Protein AF-A0A2S2QQ73-F1 (afdb_monomer_lite)

Sequence (413 aa):
MKIRASEVVQHEFTHQWFGDLVTCAWWDYLWLNEGFARYFQYFATGMVKMSWPVEEQFVIEAHQGALVYDQTPRHPITSSVKTPEEIENIFDTITYSKAASVLRMLYHVVTEKVFQPSLQDYLEKYSESVAEPTNLFSLFDSKMEDLSLSLNNYTLTVNDFMSNWTLQSGYPVLEITKNSTSNMFSVIQKRFLISGNDTEKTLWIVGLTFTTENHKNFSNTKPSVWTNKNSDLTMVQGPSDPGWYIFNIQSTGFYRVNYDNENWMALIKQLNNTPTEIHVLNRAQLISDSFNLARAGQLNYTVPLELTKYLKNENSTTPWYSAMQGFSYLLQRMPRSEKGYKKLKTYVSNLAGIIYKKLETRVASGNDELFVKSAWDTFSLWACNLENKYCTEKALEYFNKWKTGIRIPADIK

Organism: NCBI:txid143950

Radius of gyration: 22.42 Å; chains: 1; bounding box: 57×58×65 Å

InterPro domains:
  IPR001930 Peptidase M1, alanine aminopeptidase/leukotriene A4 hydrolase [PR00756] (8-23)
  IPR001930 Peptidase M1, alanine aminopeptidase/leukotriene A4 hydrolase [PR00756] (27-39)
  IPR014782 Peptidase M1, membrane alanine aminopeptidase [PF01433] (4-165)
  IPR024571 ERAP1-like C-terminal domain [PF11838] (244-412)
  IPR027268 Peptidase M4/M1, CTD superfamily [G3DSA:1.10.390.10] (1-170)
  IPR050344 Peptidase M1 family aminopeptidases [PTHR11533] (3-410)

Structure (mmCIF, N/CA/C/O backbone):
data_AF-A0A2S2QQ73-F1
#
_entry.id   AF-A0A2S2QQ73-F1
#
loop_
_atom_site.group_PDB
_atom_site.id
_atom_site.type_symbol
_atom_site.label_atom_id
_atom_site.label_alt_id
_atom_site.label_comp_id
_atom_site.label_asym_id
_atom_site.label_entity_id
_atom_site.label_seq_id
_atom_site.pdbx_PDB_ins_code
_atom_site.Cartn_x
_atom_site.Cartn_y
_atom_site.Cartn_z
_atom_site.occupancy
_atom_site.B_iso_or_equiv
_atom_site.auth_seq_id
_atom_site.auth_comp_id
_atom_site.auth_asym_id
_atom_site.auth_atom_id
_atom_site.pdbx_PDB_model_num
ATOM 1 N N . MET A 1 1 ? -16.621 -14.053 4.190 1.00 59.75 1 MET A N 1
ATOM 2 C CA . MET A 1 1 ? -16.641 -15.235 3.286 1.00 59.75 1 MET A CA 1
ATOM 3 C C . MET A 1 1 ? -17.038 -14.889 1.846 1.00 59.75 1 MET A C 1
ATOM 5 O O . MET A 1 1 ? -16.295 -15.249 0.949 1.00 59.75 1 MET A O 1
ATOM 9 N N . LYS A 1 2 ? -18.145 -14.168 1.594 1.00 81.81 2 LYS A N 1
ATOM 10 C CA . LYS A 1 2 ? -18.608 -13.856 0.220 1.00 81.81 2 LYS A CA 1
ATOM 11 C C . LYS A 1 2 ? -17.653 -12.982 -0.613 1.00 81.81 2 LYS A C 1
ATOM 13 O O . LYS A 1 2 ? -17.476 -13.265 -1.792 1.00 81.81 2 LYS A O 1
ATOM 18 N N . ILE A 1 3 ? -17.046 -11.959 -0.002 1.00 85.06 3 ILE A N 1
ATOM 19 C CA . ILE A 1 3 ? -16.059 -11.084 -0.666 1.00 85.06 3 ILE A CA 1
ATOM 20 C C . ILE A 1 3 ? -14.860 -11.925 -1.133 1.00 85.06 3 ILE A C 1
ATOM 22 O O . ILE A 1 3 ? -14.648 -12.066 -2.331 1.00 85.06 3 ILE A O 1
ATOM 26 N N . ARG A 1 4 ? -14.210 -12.636 -0.199 1.00 85.94 4 ARG A N 1
ATOM 27 C CA . ARG A 1 4 ? -13.098 -13.559 -0.494 1.00 85.94 4 ARG A CA 1
ATOM 28 C C . ARG A 1 4 ? -13.423 -14.612 -1.556 1.00 85.94 4 ARG A C 1
ATOM 30 O O . ARG A 1 4 ? -12.591 -14.884 -2.403 1.00 85.94 4 ARG A O 1
ATOM 37 N N . ALA A 1 5 ? -14.615 -15.210 -1.528 1.00 88.94 5 ALA A N 1
ATOM 38 C CA . ALA A 1 5 ? -14.998 -16.186 -2.549 1.00 88.94 5 ALA A CA 1
ATOM 39 C C . ALA A 1 5 ? -15.087 -15.552 -3.948 1.00 88.94 5 ALA A C 1
ATOM 41 O O . ALA A 1 5 ? -14.655 -16.160 -4.918 1.00 88.94 5 ALA A O 1
ATOM 42 N N . SER A 1 6 ? -15.620 -14.329 -4.044 1.00 89.81 6 SER A N 1
ATOM 43 C CA . SER A 1 6 ? -15.706 -13.602 -5.320 1.00 89.81 6 SER A CA 1
ATOM 44 C C . SER A 1 6 ? -14.312 -13.286 -5.859 1.00 89.81 6 SER A C 1
ATOM 46 O O . SER A 1 6 ? -14.041 -13.509 -7.032 1.00 89.81 6 SER A O 1
ATOM 48 N N . GLU A 1 7 ? -13.425 -12.835 -4.978 1.00 90.69 7 GLU A N 1
ATOM 49 C CA . GLU A 1 7 ? -12.027 -12.553 -5.289 1.00 90.69 7 GLU A CA 1
ATOM 50 C C . GLU A 1 7 ? -11.253 -13.787 -5.756 1.00 90.69 7 GLU A C 1
ATOM 52 O O . GLU A 1 7 ? -10.592 -13.722 -6.784 1.00 90.69 7 GLU A O 1
ATOM 57 N N . VAL A 1 8 ? -11.357 -14.915 -5.044 1.00 93.94 8 VAL A N 1
ATOM 58 C CA . VAL A 1 8 ? -10.689 -16.165 -5.445 1.00 93.94 8 VAL A CA 1
ATOM 59 C C . VAL A 1 8 ? -11.167 -16.602 -6.826 1.00 93.94 8 VAL A C 1
ATOM 61 O O . VAL A 1 8 ? -10.352 -16.934 -7.670 1.00 93.94 8 VAL A O 1
ATOM 64 N N . VAL A 1 9 ? -12.469 -16.514 -7.115 1.00 95.25 9 VAL A N 1
ATOM 65 C CA . VAL A 1 9 ? -12.970 -16.822 -8.464 1.00 95.25 9 VAL A CA 1
ATOM 66 C C . VAL A 1 9 ? -12.342 -15.909 -9.523 1.00 95.25 9 VAL A C 1
ATOM 68 O O . VAL A 1 9 ? -11.968 -16.401 -10.581 1.00 95.25 9 VAL A O 1
ATOM 71 N N . GLN A 1 10 ? -12.192 -14.605 -9.259 1.00 96.12 10 GLN A N 1
ATOM 72 C CA . GLN A 1 10 ? -11.519 -13.700 -10.204 1.00 96.12 10 GLN A CA 1
ATOM 73 C C . GLN A 1 10 ? -10.021 -14.002 -10.349 1.00 96.12 10 GLN A C 1
ATOM 75 O O . GLN A 1 10 ? -9.486 -13.881 -11.449 1.00 96.12 10 GLN A O 1
ATOM 80 N N . HIS A 1 11 ? -9.356 -14.414 -9.268 1.00 97.62 11 HIS A N 1
ATOM 81 C CA . HIS A 1 11 ? -7.960 -14.848 -9.285 1.00 97.62 11 HIS A CA 1
ATOM 82 C C . HIS A 1 11 ? -7.774 -16.047 -10.227 1.00 97.62 11 HIS A C 1
ATOM 84 O O . HIS A 1 11 ? -7.048 -15.944 -11.213 1.00 97.62 11 HIS A O 1
ATOM 90 N N . GLU A 1 12 ? -8.538 -17.122 -10.015 1.00 97.81 12 GLU A N 1
ATOM 91 C CA . GLU A 1 12 ? -8.466 -18.330 -10.849 1.00 97.81 12 GLU A CA 1
ATOM 92 C C . GLU A 1 12 ? -8.924 -18.082 -12.295 1.00 97.81 12 GLU A C 1
ATOM 94 O O . GLU A 1 12 ? -8.381 -18.650 -13.240 1.00 97.81 12 GLU A O 1
ATOM 99 N N . PHE A 1 13 ? -9.902 -17.196 -12.509 1.00 96.88 13 PHE A N 1
ATOM 100 C CA . PHE A 1 13 ? -10.309 -16.811 -13.864 1.00 96.88 13 PHE A CA 1
ATOM 101 C C . PHE A 1 13 ? -9.202 -16.055 -14.590 1.00 96.88 13 PHE A C 1
ATOM 103 O O . PHE A 1 13 ? -9.040 -16.223 -15.794 1.00 96.88 13 PHE A O 1
ATOM 110 N N . THR A 1 14 ? -8.416 -15.252 -13.874 1.00 97.75 14 THR A N 1
ATOM 111 C CA . THR A 1 14 ? -7.271 -14.561 -14.469 1.00 97.75 14 THR A CA 1
ATOM 112 C C . THR A 1 14 ? -6.217 -15.556 -14.948 1.00 97.75 14 THR A C 1
ATOM 114 O O . THR A 1 14 ? -5.644 -15.347 -16.019 1.00 97.75 14 THR A O 1
ATOM 117 N N . HIS A 1 15 ? -6.009 -16.660 -14.222 1.00 98.38 15 HIS A N 1
ATOM 118 C CA . HIS A 1 15 ? -5.054 -17.699 -14.617 1.00 98.38 15 HIS A CA 1
ATOM 119 C C . HIS A 1 15 ? -5.361 -18.349 -15.965 1.00 98.38 15 HIS A C 1
ATOM 121 O O . HIS A 1 15 ? -4.426 -18.759 -16.647 1.00 98.38 15 HIS A O 1
ATOM 127 N N . GLN A 1 16 ? -6.619 -18.323 -16.421 1.00 98.38 16 GLN A N 1
ATOM 128 C CA . GLN A 1 16 ? -6.971 -18.798 -17.765 1.00 98.38 16 GLN A CA 1
ATOM 129 C C . GLN A 1 16 ? -6.185 -18.064 -18.868 1.00 98.38 16 GLN A C 1
ATOM 131 O O . GLN A 1 16 ? -5.901 -18.645 -19.912 1.00 98.38 16 GLN A O 1
ATOM 136 N N . TRP A 1 17 ? -5.791 -16.806 -18.631 1.00 98.56 17 TRP A N 1
ATOM 137 C CA . TRP A 1 17 ? -4.922 -16.032 -19.523 1.00 98.56 17 TRP A CA 1
ATOM 138 C C . TRP A 1 17 ? -3.480 -15.948 -19.005 1.00 98.56 17 TRP A C 1
ATOM 140 O O . TRP A 1 17 ? -2.542 -16.230 -19.747 1.00 98.56 17 TRP A O 1
ATOM 150 N N . PHE A 1 18 ? -3.305 -15.576 -17.734 1.00 98.12 18 PHE A N 1
ATOM 151 C CA . PHE A 1 18 ? -2.003 -15.380 -17.088 1.00 98.12 18 PHE A CA 1
ATOM 152 C C . PHE A 1 18 ? -1.622 -16.614 -16.265 1.00 98.12 18 PHE A C 1
ATOM 154 O O . PHE A 1 18 ? -1.722 -16.637 -15.034 1.00 98.12 18 PHE A O 1
ATOM 161 N N . GLY A 1 19 ? -1.210 -17.656 -16.973 1.00 96.75 19 GLY A N 1
ATOM 162 C CA . GLY A 1 19 ? -0.717 -18.901 -16.404 1.00 96.75 19 GLY A CA 1
ATOM 163 C C . GLY A 1 19 ? -0.994 -20.103 -17.291 1.00 96.75 19 GLY A C 1
ATOM 164 O O . GLY A 1 19 ? -0.058 -20.840 -17.595 1.00 96.75 19 GLY A O 1
ATOM 165 N N . ASP A 1 20 ? -2.234 -20.242 -17.759 1.00 97.81 20 ASP A N 1
ATOM 166 C CA . ASP A 1 20 ? -2.660 -21.347 -18.621 1.00 97.81 20 ASP A CA 1
ATOM 167 C C . ASP A 1 20 ? -2.374 -21.038 -20.100 1.00 97.81 20 ASP A C 1
ATOM 169 O O . ASP A 1 20 ? -1.647 -21.782 -20.754 1.00 97.81 20 ASP A O 1
ATOM 173 N N . LEU A 1 21 ? -2.916 -19.930 -20.634 1.00 98.38 21 LEU A N 1
ATOM 174 C CA . LEU A 1 21 ? -2.706 -19.533 -22.035 1.00 98.38 21 LEU A CA 1
ATOM 175 C C . LEU A 1 21 ? -1.278 -19.049 -22.296 1.00 98.38 21 LEU A C 1
ATOM 177 O O . LEU A 1 21 ? -0.691 -19.402 -23.316 1.00 98.38 21 LEU A O 1
ATOM 181 N N . VAL A 1 22 ? -0.752 -18.209 -21.403 1.00 98.62 22 VAL A N 1
ATOM 182 C CA . VAL A 1 22 ? 0.641 -17.757 -21.418 1.00 98.62 22 VAL A CA 1
ATOM 183 C C . VAL A 1 22 ? 1.265 -18.109 -20.079 1.00 98.62 22 VAL A C 1
ATOM 185 O O . VAL A 1 22 ? 0.875 -17.563 -19.046 1.00 98.62 22 VAL A O 1
ATOM 188 N N . THR A 1 23 ? 2.234 -19.017 -20.092 1.00 98.25 23 THR A N 1
ATOM 189 C CA . THR A 1 23 ? 2.893 -19.502 -18.874 1.00 98.25 23 THR A CA 1
ATOM 190 C C . THR A 1 23 ? 4.250 -18.819 -18.692 1.00 98.25 23 THR A C 1
ATOM 192 O O . THR A 1 23 ? 4.979 -18.587 -19.656 1.00 98.25 23 THR A O 1
ATOM 195 N N . CYS A 1 24 ? 4.656 -18.504 -17.463 1.00 98.06 24 CYS A N 1
ATOM 196 C CA . CYS A 1 24 ? 6.040 -18.106 -17.202 1.00 98.06 24 CYS A CA 1
ATOM 197 C C . CYS A 1 24 ? 7.038 -19.167 -17.722 1.00 98.06 24 CYS A C 1
ATOM 199 O O . CYS A 1 24 ? 6.854 -20.363 -17.497 1.00 98.06 24 CYS A O 1
ATOM 201 N N . ALA A 1 25 ? 8.121 -18.745 -18.383 1.00 98.12 25 ALA A N 1
ATOM 202 C CA . ALA A 1 25 ? 9.107 -19.668 -18.969 1.00 98.12 25 ALA A CA 1
ATOM 203 C C . ALA A 1 25 ? 9.836 -20.545 -17.946 1.00 98.12 25 ALA A C 1
ATOM 205 O O . ALA A 1 25 ? 10.271 -21.652 -18.262 1.00 98.12 25 ALA A O 1
ATOM 206 N N . TRP A 1 26 ? 9.944 -20.058 -16.714 1.00 98.19 26 TRP A N 1
ATOM 207 C CA . TRP A 1 26 ? 10.456 -20.799 -15.576 1.00 98.19 26 TRP A CA 1
ATOM 208 C C . TRP A 1 26 ? 9.905 -20.197 -14.281 1.00 98.19 26 TRP A C 1
ATOM 210 O O . TRP A 1 26 ? 9.418 -19.062 -14.273 1.00 98.19 26 TRP A O 1
ATOM 220 N N . TRP A 1 27 ? 10.021 -20.938 -13.179 1.00 97.75 27 TRP A N 1
ATOM 221 C CA . TRP A 1 27 ? 9.578 -20.510 -11.849 1.00 97.75 27 TRP A CA 1
ATOM 222 C C . TRP A 1 27 ? 10.258 -19.223 -11.365 1.00 97.75 27 TRP A C 1
ATOM 224 O O . TRP A 1 27 ? 9.676 -18.503 -10.559 1.00 97.75 27 TRP A O 1
ATOM 234 N N . ASP A 1 28 ? 11.415 -18.859 -11.930 1.00 97.75 28 ASP A N 1
ATOM 235 C CA . ASP A 1 28 ? 12.059 -17.559 -11.692 1.00 97.75 28 ASP A CA 1
ATOM 236 C C . ASP A 1 28 ? 11.127 -16.367 -11.971 1.00 97.75 28 ASP A C 1
ATOM 238 O O . ASP A 1 28 ? 11.262 -15.298 -11.367 1.00 97.75 28 ASP A O 1
ATOM 242 N N . TYR A 1 29 ? 10.170 -16.559 -12.884 1.00 98.06 29 TYR A N 1
ATOM 243 C CA . TYR A 1 29 ? 9.216 -15.556 -13.346 1.00 98.06 29 TYR A CA 1
ATOM 244 C C . TYR A 1 29 ? 7.778 -15.865 -12.913 1.00 98.06 29 TYR A C 1
ATOM 246 O O . TYR A 1 29 ? 6.846 -15.346 -13.523 1.00 98.06 29 TYR A O 1
ATOM 254 N N . LEU A 1 30 ? 7.585 -16.671 -11.861 1.00 97.94 30 LEU A N 1
ATOM 255 C CA . LEU A 1 30 ? 6.269 -17.082 -11.342 1.00 97.94 30 LEU A CA 1
ATOM 256 C C . LEU A 1 30 ? 5.293 -15.907 -11.142 1.00 97.94 30 LEU A C 1
ATOM 258 O O . LEU A 1 30 ? 4.085 -16.038 -11.331 1.00 97.94 30 LEU A O 1
ATOM 262 N N . TRP A 1 31 ? 5.814 -14.726 -10.815 1.00 98.50 31 TRP A N 1
ATOM 263 C CA . TRP A 1 31 ? 5.027 -13.506 -10.655 1.00 98.50 31 TRP A CA 1
ATOM 264 C C . TRP A 1 31 ? 4.274 -13.062 -11.929 1.00 98.50 31 TRP A C 1
ATOM 266 O O . TRP A 1 31 ? 3.287 -12.335 -11.807 1.00 98.50 31 TRP A O 1
ATOM 276 N N . LEU A 1 32 ? 4.693 -13.487 -13.131 1.00 98.44 32 LEU A N 1
ATOM 277 C CA . LEU A 1 32 ? 3.945 -13.260 -14.379 1.00 98.44 32 LEU A CA 1
ATOM 278 C C . LEU A 1 32 ? 2.582 -13.966 -14.370 1.00 98.44 32 LEU A C 1
ATOM 280 O O . LEU A 1 32 ? 1.660 -13.517 -15.045 1.00 98.44 32 LEU A O 1
ATOM 284 N N . ASN A 1 33 ? 2.435 -15.019 -13.570 1.00 98.38 33 ASN A N 1
ATOM 285 C CA . ASN A 1 33 ? 1.164 -15.696 -13.358 1.00 98.38 33 ASN A CA 1
ATOM 286 C C . ASN A 1 33 ? 0.492 -15.116 -12.101 1.00 98.38 33 ASN A C 1
ATOM 288 O O . ASN A 1 33 ? -0.546 -14.456 -12.166 1.00 98.38 33 ASN A O 1
ATOM 292 N N . GLU A 1 34 ? 1.137 -15.297 -10.945 1.00 98.44 34 GLU A N 1
ATOM 293 C CA . GLU A 1 34 ? 0.553 -15.035 -9.621 1.00 98.44 34 GLU A CA 1
ATOM 294 C C . GLU A 1 34 ? 0.368 -13.545 -9.321 1.00 98.44 34 GLU A C 1
ATOM 296 O O . GLU A 1 34 ? -0.614 -13.131 -8.700 1.00 98.44 34 GLU A O 1
ATOM 301 N N . GLY A 1 35 ? 1.288 -12.701 -9.790 1.00 98.38 35 GLY A N 1
ATOM 302 C CA . GLY A 1 35 ? 1.210 -11.253 -9.618 1.00 98.38 35 GLY A CA 1
ATOM 303 C C . GLY A 1 35 ? 0.060 -10.646 -10.421 1.00 98.38 35 GLY A C 1
ATOM 304 O O . GLY A 1 35 ? -0.670 -9.796 -9.904 1.00 98.38 35 GLY A O 1
ATOM 305 N N . PHE A 1 36 ? -0.145 -11.111 -11.658 1.00 98.50 36 PHE A N 1
ATOM 306 C CA . PHE A 1 36 ? -1.280 -10.701 -12.487 1.00 98.50 36 PHE A CA 1
ATOM 307 C C . PHE A 1 36 ? -2.602 -11.219 -11.931 1.00 98.50 36 PHE A C 1
ATOM 309 O O . PHE A 1 36 ? -3.530 -10.424 -11.768 1.00 98.50 36 PHE A O 1
ATOM 316 N N . ALA A 1 37 ? -2.678 -12.497 -11.555 1.00 98.44 3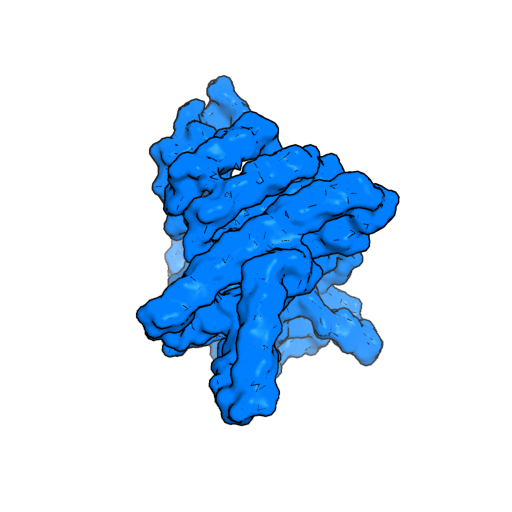7 ALA A N 1
ATOM 317 C CA . ALA A 1 37 ? -3.858 -13.059 -10.905 1.00 98.44 37 ALA A CA 1
ATOM 318 C C . ALA A 1 37 ? -4.202 -12.315 -9.611 1.00 98.44 37 ALA A C 1
ATOM 320 O O . ALA A 1 37 ? -5.364 -11.993 -9.353 1.00 98.44 37 ALA A O 1
ATOM 321 N N . ARG A 1 38 ? -3.199 -11.938 -8.810 1.00 98.31 38 ARG A N 1
ATOM 322 C CA . ARG A 1 38 ? -3.402 -11.137 -7.597 1.00 98.31 38 ARG A CA 1
ATOM 323 C C . ARG A 1 38 ? -3.816 -9.691 -7.888 1.00 98.31 38 ARG A C 1
ATOM 325 O O . ARG A 1 38 ? -4.579 -9.133 -7.104 1.00 98.31 38 ARG A O 1
ATOM 332 N N . TYR A 1 39 ? -3.361 -9.073 -8.978 1.00 98.19 39 TYR A N 1
ATOM 333 C CA . TYR A 1 39 ? -3.811 -7.733 -9.380 1.00 98.19 39 TYR A CA 1
ATOM 334 C C . TYR A 1 39 ? -5.260 -7.754 -9.893 1.00 98.19 39 TYR A C 1
ATOM 336 O O . TYR A 1 39 ? -6.120 -7.028 -9.380 1.00 98.19 39 TYR A O 1
ATOM 344 N N . PHE A 1 40 ? -5.559 -8.640 -10.845 1.00 97.56 40 PHE A N 1
ATOM 345 C CA . PHE A 1 40 ? -6.889 -8.763 -11.437 1.00 97.56 40 PHE A CA 1
ATOM 346 C C . PHE A 1 40 ? -7.933 -9.335 -10.478 1.00 97.56 40 PHE A C 1
ATOM 348 O O . PHE A 1 40 ? -9.101 -8.975 -10.603 1.00 97.56 40 PHE A O 1
ATOM 355 N N . GLN A 1 41 ? -7.531 -10.089 -9.448 1.00 96.75 41 GLN A N 1
ATOM 356 C CA . GLN A 1 41 ? -8.399 -10.445 -8.321 1.00 96.75 41 GLN A CA 1
ATOM 357 C C . GLN A 1 41 ? -9.182 -9.229 -7.800 1.00 96.75 41 GLN A C 1
ATOM 359 O O . GLN A 1 41 ? -10.389 -9.325 -7.580 1.00 96.75 41 GLN A O 1
ATOM 364 N N . TYR A 1 42 ? -8.519 -8.085 -7.610 1.00 96.31 42 TYR A N 1
ATOM 365 C CA . TYR A 1 42 ? -9.172 -6.868 -7.122 1.00 96.31 42 TYR A CA 1
ATOM 366 C C . TYR A 1 42 ? -9.762 -6.050 -8.271 1.00 96.31 42 TYR A C 1
ATOM 368 O O . TYR A 1 42 ? -10.937 -5.680 -8.208 1.00 96.31 42 TYR A O 1
ATOM 376 N N . PHE A 1 43 ? -8.991 -5.823 -9.340 1.00 94.31 43 PHE A N 1
ATOM 377 C CA . PHE A 1 43 ? -9.421 -5.001 -10.475 1.00 94.31 43 PHE A CA 1
ATOM 378 C C . PHE A 1 43 ? -10.690 -5.556 -11.146 1.00 94.31 43 PHE A C 1
ATOM 380 O O . PHE A 1 43 ? -11.697 -4.853 -11.248 1.00 94.31 43 PHE A O 1
ATOM 387 N N . ALA A 1 44 ? -10.700 -6.840 -11.523 1.00 94.19 44 ALA A N 1
ATOM 388 C CA . ALA A 1 44 ? -11.847 -7.473 -12.177 1.00 94.19 44 ALA A CA 1
ATOM 389 C C . ALA A 1 44 ? -13.055 -7.596 -11.231 1.00 94.19 44 ALA A C 1
ATOM 391 O O . ALA A 1 44 ? -14.198 -7.399 -11.653 1.00 94.19 44 ALA A O 1
ATOM 392 N N . THR A 1 45 ? -12.826 -7.820 -9.928 1.00 94.06 45 THR A N 1
ATOM 393 C CA . THR A 1 45 ? -13.913 -7.773 -8.933 1.00 94.06 45 THR A CA 1
ATOM 394 C C . THR A 1 45 ? -14.579 -6.397 -8.916 1.00 94.06 45 THR A C 1
ATOM 396 O O . THR A 1 45 ? -15.807 -6.325 -8.884 1.00 94.06 45 THR A O 1
ATOM 399 N N . GLY A 1 46 ? -13.806 -5.309 -9.001 1.00 92.00 46 GLY A N 1
ATOM 400 C CA . GLY A 1 46 ? -14.330 -3.940 -9.078 1.00 92.00 46 GLY A CA 1
ATOM 401 C C . GLY A 1 46 ? -15.173 -3.671 -10.320 1.00 92.00 46 GLY A C 1
ATOM 402 O O . GLY A 1 46 ? -16.190 -2.984 -10.231 1.00 92.00 46 GLY A O 1
ATOM 403 N N . MET A 1 47 ? -14.812 -4.272 -11.457 1.00 89.81 47 MET A N 1
ATOM 404 C CA . MET A 1 47 ? -15.585 -4.153 -12.699 1.00 89.81 47 MET A CA 1
ATOM 405 C C . MET A 1 47 ? -16.969 -4.807 -12.587 1.00 89.81 47 MET A C 1
ATOM 407 O O . MET A 1 47 ? -17.952 -4.275 -13.097 1.00 89.81 47 MET A O 1
ATOM 411 N N . VAL A 1 48 ? -17.071 -5.947 -11.896 1.00 89.31 48 VAL A N 1
ATOM 412 C CA . VAL A 1 48 ? -18.342 -6.678 -11.727 1.00 89.31 48 VAL A CA 1
ATOM 413 C C . VAL A 1 48 ? -19.151 -6.154 -10.535 1.00 89.31 48 VAL A C 1
ATOM 415 O O . VAL A 1 48 ? -20.385 -6.168 -10.543 1.00 89.31 48 VAL A O 1
ATOM 418 N N . LYS A 1 49 ? -18.473 -5.696 -9.481 1.00 87.62 49 LYS A N 1
ATOM 419 C CA . LYS A 1 49 ? -19.063 -5.189 -8.237 1.00 87.62 49 LYS A CA 1
ATOM 420 C C . LYS A 1 49 ? -18.708 -3.720 -8.034 1.00 87.62 49 LYS A C 1
ATOM 422 O O . LYS A 1 49 ? -18.052 -3.364 -7.066 1.00 87.62 49 LYS A O 1
ATOM 427 N N . MET A 1 50 ? -19.229 -2.859 -8.906 1.00 83.44 50 MET A N 1
ATOM 428 C CA . MET A 1 50 ? -18.912 -1.420 -8.934 1.00 83.44 50 MET A CA 1
ATOM 429 C C . MET A 1 50 ? -19.161 -0.660 -7.617 1.00 83.44 50 MET A C 1
ATOM 431 O O . MET A 1 50 ? -18.577 0.395 -7.405 1.00 83.44 50 MET A O 1
ATOM 435 N N . SER A 1 51 ? -20.029 -1.158 -6.728 1.00 86.44 51 SER A N 1
ATOM 436 C CA . SER A 1 51 ? -20.266 -0.541 -5.414 1.00 86.44 51 SER A CA 1
ATOM 437 C C . SER A 1 51 ? -19.243 -0.936 -4.344 1.00 86.44 51 SER A C 1
ATOM 439 O O . SER A 1 51 ? -19.288 -0.413 -3.233 1.00 86.44 51 SER A O 1
ATOM 441 N N . TRP A 1 52 ? -18.353 -1.888 -4.629 1.00 88.94 52 TRP A N 1
ATOM 442 C CA . TRP A 1 52 ? -17.375 -2.393 -3.671 1.00 88.94 52 TRP A CA 1
ATOM 443 C C . TRP A 1 52 ? -16.094 -1.548 -3.723 1.00 88.94 52 TRP A C 1
ATOM 445 O O . TRP A 1 52 ? -15.556 -1.337 -4.810 1.00 88.94 52 TRP A O 1
ATOM 455 N N . PRO A 1 53 ? -15.548 -1.102 -2.575 1.00 92.06 53 PRO A N 1
ATOM 456 C CA . PRO A 1 53 ? -14.325 -0.304 -2.520 1.00 92.06 53 PRO A CA 1
ATOM 457 C C . PRO A 1 53 ? -13.071 -1.187 -2.687 1.00 92.06 53 PRO A C 1
ATOM 459 O O . PRO A 1 53 ? -12.197 -1.225 -1.821 1.00 92.06 53 PRO A O 1
ATOM 462 N N . VAL A 1 54 ? -12.984 -1.932 -3.793 1.00 92.81 54 VAL A N 1
ATOM 463 C CA . VAL A 1 54 ? -11.928 -2.937 -4.025 1.00 92.81 54 VAL A CA 1
ATOM 464 C C . VAL A 1 54 ? -10.530 -2.330 -4.108 1.00 92.81 54 VAL A C 1
ATOM 466 O O . VAL A 1 54 ? -9.579 -2.954 -3.655 1.00 92.81 54 VAL A O 1
ATOM 469 N N . GLU A 1 55 ? -10.398 -1.097 -4.604 1.00 93.38 55 GLU A N 1
ATOM 470 C CA . GLU A 1 55 ? -9.118 -0.377 -4.613 1.00 93.38 55 GLU A CA 1
ATOM 471 C C . GLU A 1 55 ? -8.652 -0.054 -3.189 1.00 93.38 55 GLU A C 1
ATOM 473 O O . GLU A 1 55 ? -7.472 -0.179 -2.862 1.00 93.38 55 GLU A O 1
ATOM 478 N N . GLU A 1 56 ? -9.581 0.308 -2.300 1.00 96.38 56 GLU A N 1
ATOM 479 C CA . GLU A 1 56 ? -9.266 0.507 -0.885 1.00 96.38 56 GLU A CA 1
ATOM 480 C C . GLU A 1 56 ? -8.845 -0.799 -0.220 1.00 96.38 56 GLU A C 1
ATOM 482 O O . GLU A 1 56 ? -7.871 -0.824 0.536 1.00 96.38 56 GLU A O 1
ATOM 487 N N . GLN A 1 57 ? -9.517 -1.898 -0.554 1.00 95.31 57 GLN A N 1
ATOM 488 C CA . GLN A 1 57 ? -9.155 -3.221 -0.068 1.00 95.31 57 GLN A CA 1
ATOM 489 C C . GLN A 1 57 ? -7.781 -3.671 -0.585 1.00 95.31 57 GLN A C 1
ATOM 491 O O . GLN A 1 57 ? -6.965 -4.134 0.212 1.00 95.31 57 GLN A O 1
ATOM 496 N N . PHE A 1 58 ? -7.481 -3.465 -1.873 1.00 97.88 58 PHE A N 1
ATOM 497 C CA . PHE A 1 58 ? -6.173 -3.752 -2.465 1.00 97.88 58 PHE A CA 1
ATOM 498 C C . PHE A 1 58 ? -5.058 -3.034 -1.701 1.00 97.88 58 PHE A C 1
ATOM 500 O O . PHE A 1 58 ? -4.049 -3.647 -1.338 1.00 97.88 58 PHE A O 1
ATOM 507 N N . VAL A 1 59 ? -5.244 -1.740 -1.412 1.00 98.38 59 VAL A N 1
ATOM 508 C CA . VAL A 1 59 ? -4.230 -0.949 -0.705 1.00 98.38 59 VAL A CA 1
ATOM 509 C C . VAL A 1 59 ? -3.976 -1.494 0.704 1.00 98.38 59 VAL A C 1
ATOM 511 O O . VAL A 1 59 ? -2.826 -1.568 1.134 1.00 98.38 59 VAL A O 1
ATOM 514 N N . ILE A 1 60 ? -5.016 -1.907 1.427 1.00 97.81 60 ILE A N 1
ATOM 515 C CA . ILE A 1 60 ? -4.873 -2.426 2.795 1.00 97.81 60 ILE A CA 1
ATOM 516 C C . ILE A 1 60 ? -4.314 -3.853 2.827 1.00 97.81 60 ILE A C 1
ATOM 518 O O . ILE A 1 60 ? -3.434 -4.148 3.639 1.00 97.81 60 ILE A O 1
ATOM 522 N N . GLU A 1 61 ? -4.833 -4.746 1.986 1.00 95.69 61 GLU A N 1
ATOM 523 C CA . GLU A 1 61 ? -4.562 -6.184 2.072 1.00 95.69 61 GLU A CA 1
ATOM 524 C C . GLU A 1 61 ? -3.337 -6.611 1.265 1.00 95.69 61 GLU A C 1
ATOM 526 O O . GLU A 1 61 ? -2.530 -7.397 1.758 1.00 95.69 61 GLU A O 1
ATOM 531 N N . ALA A 1 62 ? -3.179 -6.101 0.041 1.00 98.06 62 ALA A N 1
ATOM 532 C CA . ALA A 1 62 ? -2.061 -6.456 -0.828 1.00 98.06 62 ALA A CA 1
ATOM 533 C C . ALA A 1 62 ? -0.904 -5.463 -0.663 1.00 98.06 62 ALA A C 1
ATOM 535 O O . ALA A 1 62 ? 0.193 -5.851 -0.268 1.00 98.06 62 ALA A O 1
ATOM 536 N N . HIS A 1 63 ? -1.148 -4.172 -0.893 1.00 98.75 63 HIS A N 1
ATOM 537 C CA . HIS A 1 63 ? -0.078 -3.175 -0.965 1.00 98.75 63 HIS A CA 1
ATOM 538 C C . HIS A 1 63 ? 0.618 -2.932 0.379 1.00 98.75 63 HIS A C 1
ATOM 540 O O . HIS A 1 63 ? 1.827 -3.133 0.506 1.00 98.75 63 HIS A O 1
ATOM 546 N N . GLN A 1 64 ? -0.128 -2.538 1.416 1.00 98.69 64 GLN A N 1
ATOM 547 C CA . GLN A 1 64 ? 0.444 -2.315 2.747 1.00 98.69 64 GLN A CA 1
ATOM 548 C C . GLN A 1 64 ? 0.968 -3.619 3.363 1.00 98.69 64 GLN A C 1
ATOM 550 O O . GLN A 1 64 ? 2.019 -3.601 4.006 1.00 98.69 64 GLN A O 1
ATOM 555 N N . GLY A 1 65 ? 0.285 -4.744 3.120 1.00 98.12 65 GLY A N 1
ATOM 556 C CA . GLY A 1 65 ? 0.746 -6.075 3.520 1.00 98.12 65 GLY A CA 1
ATOM 557 C C . GLY A 1 65 ? 2.120 -6.415 2.934 1.00 98.12 65 GLY A C 1
ATOM 558 O O . GLY A 1 65 ? 3.028 -6.793 3.675 1.00 98.12 65 GLY A O 1
ATOM 559 N N . ALA A 1 66 ? 2.312 -6.188 1.633 1.00 98.69 66 ALA A N 1
ATOM 560 C CA . ALA A 1 66 ? 3.588 -6.400 0.957 1.00 98.69 66 ALA A CA 1
ATOM 561 C C . ALA A 1 66 ? 4.688 -5.454 1.456 1.00 98.69 66 ALA A C 1
ATOM 563 O O . ALA A 1 66 ? 5.797 -5.914 1.721 1.00 98.69 66 ALA A O 1
ATOM 564 N N . LEU A 1 67 ? 4.391 -4.168 1.690 1.00 98.69 67 LEU A N 1
ATOM 565 C CA . LEU A 1 67 ? 5.355 -3.246 2.309 1.00 98.69 67 LEU A CA 1
ATOM 566 C C . LEU A 1 67 ? 5.783 -3.731 3.708 1.00 98.69 67 LEU A C 1
ATOM 568 O O . LEU A 1 67 ? 6.949 -3.625 4.085 1.00 98.69 67 LEU A O 1
ATOM 572 N N . VAL A 1 68 ? 4.861 -4.267 4.513 1.00 97.75 68 VAL A N 1
ATOM 573 C CA . VAL A 1 68 ? 5.182 -4.826 5.840 1.00 97.75 68 VAL A CA 1
ATOM 574 C C . VAL A 1 68 ? 5.975 -6.133 5.735 1.00 97.75 68 VAL A C 1
ATOM 576 O O . VAL A 1 68 ? 6.798 -6.407 6.608 1.00 97.75 68 VAL A O 1
ATOM 579 N N . TYR A 1 69 ? 5.758 -6.941 4.701 1.00 97.62 69 TYR A N 1
ATOM 580 C CA . TYR A 1 69 ? 6.484 -8.195 4.499 1.00 97.62 69 TYR A CA 1
ATOM 581 C C . TYR A 1 69 ? 7.922 -7.980 3.988 1.00 97.62 69 TYR A C 1
ATOM 583 O O . TYR A 1 69 ? 8.846 -8.663 4.439 1.00 97.62 69 TYR A O 1
ATOM 591 N N . ASP A 1 70 ? 8.111 -6.992 3.110 1.00 97.38 70 ASP A N 1
ATOM 592 C CA . ASP A 1 70 ? 9.365 -6.691 2.397 1.00 97.38 70 ASP A CA 1
ATOM 593 C C . ASP A 1 70 ? 10.252 -5.640 3.107 1.00 97.38 70 ASP A C 1
ATOM 595 O O . ASP A 1 70 ? 11.235 -5.149 2.564 1.00 97.38 70 ASP A O 1
ATOM 599 N N . GLN A 1 71 ? 9.917 -5.269 4.350 1.00 95.75 71 GLN A N 1
ATOM 600 C CA . GLN A 1 71 ? 10.728 -4.353 5.179 1.00 95.75 71 GLN A CA 1
ATOM 601 C C . GLN A 1 71 ? 11.941 -5.023 5.855 1.00 95.75 71 GLN A C 1
ATOM 603 O O . GLN A 1 71 ? 12.673 -4.386 6.614 1.00 95.75 71 GLN A O 1
ATOM 608 N N . THR A 1 72 ? 12.118 -6.325 5.650 1.00 93.56 72 THR A N 1
ATOM 609 C CA . THR A 1 72 ? 13.322 -7.096 5.992 1.00 93.56 72 THR A CA 1
ATOM 610 C C . THR A 1 72 ? 13.893 -7.665 4.697 1.00 93.56 72 THR A C 1
ATOM 612 O O . THR A 1 72 ? 13.108 -7.865 3.777 1.00 93.56 72 THR A O 1
ATOM 615 N N . PRO A 1 73 ? 15.196 -7.974 4.594 1.00 90.88 73 PRO A N 1
ATOM 616 C CA . PRO A 1 73 ? 15.747 -8.561 3.371 1.00 90.88 73 PRO A CA 1
ATOM 617 C C . PRO A 1 73 ? 14.971 -9.815 2.921 1.00 90.88 73 PRO A C 1
ATOM 619 O O . PRO A 1 73 ? 14.805 -10.753 3.701 1.00 90.88 73 PRO A O 1
ATOM 622 N N . ARG A 1 74 ? 14.472 -9.798 1.679 1.00 93.50 74 ARG A N 1
ATOM 623 C CA . ARG A 1 74 ? 13.756 -10.890 0.986 1.00 93.50 74 ARG A CA 1
ATOM 624 C C . ARG A 1 74 ? 14.383 -11.146 -0.388 1.00 93.50 74 ARG A C 1
ATOM 626 O O . ARG A 1 74 ? 15.385 -10.517 -0.726 1.00 93.50 74 ARG A O 1
ATOM 633 N N . HIS A 1 75 ? 13.801 -12.026 -1.195 1.00 95.25 75 HIS A N 1
ATOM 634 C CA . HIS A 1 75 ? 14.175 -12.157 -2.602 1.00 95.25 75 HIS A CA 1
ATOM 635 C C . HIS A 1 75 ? 13.568 -11.027 -3.473 1.00 95.25 75 HIS A C 1
ATOM 637 O O . HIS A 1 75 ? 12.574 -10.407 -3.080 1.00 95.25 75 HIS A O 1
ATOM 643 N N . PRO A 1 76 ? 14.170 -10.706 -4.636 1.00 97.25 76 PRO A N 1
ATOM 644 C CA . PRO A 1 76 ? 13.529 -9.903 -5.688 1.00 97.25 76 PRO A CA 1
ATOM 645 C C . PRO A 1 76 ? 12.260 -10.575 -6.247 1.00 97.25 76 PRO A C 1
ATOM 647 O O . PRO A 1 76 ? 12.048 -11.767 -6.048 1.00 97.25 76 PRO A O 1
ATOM 650 N N . ILE A 1 77 ? 11.415 -9.824 -6.967 1.00 98.25 77 ILE A N 1
ATOM 651 C CA . ILE A 1 77 ? 10.187 -10.369 -7.591 1.00 98.25 77 ILE A CA 1
ATOM 652 C C . ILE A 1 77 ? 10.532 -11.447 -8.628 1.00 98.25 77 ILE A C 1
ATOM 654 O O . ILE A 1 77 ? 9.878 -12.480 -8.689 1.00 98.25 77 ILE A O 1
ATOM 658 N N . THR A 1 78 ? 11.567 -11.206 -9.433 1.00 98.00 78 THR A N 1
ATOM 659 C CA . THR A 1 78 ? 12.183 -12.227 -10.284 1.00 98.00 78 THR A CA 1
ATOM 660 C C . THR A 1 78 ? 13.340 -12.848 -9.517 1.00 98.00 78 THR A C 1
ATOM 662 O O . THR A 1 78 ? 14.348 -12.178 -9.297 1.00 98.00 78 THR A O 1
ATOM 665 N N . SER A 1 79 ? 13.183 -14.096 -9.080 1.00 93.31 79 SER A N 1
ATOM 666 C CA . SER A 1 79 ? 14.105 -14.757 -8.151 1.00 93.31 79 SER A CA 1
ATOM 667 C C . SER A 1 79 ? 14.609 -16.065 -8.729 1.00 93.31 79 SER A C 1
ATOM 669 O O . SER A 1 79 ? 13.803 -16.911 -9.076 1.00 93.31 79 SER A O 1
ATOM 671 N N . SER A 1 80 ? 15.927 -16.265 -8.778 1.00 95.44 80 SER A N 1
ATOM 672 C CA . SER A 1 80 ? 16.480 -17.501 -9.336 1.00 95.44 80 SER A CA 1
ATOM 673 C C . SER A 1 80 ? 16.254 -18.699 -8.412 1.00 95.44 80 SER A C 1
ATOM 675 O O . SER A 1 80 ? 16.742 -18.699 -7.280 1.00 95.44 80 SER A O 1
ATOM 677 N N . VAL A 1 81 ? 15.535 -19.712 -8.900 1.00 96.00 81 VAL A N 1
ATOM 678 C CA . VAL A 1 81 ? 15.171 -20.936 -8.171 1.00 96.00 81 VAL A CA 1
ATOM 679 C C . VAL A 1 81 ? 15.466 -22.191 -8.998 1.00 96.00 81 VAL A C 1
ATOM 681 O O . VAL A 1 81 ? 15.343 -22.213 -10.226 1.00 96.00 81 VAL A O 1
ATOM 684 N N . LYS A 1 82 ? 15.890 -23.264 -8.324 1.00 95.81 82 LYS A N 1
ATOM 685 C CA . LYS A 1 82 ? 16.332 -24.518 -8.958 1.00 95.81 82 LYS A CA 1
ATOM 686 C C . LYS A 1 82 ? 15.728 -25.759 -8.318 1.00 95.81 82 LYS A C 1
ATOM 688 O O . LYS A 1 82 ? 15.407 -26.708 -9.030 1.00 95.81 82 LYS A O 1
ATOM 693 N N . THR A 1 83 ? 15.624 -25.794 -6.991 1.00 97.25 83 THR A N 1
ATOM 694 C CA . THR A 1 83 ? 15.101 -26.966 -6.270 1.00 97.25 83 THR A CA 1
ATOM 695 C C . THR A 1 83 ? 13.592 -26.853 -6.030 1.00 97.25 83 THR A C 1
ATOM 697 O O . THR A 1 83 ? 13.073 -25.740 -5.977 1.00 97.25 83 THR A O 1
ATOM 700 N N . PRO A 1 84 ? 12.866 -27.971 -5.838 1.00 96.75 84 PRO A N 1
ATOM 701 C CA . PRO A 1 84 ? 11.448 -27.920 -5.475 1.00 96.75 84 PRO A CA 1
ATOM 702 C C . PRO A 1 84 ? 11.169 -27.090 -4.216 1.0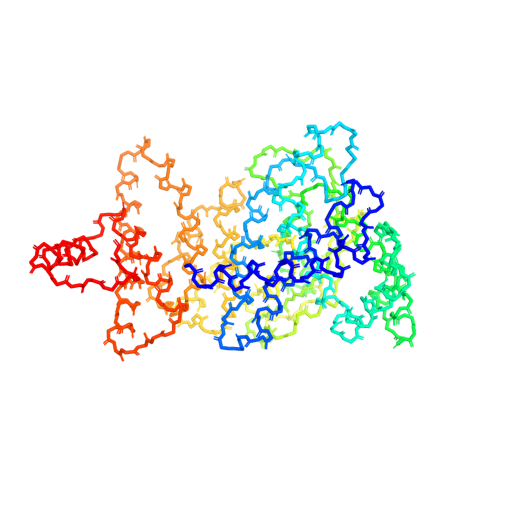0 96.75 84 PRO A C 1
ATOM 704 O O . PRO A 1 84 ? 10.185 -26.365 -4.179 1.00 96.75 84 PRO A O 1
ATOM 707 N N . GLU A 1 85 ? 12.059 -27.145 -3.221 1.00 96.50 85 GLU A N 1
ATOM 708 C CA . GLU A 1 85 ? 11.948 -26.344 -1.996 1.00 96.50 85 GLU A CA 1
ATOM 709 C C . GLU A 1 85 ? 12.133 -24.845 -2.281 1.00 96.50 85 GLU A C 1
ATOM 711 O O . GLU A 1 85 ? 11.373 -24.020 -1.784 1.00 96.50 85 GLU A O 1
ATOM 716 N N . GLU A 1 86 ? 13.110 -24.469 -3.111 1.00 96.56 86 GLU A N 1
ATOM 717 C CA . GLU A 1 86 ? 13.282 -23.075 -3.545 1.00 96.56 86 GLU A CA 1
ATOM 718 C C . GLU A 1 86 ? 12.065 -22.569 -4.327 1.00 96.56 86 GLU A C 1
ATOM 720 O O . GLU A 1 86 ? 11.637 -21.438 -4.111 1.00 96.56 86 GLU A O 1
ATOM 725 N N . ILE A 1 87 ? 11.492 -23.412 -5.193 1.00 95.94 87 ILE A N 1
ATOM 726 C CA . ILE A 1 87 ? 10.276 -23.101 -5.952 1.00 95.94 87 ILE A CA 1
ATOM 727 C C . ILE A 1 87 ? 9.091 -22.905 -5.000 1.00 95.94 87 ILE A C 1
ATOM 729 O O . ILE A 1 87 ? 8.399 -21.901 -5.104 1.00 95.94 87 ILE A O 1
ATOM 733 N N . GLU A 1 88 ? 8.871 -23.808 -4.044 1.00 96.12 88 GLU A N 1
ATOM 734 C CA . GLU A 1 88 ? 7.784 -23.685 -3.065 1.00 96.12 88 GLU A CA 1
ATOM 735 C C . GLU A 1 88 ? 7.931 -22.413 -2.212 1.00 96.12 88 GLU A C 1
ATOM 737 O O . GLU A 1 88 ? 6.958 -21.697 -1.975 1.00 96.12 88 GLU A O 1
ATOM 742 N N . ASN A 1 89 ? 9.160 -22.072 -1.819 1.00 95.44 89 ASN A N 1
ATOM 743 C CA . ASN A 1 89 ? 9.444 -20.913 -0.974 1.00 95.44 89 ASN A CA 1
ATOM 744 C C . ASN A 1 89 ? 9.149 -19.559 -1.637 1.00 95.44 89 ASN A C 1
ATOM 746 O O . ASN A 1 89 ? 8.935 -18.584 -0.915 1.00 95.44 89 ASN A O 1
ATOM 750 N N . ILE A 1 90 ? 9.135 -19.476 -2.973 1.00 95.75 90 ILE A N 1
ATOM 751 C CA . ILE A 1 90 ? 8.792 -18.233 -3.681 1.00 95.75 90 ILE A CA 1
ATOM 752 C C . ILE A 1 90 ? 7.284 -18.061 -3.904 1.00 95.75 90 ILE A C 1
ATOM 754 O O . ILE A 1 90 ? 6.878 -17.003 -4.379 1.00 95.75 90 ILE A O 1
ATOM 758 N N . PHE A 1 91 ? 6.424 -19.015 -3.520 1.00 96.31 91 PHE A N 1
ATOM 759 C CA . PHE A 1 91 ? 4.967 -18.805 -3.451 1.00 96.31 91 PHE A CA 1
ATOM 760 C C . PHE A 1 91 ? 4.592 -17.971 -2.214 1.00 96.31 91 PHE A C 1
ATOM 762 O O . PHE A 1 91 ? 3.871 -18.408 -1.315 1.00 96.31 91 PHE A O 1
ATOM 769 N N . ASP A 1 92 ? 5.115 -16.749 -2.143 1.00 97.69 92 ASP A N 1
ATOM 770 C CA . ASP A 1 92 ? 5.045 -15.901 -0.960 1.00 97.69 92 ASP A CA 1
ATOM 771 C C . ASP A 1 92 ? 4.489 -14.491 -1.252 1.00 97.69 92 ASP A C 1
ATOM 773 O O . ASP A 1 92 ? 4.047 -14.147 -2.348 1.00 97.69 92 ASP A O 1
ATOM 777 N N . THR A 1 93 ? 4.490 -13.614 -0.246 1.00 98.31 93 THR A N 1
ATOM 778 C CA . THR A 1 93 ? 3.919 -12.264 -0.394 1.00 98.31 93 THR A CA 1
ATOM 779 C C . THR A 1 93 ? 4.645 -11.397 -1.440 1.00 98.31 93 THR A C 1
ATOM 781 O O . THR A 1 93 ? 4.030 -10.459 -1.962 1.00 98.31 93 THR A O 1
ATOM 784 N N . ILE A 1 94 ? 5.908 -11.683 -1.778 1.00 98.56 94 ILE A N 1
ATOM 785 C CA . ILE A 1 94 ? 6.649 -10.977 -2.832 1.00 98.56 94 ILE A CA 1
ATOM 786 C C . ILE A 1 94 ? 6.057 -11.312 -4.203 1.00 98.56 94 ILE A C 1
ATOM 788 O O . ILE A 1 94 ? 5.673 -10.406 -4.948 1.00 98.56 94 ILE A O 1
ATOM 792 N N . THR A 1 95 ? 5.917 -12.600 -4.502 1.00 98.38 95 THR A N 1
ATOM 793 C CA . THR A 1 95 ? 5.410 -13.089 -5.792 1.00 98.38 95 THR A CA 1
ATOM 794 C C . THR A 1 95 ? 3.959 -12.694 -6.042 1.00 98.38 95 THR A C 1
ATOM 796 O O . THR A 1 95 ? 3.605 -12.342 -7.162 1.00 98.38 95 THR A O 1
ATOM 799 N N . TYR A 1 96 ? 3.132 -12.668 -4.994 1.00 98.69 96 TYR A N 1
ATOM 800 C CA . TYR A 1 96 ? 1.726 -12.276 -5.100 1.00 98.69 96 TYR A CA 1
ATOM 801 C C . TYR A 1 96 ? 1.534 -10.761 -4.935 1.00 98.69 96 TYR A C 1
ATOM 803 O O . TYR A 1 96 ? 1.243 -10.027 -5.879 1.00 98.69 96 TYR A O 1
ATOM 811 N N . SER A 1 97 ? 1.657 -10.262 -3.704 1.00 98.69 97 SER A N 1
ATOM 812 C CA . SER A 1 97 ? 1.170 -8.927 -3.334 1.00 98.69 97 SER A CA 1
ATOM 813 C C . SER A 1 97 ? 2.130 -7.797 -3.718 1.00 98.69 97 SER A C 1
ATOM 815 O O . SER A 1 97 ? 1.663 -6.720 -4.105 1.00 98.69 97 SER A O 1
ATOM 817 N N . LYS A 1 98 ? 3.455 -8.009 -3.646 1.00 98.75 98 LYS A N 1
ATOM 818 C CA . LYS A 1 98 ? 4.425 -7.013 -4.139 1.00 98.75 98 LYS A CA 1
ATOM 819 C C . LYS A 1 98 ? 4.359 -6.918 -5.660 1.00 98.75 98 LYS A C 1
ATOM 821 O O . LYS A 1 98 ? 4.230 -5.807 -6.169 1.00 98.75 98 LYS A O 1
ATOM 826 N N . ALA A 1 99 ? 4.366 -8.046 -6.371 1.00 98.75 99 ALA A N 1
ATOM 827 C CA . ALA A 1 99 ? 4.221 -8.060 -7.826 1.00 98.75 99 ALA A CA 1
ATOM 828 C C . ALA A 1 99 ? 2.928 -7.370 -8.286 1.00 98.75 99 ALA A C 1
ATOM 830 O O . ALA A 1 99 ? 2.991 -6.449 -9.098 1.00 98.75 99 ALA A O 1
ATOM 831 N N . ALA A 1 100 ? 1.779 -7.703 -7.686 1.00 98.81 100 ALA A N 1
ATOM 832 C CA . ALA A 1 100 ? 0.512 -7.031 -7.979 1.00 98.81 100 ALA A CA 1
ATOM 833 C C . ALA A 1 100 ? 0.563 -5.518 -7.707 1.00 98.81 100 ALA A C 1
ATOM 835 O O . ALA A 1 100 ? -0.010 -4.722 -8.449 1.00 98.81 100 ALA A O 1
ATOM 836 N N . SER A 1 101 ? 1.270 -5.092 -6.656 1.00 98.88 101 SER A N 1
ATOM 837 C CA . SER A 1 101 ? 1.441 -3.669 -6.339 1.00 98.88 101 SER A CA 1
ATOM 838 C C . SER A 1 101 ? 2.323 -2.940 -7.347 1.00 98.88 101 SER A C 1
ATOM 840 O O . SER A 1 101 ? 2.033 -1.792 -7.683 1.00 98.88 101 SER A O 1
ATOM 842 N N . VAL A 1 102 ? 3.370 -3.594 -7.852 1.00 98.81 102 VAL A N 1
ATOM 843 C CA . VAL A 1 102 ? 4.227 -3.055 -8.917 1.00 98.81 102 VAL A CA 1
ATOM 844 C C . VAL A 1 102 ? 3.479 -3.024 -10.255 1.00 98.81 102 VAL A C 1
ATOM 846 O O . VAL A 1 102 ? 3.601 -2.045 -10.985 1.00 98.81 102 VAL A O 1
ATOM 849 N N . LEU A 1 103 ? 2.625 -4.009 -10.547 1.00 98.81 103 LEU A N 1
ATOM 850 C CA . LEU A 1 103 ? 1.727 -3.991 -11.710 1.00 98.81 103 LEU A CA 1
ATOM 851 C C . LEU A 1 103 ? 0.694 -2.860 -11.627 1.00 98.81 103 LEU A C 1
ATOM 853 O O . LEU A 1 103 ? 0.507 -2.129 -12.598 1.00 98.81 103 LEU A O 1
ATOM 857 N N . ARG A 1 104 ? 0.083 -2.638 -10.454 1.00 98.50 104 ARG A N 1
ATOM 858 C CA . ARG A 1 104 ? -0.790 -1.475 -10.223 1.00 98.50 104 ARG A CA 1
ATOM 859 C C . ARG A 1 104 ? -0.031 -0.161 -10.416 1.00 98.50 104 ARG A C 1
ATOM 861 O O . ARG A 1 104 ? -0.547 0.763 -11.036 1.00 98.50 104 ARG A O 1
ATOM 868 N N . MET A 1 105 ? 1.201 -0.071 -9.920 1.00 98.56 105 MET A N 1
ATOM 869 C CA . MET A 1 105 ? 2.057 1.096 -10.141 1.00 98.56 105 MET A CA 1
ATOM 870 C C . MET A 1 105 ? 2.331 1.314 -11.638 1.00 98.56 105 MET A C 1
ATOM 872 O O . MET A 1 105 ? 2.191 2.439 -12.116 1.00 98.56 105 MET A O 1
ATOM 876 N N . LEU A 1 106 ? 2.640 0.251 -12.393 1.00 98.62 106 LEU A N 1
ATOM 877 C CA . LEU A 1 106 ? 2.802 0.308 -13.849 1.00 98.62 106 LEU A CA 1
ATOM 878 C C . LEU A 1 106 ? 1.530 0.819 -14.537 1.00 98.62 106 LEU A C 1
ATOM 880 O O . LEU A 1 106 ? 1.625 1.717 -15.370 1.00 98.62 106 LEU A O 1
ATOM 884 N N . TYR A 1 107 ? 0.350 0.318 -14.155 1.00 98.31 107 TYR A N 1
ATOM 885 C CA . TYR A 1 107 ? -0.935 0.790 -14.679 1.00 98.31 107 TYR A CA 1
ATOM 886 C C . TYR A 1 107 ? -1.090 2.312 -14.542 1.00 98.31 107 TYR A C 1
ATOM 888 O O . TYR A 1 107 ? -1.457 2.979 -15.507 1.00 98.31 107 TYR A O 1
ATOM 896 N N . HIS A 1 108 ? -0.741 2.897 -13.392 1.00 97.75 108 HIS A N 1
ATOM 897 C CA . HIS A 1 108 ? -0.804 4.354 -13.207 1.00 97.75 108 HIS A CA 1
ATOM 898 C C . HIS A 1 108 ? 0.283 5.123 -13.977 1.00 97.75 108 HIS A C 1
ATOM 900 O O . HIS A 1 108 ? 0.053 6.262 -14.388 1.00 97.75 108 HIS A O 1
ATOM 906 N N . VAL A 1 109 ? 1.449 4.513 -14.208 1.00 97.44 109 VAL A N 1
ATOM 907 C CA . VAL A 1 109 ? 2.534 5.093 -15.017 1.00 97.44 109 VAL A CA 1
ATOM 908 C C . VAL A 1 109 ? 2.127 5.212 -16.486 1.00 97.44 109 VAL A C 1
ATOM 910 O O . VAL A 1 109 ? 2.229 6.295 -17.071 1.00 97.44 109 VAL A O 1
ATOM 913 N N . VAL A 1 110 ? 1.661 4.112 -17.081 1.00 97.12 110 VAL A N 1
ATOM 914 C CA . VAL A 1 110 ? 1.387 4.047 -18.527 1.00 97.12 110 VAL A CA 1
ATOM 915 C C . VAL A 1 110 ? -0.057 4.389 -18.879 1.00 97.12 110 VAL A C 1
ATOM 917 O O . VAL A 1 110 ? -0.333 4.753 -20.020 1.00 97.12 110 VAL A O 1
ATOM 920 N N . THR A 1 111 ? -0.960 4.372 -17.894 1.00 96.62 111 THR A N 1
ATOM 921 C CA . THR A 1 111 ? -2.418 4.542 -18.013 1.00 96.62 111 THR A CA 1
ATOM 922 C C . THR A 1 111 ? -3.116 3.406 -18.763 1.00 96.62 111 THR A C 1
ATOM 924 O O . THR A 1 111 ? -2.498 2.668 -19.528 1.00 96.62 111 THR A O 1
ATOM 927 N N . GLU A 1 112 ? -4.432 3.287 -18.581 1.00 96.06 112 GLU A N 1
ATOM 928 C CA . GLU A 1 112 ? -5.273 2.266 -19.226 1.00 96.06 112 GLU A CA 1
ATOM 929 C C . GLU A 1 112 ? -5.076 2.192 -20.748 1.00 96.06 112 GLU A C 1
ATOM 931 O O . GLU A 1 112 ? -4.964 1.099 -21.301 1.00 96.06 112 GLU A O 1
ATOM 936 N N . LYS A 1 113 ? -4.931 3.358 -21.401 1.00 96.94 113 LYS A N 1
ATOM 937 C CA . LYS A 1 113 ? -4.741 3.496 -22.855 1.00 96.94 113 LYS A CA 1
ATOM 938 C C . LYS A 1 113 ? -3.567 2.668 -23.392 1.00 96.94 113 LYS A C 1
ATOM 940 O O . LYS A 1 113 ? -3.593 2.267 -24.549 1.00 96.94 113 LYS A O 1
ATOM 945 N N . VAL A 1 114 ? -2.541 2.450 -22.574 1.00 98.19 114 VAL A N 1
ATOM 946 C CA . VAL A 1 114 ? -1.363 1.647 -22.927 1.00 98.19 114 VAL A CA 1
ATOM 947 C C . VAL A 1 114 ? -1.445 0.282 -22.261 1.00 98.19 114 VAL A C 1
ATOM 949 O O . VAL A 1 114 ? -1.162 -0.724 -22.904 1.00 98.19 114 VAL A O 1
ATOM 952 N N . PHE A 1 115 ? -1.852 0.235 -20.990 1.00 98.38 115 PHE A N 1
ATOM 953 C CA . PHE A 1 115 ? -1.839 -0.986 -20.194 1.00 98.38 115 PHE A CA 1
ATOM 954 C C . PHE A 1 115 ? -2.695 -2.091 -20.808 1.00 98.38 115 PHE A C 1
ATOM 956 O O . PHE A 1 115 ? -2.193 -3.185 -21.043 1.00 98.38 115 PHE A O 1
ATOM 963 N N . GLN A 1 116 ? -3.961 -1.807 -21.122 1.00 97.88 116 GLN A N 1
ATOM 964 C CA . GLN A 1 116 ? -4.863 -2.832 -21.640 1.00 97.88 116 GLN A CA 1
ATOM 965 C C . GLN A 1 116 ? -4.434 -3.344 -23.029 1.00 97.88 116 GLN A C 1
ATOM 967 O O . GLN A 1 116 ? -4.293 -4.561 -23.161 1.00 97.88 116 GLN A O 1
ATOM 972 N N . PRO A 1 117 ? -4.154 -2.490 -24.039 1.00 98.44 117 PRO A N 1
ATOM 973 C CA . PRO A 1 117 ? -3.696 -2.979 -25.340 1.00 98.44 117 PRO A CA 1
ATOM 974 C C . PRO A 1 117 ? -2.359 -3.724 -25.280 1.00 98.44 117 PRO A C 1
ATOM 976 O O . PRO A 1 117 ? -2.185 -4.701 -25.993 1.00 98.44 117 PRO A O 1
ATOM 979 N N . SER A 1 118 ? -1.427 -3.325 -24.406 1.00 98.69 118 SER A N 1
ATOM 980 C CA . SER A 1 118 ? -0.144 -4.038 -24.265 1.00 98.69 118 SER A CA 1
ATOM 981 C C . SER A 1 118 ? -0.331 -5.455 -23.719 1.00 98.69 118 SER A C 1
ATOM 983 O O . SER A 1 118 ? 0.374 -6.374 -24.129 1.00 98.69 118 SER A O 1
ATOM 985 N N . LEU A 1 119 ? -1.291 -5.651 -22.806 1.00 98.50 119 LEU A N 1
ATOM 986 C CA . LEU A 1 119 ? -1.640 -6.985 -22.314 1.00 98.50 119 LEU A CA 1
ATOM 987 C C . LEU A 1 119 ? -2.383 -7.817 -23.363 1.00 98.50 119 LEU A C 1
ATOM 989 O O . LEU A 1 119 ? -2.172 -9.023 -23.418 1.00 98.50 119 LEU A O 1
ATOM 993 N N . GLN A 1 120 ? -3.215 -7.197 -24.203 1.00 98.50 120 GLN A N 1
ATOM 994 C CA . GLN A 1 120 ? -3.839 -7.884 -25.340 1.00 98.50 120 GLN A CA 1
ATOM 995 C C . GLN A 1 120 ? -2.775 -8.371 -26.326 1.00 98.50 120 GLN A C 1
ATOM 997 O O . GLN A 1 120 ? -2.717 -9.565 -26.602 1.00 98.50 120 GLN A O 1
ATOM 1002 N N . ASP A 1 121 ? -1.860 -7.487 -26.735 1.00 98.62 121 ASP A N 1
ATOM 1003 C CA . ASP A 1 121 ? -0.736 -7.840 -27.607 1.00 98.62 121 ASP A CA 1
ATOM 1004 C C . ASP A 1 121 ? 0.131 -8.955 -26.985 1.00 98.62 121 ASP A C 1
ATOM 1006 O O . ASP A 1 121 ? 0.619 -9.836 -27.692 1.00 98.62 121 ASP A O 1
ATOM 1010 N N . TYR A 1 122 ? 0.315 -8.950 -25.658 1.00 98.69 122 TYR A N 1
ATOM 1011 C CA . TYR A 1 122 ? 1.054 -9.990 -24.932 1.00 98.69 122 TYR A CA 1
ATOM 1012 C C . TYR A 1 122 ? 0.360 -11.349 -24.990 1.00 98.69 122 TYR A C 1
ATOM 1014 O O . TYR A 1 122 ? 0.993 -12.343 -25.347 1.00 98.69 122 TYR A O 1
ATOM 1022 N N . LEU A 1 123 ? -0.936 -11.388 -24.680 1.00 98.62 123 LEU A N 1
ATOM 1023 C CA . LEU A 1 123 ? -1.716 -12.622 -24.695 1.00 98.62 123 LEU A CA 1
ATOM 1024 C C . LEU A 1 123 ? -1.874 -13.186 -26.111 1.00 98.62 123 LEU A C 1
ATOM 1026 O O . LEU A 1 123 ? -1.833 -14.399 -26.280 1.00 98.62 123 LEU A O 1
ATOM 1030 N N . GLU A 1 124 ? -2.009 -12.330 -27.127 1.00 98.44 124 GLU A N 1
ATOM 1031 C CA . GLU A 1 124 ? -2.076 -12.751 -28.530 1.00 98.44 124 GLU A CA 1
ATOM 1032 C C . GLU A 1 124 ? -0.731 -13.288 -29.027 1.00 98.44 124 GLU A C 1
ATOM 1034 O O . GLU A 1 124 ? -0.672 -14.350 -29.647 1.00 98.44 124 GLU A O 1
ATOM 1039 N N . LYS A 1 125 ? 0.367 -12.581 -28.739 1.00 98.50 125 LYS A N 1
ATOM 1040 C CA . LYS A 1 125 ? 1.698 -12.937 -29.246 1.00 98.50 125 LYS A CA 1
ATOM 1041 C C . LYS A 1 125 ? 2.273 -14.200 -28.609 1.00 98.50 125 LYS A C 1
ATOM 1043 O O . LYS A 1 125 ? 2.977 -14.938 -29.296 1.00 98.50 125 LYS A O 1
ATOM 1048 N N . TYR A 1 126 ? 2.024 -14.423 -27.319 1.00 98.38 126 TYR A N 1
ATOM 1049 C CA . TYR A 1 126 ? 2.572 -15.560 -26.565 1.00 98.38 126 TYR A CA 1
ATOM 1050 C C . TYR A 1 126 ? 1.525 -16.631 -26.242 1.00 98.38 126 TYR A C 1
ATOM 1052 O O . TYR A 1 126 ? 1.764 -17.478 -25.385 1.00 98.38 126 TYR A O 1
ATOM 1060 N N . SER A 1 127 ? 0.384 -16.604 -26.933 1.00 98.25 127 SER A N 1
ATOM 1061 C CA . SER A 1 127 ? -0.672 -17.608 -26.812 1.00 98.25 127 SER A CA 1
ATOM 1062 C C . SER A 1 127 ? -0.128 -19.030 -26.994 1.00 98.25 127 SER A C 1
ATOM 1064 O O . SER A 1 127 ? 0.625 -19.288 -27.934 1.00 98.25 127 SER A O 1
ATOM 1066 N N . GLU A 1 128 ? -0.503 -19.936 -26.087 1.00 98.00 128 GLU A N 1
ATOM 1067 C CA . GLU A 1 128 ? -0.069 -21.344 -26.053 1.00 98.00 128 GLU A CA 1
ATOM 1068 C C . GLU A 1 128 ? 1.460 -21.512 -25.952 1.00 98.00 128 GLU A C 1
ATOM 1070 O O . GLU A 1 128 ? 2.032 -22.515 -26.384 1.00 98.00 128 GLU A O 1
ATOM 1075 N N . SER A 1 129 ? 2.139 -20.516 -25.382 1.00 98.06 129 SER A N 1
ATOM 1076 C CA . SER A 1 129 ? 3.592 -20.463 -25.270 1.00 98.06 129 SER A CA 1
ATOM 1077 C C . SER A 1 129 ? 4.023 -19.971 -23.889 1.00 98.06 129 SER A C 1
ATOM 1079 O O . SER A 1 129 ? 3.224 -19.624 -23.017 1.00 98.06 129 SER A O 1
ATOM 1081 N N . VAL A 1 130 ? 5.337 -19.955 -23.692 1.00 98.12 130 VAL A N 1
ATOM 1082 C CA . VAL A 1 130 ? 5.973 -19.376 -22.518 1.00 98.12 130 VAL A CA 1
ATOM 1083 C C . VAL A 1 130 ? 6.432 -17.934 -22.740 1.00 98.12 130 VAL A C 1
ATOM 1085 O O . VAL A 1 130 ? 6.690 -17.530 -23.877 1.00 98.12 130 VAL A O 1
ATOM 1088 N N . ALA A 1 131 ? 6.593 -17.182 -21.648 1.00 98.06 131 ALA A N 1
ATOM 1089 C CA . ALA A 1 131 ? 7.120 -15.819 -21.661 1.00 98.06 131 ALA A CA 1
ATOM 1090 C C . ALA A 1 131 ? 8.063 -15.505 -20.484 1.00 98.06 131 ALA A C 1
ATOM 1092 O O . ALA A 1 131 ? 7.910 -16.010 -19.369 1.00 98.06 131 ALA A O 1
ATOM 1093 N N . GLU A 1 132 ? 9.007 -14.602 -20.738 1.00 98.19 132 GLU A N 1
ATOM 1094 C CA . GLU A 1 132 ? 9.889 -13.966 -19.756 1.00 98.19 132 GLU A CA 1
ATOM 1095 C C . GLU A 1 132 ? 9.480 -12.495 -19.516 1.00 98.19 132 GLU A C 1
ATOM 1097 O O . GLU A 1 132 ? 8.774 -11.897 -20.332 1.00 98.19 132 GLU A O 1
ATOM 1102 N N . PRO A 1 133 ? 9.938 -11.839 -18.433 1.00 98.19 133 PRO A N 1
ATOM 1103 C CA . PRO A 1 133 ? 9.596 -10.442 -18.152 1.00 98.19 133 PRO A CA 1
ATOM 1104 C C . PRO A 1 133 ? 9.895 -9.461 -19.298 1.00 98.19 133 PRO A C 1
ATOM 1106 O O . PRO A 1 133 ? 9.095 -8.574 -19.586 1.00 98.19 133 PRO A O 1
ATOM 1109 N N . THR A 1 134 ? 11.011 -9.638 -20.007 1.00 97.25 134 THR A N 1
ATOM 1110 C CA . THR A 1 134 ? 11.406 -8.777 -21.138 1.00 97.25 134 THR A CA 1
ATOM 1111 C C . THR A 1 134 ? 10.450 -8.900 -22.330 1.00 97.25 134 THR A C 1
ATOM 1113 O O . THR A 1 134 ? 10.217 -7.920 -23.046 1.00 97.25 134 THR A O 1
ATOM 1116 N N . ASN A 1 135 ? 9.828 -10.071 -22.519 1.00 98.12 135 ASN A N 1
ATOM 1117 C CA . ASN A 1 135 ? 8.789 -10.286 -23.524 1.00 98.12 135 ASN A CA 1
ATOM 1118 C C . ASN A 1 135 ? 7.555 -9.419 -23.260 1.00 98.12 135 ASN A C 1
ATOM 1120 O O . ASN A 1 135 ? 6.968 -8.901 -24.207 1.00 98.12 135 ASN A O 1
ATOM 1124 N N . LEU A 1 136 ? 7.187 -9.252 -21.987 1.00 98.31 136 LEU A N 1
ATOM 1125 C CA . LEU A 1 136 ? 6.098 -8.378 -21.561 1.00 98.31 136 LEU A CA 1
ATOM 1126 C C . LEU A 1 136 ? 6.496 -6.904 -21.699 1.00 98.31 136 LEU A C 1
ATOM 1128 O O . LEU A 1 136 ? 5.778 -6.128 -22.322 1.00 98.31 136 LEU A O 1
ATOM 1132 N N . PHE A 1 137 ? 7.644 -6.507 -21.143 1.00 98.31 137 PHE A N 1
ATOM 1133 C CA . PHE A 1 137 ? 8.033 -5.093 -21.088 1.00 98.31 137 PHE A CA 1
ATOM 1134 C C . PHE A 1 137 ? 8.236 -4.479 -22.474 1.00 98.31 137 PHE A C 1
ATOM 1136 O O . PHE A 1 137 ? 7.801 -3.355 -22.711 1.00 98.31 137 PHE A O 1
ATOM 1143 N N . SER A 1 138 ? 8.816 -5.239 -23.406 1.00 97.81 138 SER A N 1
ATOM 1144 C CA . SER A 1 138 ? 9.002 -4.783 -24.788 1.00 97.81 138 SER A CA 1
ATOM 1145 C C . SER A 1 138 ? 7.686 -4.463 -25.501 1.00 97.81 138 SER A C 1
ATOM 1147 O O . SER A 1 138 ? 7.649 -3.527 -26.290 1.00 97.81 138 SER A O 1
ATOM 1149 N N . LEU A 1 139 ? 6.592 -5.170 -25.198 1.00 98.44 139 LEU A N 1
ATOM 1150 C CA . LEU A 1 139 ? 5.279 -4.869 -25.780 1.00 98.44 139 LEU A CA 1
ATOM 1151 C C . LEU A 1 139 ? 4.678 -3.575 -25.232 1.00 98.44 139 LEU A C 1
ATOM 1153 O O . LEU A 1 139 ? 4.062 -2.824 -25.985 1.00 98.44 139 LEU A O 1
ATOM 1157 N N . PHE A 1 140 ? 4.910 -3.270 -23.954 1.00 98.50 140 PHE A N 1
ATOM 1158 C CA . PHE A 1 140 ? 4.562 -1.961 -23.402 1.00 98.50 140 PHE A CA 1
ATOM 1159 C C . PHE A 1 140 ? 5.368 -0.837 -24.060 1.00 98.50 140 PHE A C 1
ATOM 1161 O O . PHE A 1 140 ? 4.799 0.204 -24.387 1.00 98.50 140 PHE A O 1
ATOM 1168 N N . ASP A 1 141 ? 6.669 -1.043 -24.275 1.00 98.06 141 ASP A N 1
ATOM 1169 C CA . ASP A 1 141 ? 7.523 -0.071 -24.965 1.00 98.06 141 ASP A CA 1
ATOM 1170 C C . ASP A 1 141 ? 7.064 0.159 -26.411 1.00 98.06 141 ASP A C 1
ATOM 1172 O O . ASP A 1 141 ? 6.856 1.308 -26.805 1.00 98.06 141 ASP A O 1
ATOM 1176 N N . SER A 1 142 ? 6.791 -0.911 -27.166 1.00 97.56 142 SER A N 1
ATOM 1177 C CA . SER A 1 142 ? 6.228 -0.809 -28.518 1.00 97.56 142 SER A CA 1
ATOM 1178 C C . SER A 1 142 ? 4.883 -0.081 -28.526 1.00 97.56 142 SER A C 1
ATOM 1180 O O . SER A 1 142 ? 4.671 0.801 -29.353 1.00 97.56 142 SER A O 1
ATOM 1182 N N . LYS A 1 143 ? 3.985 -0.366 -27.571 1.00 98.00 143 LYS A N 1
ATOM 1183 C CA . LYS A 1 143 ? 2.683 0.314 -27.511 1.00 98.00 143 LYS A CA 1
ATOM 1184 C C . LYS A 1 143 ? 2.810 1.803 -27.194 1.00 98.00 143 LYS A C 1
ATOM 1186 O O . LYS A 1 143 ? 2.038 2.615 -27.705 1.00 98.00 143 LYS A O 1
ATOM 1191 N N . MET A 1 144 ? 3.753 2.168 -26.330 1.00 96.69 144 MET A N 1
ATOM 1192 C CA . MET A 1 144 ? 4.061 3.567 -26.038 1.00 96.69 144 MET A CA 1
ATOM 1193 C C . MET A 1 144 ? 4.566 4.285 -27.294 1.00 96.69 144 MET A C 1
ATOM 1195 O O . MET A 1 144 ? 4.083 5.380 -27.590 1.00 96.69 144 MET A O 1
ATOM 1199 N N . GLU A 1 145 ? 5.467 3.654 -28.050 1.00 95.81 145 GLU A N 1
ATOM 1200 C CA . GLU A 1 145 ? 5.994 4.176 -29.316 1.00 95.81 145 GLU A CA 1
ATOM 1201 C C . GLU A 1 145 ? 4.889 4.355 -30.371 1.00 95.81 145 GLU A C 1
ATOM 1203 O O . GLU A 1 145 ? 4.731 5.462 -30.894 1.00 95.81 145 GLU A O 1
ATOM 1208 N N . ASP A 1 146 ? 4.051 3.333 -30.594 1.00 96.75 146 ASP A N 1
ATOM 1209 C CA . ASP A 1 146 ? 2.899 3.374 -31.515 1.00 96.75 146 ASP A CA 1
ATOM 1210 C C . ASP A 1 146 ? 1.971 4.565 -31.229 1.00 96.75 146 ASP A C 1
ATOM 1212 O O . ASP A 1 146 ? 1.413 5.192 -32.133 1.00 96.75 146 ASP A O 1
ATOM 1216 N N . LEU A 1 147 ? 1.793 4.888 -29.945 1.00 96.31 147 LEU A N 1
ATOM 1217 C CA . LEU A 1 147 ? 0.923 5.965 -29.479 1.00 96.31 147 LEU A CA 1
ATOM 1218 C C . LEU A 1 147 ? 1.641 7.315 -29.336 1.00 96.31 147 LEU A C 1
ATOM 1220 O O . LEU A 1 147 ? 1.008 8.279 -28.892 1.00 96.31 147 LEU A O 1
ATOM 1224 N N . SER A 1 148 ? 2.928 7.399 -29.694 1.00 95.19 148 SER A N 1
ATOM 1225 C CA . SER A 1 148 ? 3.778 8.584 -29.505 1.00 95.19 148 SER A CA 1
ATOM 1226 C C . SER A 1 148 ? 3.765 9.101 -28.057 1.00 95.19 148 SER A C 1
ATOM 1228 O O . SER A 1 148 ? 3.735 10.306 -27.794 1.00 95.19 148 SER A O 1
ATOM 1230 N N . LEU A 1 149 ? 3.736 8.172 -27.101 1.00 93.88 149 LEU A N 1
ATOM 1231 C CA . LEU A 1 149 ? 3.826 8.425 -25.668 1.00 93.88 149 LEU A CA 1
ATOM 1232 C C . LEU A 1 149 ? 5.241 8.104 -25.179 1.00 93.88 149 LEU A C 1
ATOM 1234 O O . LEU A 1 149 ? 5.937 7.264 -25.737 1.00 93.88 149 LEU A O 1
ATOM 1238 N N . SER A 1 150 ? 5.672 8.750 -24.098 1.00 90.44 150 SER A N 1
ATOM 1239 C CA . SER A 1 150 ? 6.976 8.474 -23.493 1.00 90.44 150 SER A CA 1
ATOM 1240 C C . SER A 1 150 ? 6.953 8.611 -21.978 1.00 90.44 150 SER A C 1
ATOM 1242 O O . SER A 1 150 ? 6.099 9.299 -21.408 1.00 90.44 150 SER A O 1
ATOM 1244 N N . LEU A 1 151 ? 7.912 7.954 -21.324 1.00 89.69 151 LEU A N 1
ATOM 1245 C CA . LEU A 1 151 ? 8.227 8.178 -19.918 1.00 89.69 151 LEU A CA 1
ATOM 1246 C C . LEU A 1 151 ? 9.439 9.103 -19.817 1.00 89.69 151 LEU A C 1
ATOM 1248 O O . LEU A 1 151 ? 10.394 8.990 -20.584 1.00 89.69 151 LEU A O 1
ATOM 1252 N N . ASN A 1 152 ? 9.383 10.032 -18.862 1.00 88.75 152 ASN A N 1
ATOM 1253 C CA . ASN A 1 152 ? 10.469 10.962 -18.553 1.00 88.75 152 ASN A CA 1
ATOM 1254 C C . ASN A 1 152 ? 11.096 11.629 -19.800 1.00 88.75 152 ASN A C 1
ATOM 1256 O O . ASN A 1 152 ? 12.313 11.608 -19.980 1.00 88.75 152 ASN A O 1
ATOM 1260 N N . ASN A 1 153 ? 10.266 12.181 -20.693 1.00 85.00 153 ASN A N 1
ATOM 1261 C CA . ASN A 1 153 ? 10.703 12.811 -21.946 1.00 85.00 153 ASN A CA 1
ATOM 1262 C C . ASN A 1 153 ? 11.610 11.904 -22.805 1.00 85.00 153 ASN A C 1
ATOM 1264 O O . ASN A 1 153 ? 12.684 12.326 -23.226 1.00 85.00 153 ASN A O 1
ATOM 1268 N N . TYR A 1 154 ? 11.174 10.666 -23.062 1.00 83.50 154 TYR A N 1
ATOM 1269 C CA . TYR A 1 154 ? 11.872 9.656 -23.882 1.00 83.50 154 TYR A CA 1
ATOM 1270 C C . TYR A 1 154 ? 13.192 9.121 -23.305 1.00 83.50 154 TYR A C 1
ATOM 1272 O O . TYR A 1 154 ? 13.912 8.401 -23.988 1.00 83.50 154 TYR A O 1
ATOM 1280 N N . THR A 1 155 ? 13.521 9.437 -22.051 1.00 87.50 155 THR A N 1
ATOM 1281 C CA . THR A 1 155 ? 14.765 8.954 -21.419 1.00 87.50 155 THR A CA 1
ATOM 1282 C C . THR A 1 155 ? 14.591 7.658 -20.629 1.00 87.50 155 THR A C 1
ATOM 1284 O O . THR A 1 155 ? 15.571 7.128 -20.111 1.00 87.50 155 THR A O 1
ATOM 1287 N N . LEU A 1 156 ? 13.357 7.162 -20.508 1.00 93.19 156 LEU A N 1
ATOM 1288 C CA . LEU A 1 156 ? 13.024 5.978 -19.728 1.00 93.19 156 LEU A CA 1
ATOM 1289 C C . LEU A 1 156 ? 12.102 5.054 -20.529 1.00 93.19 156 LEU A C 1
ATOM 1291 O O . LEU A 1 156 ? 11.074 5.498 -21.039 1.00 93.19 156 LEU A O 1
ATOM 1295 N N . THR A 1 157 ? 12.456 3.772 -20.590 1.00 96.00 157 THR A N 1
ATOM 1296 C CA . THR A 1 157 ? 11.594 2.707 -21.121 1.00 96.00 157 THR A CA 1
ATOM 1297 C C . THR A 1 157 ? 10.816 2.027 -19.991 1.00 96.00 157 THR A C 1
ATOM 1299 O O . THR A 1 157 ? 11.216 2.062 -18.820 1.00 96.00 157 THR A O 1
ATOM 1302 N N . VAL A 1 158 ? 9.694 1.389 -20.320 1.00 97.12 158 VAL A N 1
ATOM 1303 C CA . VAL A 1 158 ? 8.970 0.496 -19.410 1.00 97.12 158 VAL A CA 1
ATOM 1304 C C . VAL A 1 158 ? 9.866 -0.670 -19.009 1.00 97.12 158 VAL A C 1
ATOM 1306 O O . VAL A 1 158 ? 9.860 -1.039 -17.834 1.00 97.12 158 VAL A O 1
ATOM 1309 N N . ASN A 1 159 ? 10.691 -1.191 -19.923 1.00 97.12 159 ASN A N 1
ATOM 1310 C CA . ASN A 1 159 ? 11.683 -2.208 -19.592 1.00 97.12 159 ASN A CA 1
ATOM 1311 C C . ASN A 1 159 ? 12.673 -1.746 -18.512 1.00 97.12 159 ASN A C 1
ATOM 1313 O O . ASN A 1 159 ? 12.872 -2.469 -17.536 1.00 97.12 159 ASN A O 1
ATOM 1317 N N . ASP A 1 160 ? 13.252 -0.549 -18.627 1.00 95.56 160 ASP A N 1
ATOM 1318 C CA . ASP A 1 160 ? 14.170 -0.003 -17.615 1.00 95.56 160 ASP A CA 1
ATOM 1319 C C . ASP A 1 160 ? 13.483 0.177 -16.259 1.00 95.56 160 ASP A C 1
ATOM 1321 O O . ASP A 1 160 ? 14.034 -0.198 -15.219 1.00 95.56 160 ASP A O 1
ATOM 1325 N N . PHE A 1 161 ? 12.273 0.742 -16.273 1.00 96.81 161 PHE A N 1
ATOM 1326 C CA . PHE A 1 161 ? 11.472 0.963 -15.075 1.00 96.81 161 PHE A CA 1
ATOM 1327 C C . PHE A 1 161 ? 11.127 -0.363 -14.387 1.00 96.81 161 PHE A C 1
ATOM 1329 O O . PHE A 1 161 ? 11.475 -0.567 -13.225 1.00 96.81 161 PHE A O 1
ATOM 1336 N N . MET A 1 162 ? 10.492 -1.293 -15.098 1.00 98.06 162 MET A N 1
ATOM 1337 C CA . MET A 1 162 ? 10.025 -2.553 -14.520 1.00 98.06 162 MET A CA 1
ATOM 1338 C C . MET A 1 162 ? 11.172 -3.482 -14.136 1.00 98.06 162 MET A C 1
ATOM 1340 O O . MET A 1 162 ? 11.100 -4.122 -13.086 1.00 98.06 162 MET A O 1
ATOM 1344 N N . SER A 1 163 ? 12.260 -3.524 -14.909 1.00 97.56 163 SER A N 1
ATOM 1345 C CA . SER A 1 163 ? 13.453 -4.301 -14.542 1.00 97.56 163 SER A CA 1
ATOM 1346 C C . SER A 1 163 ? 14.050 -3.808 -13.224 1.00 97.56 163 SER A C 1
ATOM 1348 O O . SER A 1 163 ? 14.400 -4.610 -12.361 1.00 97.56 163 SER A O 1
ATOM 1350 N N . ASN A 1 164 ? 14.092 -2.490 -13.008 1.00 96.56 164 ASN A N 1
ATOM 1351 C CA . ASN A 1 164 ? 14.575 -1.917 -11.754 1.00 96.56 164 ASN A CA 1
ATOM 1352 C C . ASN A 1 164 ? 13.677 -2.241 -10.543 1.00 96.56 164 ASN A C 1
ATOM 1354 O O . ASN A 1 164 ? 14.180 -2.306 -9.428 1.00 96.56 164 ASN A O 1
ATOM 1358 N N . TRP A 1 165 ? 12.381 -2.499 -10.730 1.00 97.94 165 TRP A N 1
ATOM 1359 C CA . TRP A 1 165 ? 11.495 -2.927 -9.637 1.00 97.94 165 TRP A CA 1
ATOM 1360 C C . TRP A 1 165 ? 11.448 -4.441 -9.425 1.00 97.94 165 TRP A C 1
ATOM 1362 O O . TRP A 1 165 ? 11.193 -4.892 -8.308 1.00 97.94 165 TRP A O 1
ATOM 1372 N N . THR A 1 166 ? 11.673 -5.228 -10.477 1.00 98.12 166 THR A N 1
ATOM 1373 C CA . THR A 1 166 ? 11.490 -6.686 -10.438 1.00 98.12 166 THR A CA 1
ATOM 1374 C C . THR A 1 166 ? 12.762 -7.454 -10.101 1.00 98.12 166 THR A C 1
ATOM 1376 O O . THR A 1 166 ? 12.668 -8.509 -9.475 1.00 98.12 166 THR A O 1
ATOM 1379 N N . LEU A 1 167 ? 13.937 -6.923 -10.448 1.00 97.00 167 LEU A N 1
ATOM 1380 C CA . LEU A 1 167 ? 15.222 -7.618 -10.295 1.00 97.00 167 LEU A CA 1
ATOM 1381 C C . LEU A 1 167 ? 15.939 -7.340 -8.967 1.00 97.00 167 LEU A C 1
ATOM 1383 O O . LEU A 1 167 ? 16.956 -7.967 -8.685 1.00 97.00 167 LEU A O 1
ATOM 1387 N N . GLN A 1 168 ? 15.432 -6.422 -8.138 1.00 94.25 168 GLN A N 1
ATOM 1388 C CA . GLN A 1 168 ? 16.039 -6.089 -6.844 1.00 94.25 168 GLN A CA 1
ATOM 1389 C C . GLN A 1 168 ? 15.067 -6.261 -5.671 1.00 94.25 168 GLN A C 1
ATOM 1391 O O . GLN A 1 168 ? 13.849 -6.118 -5.791 1.00 94.25 168 GLN A O 1
ATOM 1396 N N . SER A 1 169 ? 15.630 -6.609 -4.516 1.00 94.44 169 SER A N 1
ATOM 1397 C CA . SER A 1 169 ? 14.894 -6.873 -3.280 1.00 94.44 169 SER A CA 1
ATOM 1398 C C . SER A 1 169 ? 14.552 -5.586 -2.525 1.00 94.44 169 SER A C 1
ATOM 1400 O O . SER A 1 169 ? 15.291 -4.605 -2.582 1.00 94.44 169 SER A O 1
ATOM 1402 N N . GLY A 1 170 ? 13.464 -5.594 -1.751 1.00 96.19 170 GLY A N 1
ATOM 1403 C CA . GLY A 1 170 ? 13.032 -4.437 -0.969 1.00 96.19 170 GLY A CA 1
ATOM 1404 C C . GLY A 1 170 ? 12.334 -3.348 -1.789 1.00 96.19 170 GLY A C 1
ATOM 1405 O O . GLY A 1 170 ? 11.962 -3.534 -2.952 1.00 96.19 170 GLY A O 1
ATOM 1406 N N . TYR A 1 171 ? 12.165 -2.194 -1.151 1.00 97.88 171 TYR A N 1
ATOM 1407 C CA . TYR A 1 171 ? 11.543 -0.996 -1.711 1.00 97.88 171 TYR A CA 1
ATOM 1408 C C . TYR A 1 171 ? 12.110 0.269 -1.042 1.00 97.88 171 TYR A C 1
ATOM 1410 O O . TYR A 1 171 ? 12.683 0.176 0.054 1.00 97.88 171 TYR A O 1
ATOM 1418 N N . PRO A 1 172 ? 11.952 1.461 -1.648 1.00 97.75 172 PRO A N 1
ATOM 1419 C CA . PRO A 1 172 ? 12.479 2.686 -1.071 1.00 97.75 172 PRO A CA 1
ATOM 1420 C C . PRO A 1 172 ? 11.527 3.326 -0.048 1.00 97.75 172 PRO A C 1
ATOM 1422 O O . PRO A 1 172 ? 10.300 3.233 -0.128 1.00 97.75 172 PRO A O 1
ATOM 1425 N N . VAL A 1 173 ? 12.111 4.061 0.892 1.00 98.31 173 VAL A N 1
ATOM 1426 C CA . VAL A 1 173 ? 11.465 5.187 1.568 1.00 98.31 173 VAL A CA 1
ATOM 1427 C C . VAL A 1 173 ? 12.008 6.480 0.969 1.00 98.31 173 VAL A C 1
ATOM 1429 O O . VAL A 1 173 ? 13.214 6.609 0.748 1.00 98.31 173 VAL A O 1
ATOM 1432 N N . LEU A 1 174 ? 11.113 7.428 0.706 1.00 98.62 174 LEU A N 1
ATOM 1433 C CA . LEU A 1 174 ? 11.458 8.766 0.245 1.00 98.62 174 LEU A CA 1
ATOM 1434 C C . LEU A 1 174 ? 11.380 9.751 1.408 1.00 98.62 174 LEU A C 1
ATOM 1436 O O . LEU A 1 174 ? 10.320 9.914 2.011 1.00 98.62 174 LEU A O 1
ATOM 1440 N N . GLU A 1 175 ? 12.488 10.414 1.710 1.00 98.56 175 GLU A N 1
ATOM 1441 C CA . GLU A 1 175 ? 12.548 11.546 2.627 1.00 98.56 175 GLU A CA 1
ATOM 1442 C C . GLU A 1 175 ? 12.332 12.835 1.839 1.00 98.56 175 GLU A C 1
ATOM 1444 O O . GLU A 1 175 ? 13.126 13.187 0.963 1.00 98.56 175 GLU A O 1
ATOM 1449 N N . ILE A 1 176 ? 11.232 13.522 2.136 1.00 98.19 176 ILE A N 1
ATOM 1450 C CA . ILE A 1 176 ? 10.842 14.750 1.453 1.00 98.19 176 ILE A CA 1
ATOM 1451 C C . ILE A 1 176 ? 11.041 15.926 2.397 1.00 98.19 176 ILE A C 1
ATOM 1453 O O . ILE A 1 176 ? 10.520 15.936 3.513 1.00 98.19 176 ILE A O 1
ATOM 1457 N N . THR A 1 177 ? 11.753 16.939 1.917 1.00 97.00 177 THR A N 1
ATOM 1458 C CA . THR A 1 177 ? 11.841 18.245 2.577 1.00 97.00 177 THR A CA 1
ATOM 1459 C C . THR A 1 177 ? 11.580 19.352 1.566 1.00 97.00 177 THR A C 1
ATOM 1461 O O . THR A 1 177 ? 11.891 19.216 0.380 1.00 97.00 177 THR A O 1
ATOM 1464 N N . LYS A 1 178 ? 10.998 20.464 2.014 1.00 94.50 178 LYS A N 1
ATOM 1465 C CA . LYS A 1 178 ? 10.760 21.645 1.178 1.00 94.50 178 LYS A CA 1
ATOM 1466 C C . LYS A 1 178 ? 11.765 22.738 1.518 1.00 94.50 178 LYS A C 1
ATOM 1468 O O . LYS A 1 178 ? 11.867 23.164 2.662 1.00 94.50 178 LYS A O 1
ATOM 1473 N N . ASN A 1 179 ? 12.474 23.239 0.512 1.00 91.25 179 ASN A N 1
ATOM 1474 C CA . ASN A 1 179 ? 13.296 24.433 0.646 1.00 91.25 179 ASN A CA 1
ATOM 1475 C C . ASN A 1 179 ? 12.470 25.677 0.278 1.00 91.25 179 ASN A C 1
ATOM 1477 O O . ASN A 1 179 ? 12.103 25.864 -0.886 1.00 91.25 179 ASN A O 1
ATOM 1481 N N . SER A 1 180 ? 12.194 26.529 1.267 1.00 83.62 180 SER A N 1
ATOM 1482 C CA . SER A 1 180 ? 11.344 27.720 1.106 1.00 83.62 180 SER A CA 1
ATOM 1483 C C . SER A 1 180 ? 11.971 28.825 0.250 1.00 83.62 180 SER A C 1
ATOM 1485 O O . SER A 1 180 ? 11.250 29.608 -0.350 1.00 83.62 180 SER A O 1
ATOM 1487 N N . THR A 1 181 ? 13.303 28.896 0.154 1.00 86.38 181 THR A N 1
ATOM 1488 C CA . THR A 1 181 ? 13.989 29.943 -0.627 1.00 86.38 181 THR A CA 1
ATOM 1489 C C . THR A 1 181 ? 13.999 29.624 -2.120 1.00 86.38 181 THR A C 1
ATOM 1491 O O . THR A 1 181 ? 13.774 30.496 -2.953 1.00 86.38 181 THR A O 1
ATOM 1494 N N . SER A 1 182 ? 14.274 28.367 -2.469 1.00 90.06 182 SER A N 1
ATOM 1495 C CA . SER A 1 182 ? 14.364 27.909 -3.865 1.00 90.06 182 SER A CA 1
ATOM 1496 C C . SER A 1 182 ? 13.036 27.405 -4.425 1.00 90.06 182 SER A C 1
ATOM 1498 O O . SER A 1 182 ? 12.931 27.143 -5.619 1.00 90.06 182 SER A O 1
ATOM 1500 N N . ASN A 1 183 ? 12.020 27.238 -3.576 1.00 92.00 183 ASN A N 1
ATOM 1501 C CA . ASN A 1 183 ? 10.759 26.588 -3.917 1.00 92.00 183 ASN A CA 1
ATOM 1502 C C . ASN A 1 183 ? 10.932 25.159 -4.463 1.00 92.00 183 ASN A C 1
ATOM 1504 O O . ASN A 1 183 ? 10.042 24.646 -5.142 1.00 92.00 183 ASN A O 1
ATOM 1508 N N . MET A 1 184 ? 11.995 24.455 -4.078 1.00 95.75 184 MET A N 1
ATOM 1509 C CA . MET A 1 184 ? 12.239 23.070 -4.487 1.00 95.75 184 MET A CA 1
ATOM 1510 C C . MET A 1 184 ? 11.930 22.089 -3.356 1.00 95.75 184 MET A C 1
ATOM 1512 O O . MET A 1 184 ? 12.278 22.332 -2.200 1.00 95.75 184 MET A O 1
ATOM 1516 N N . PHE A 1 185 ? 11.306 20.965 -3.686 1.00 97.00 185 PHE A N 1
ATOM 1517 C CA . PHE A 1 185 ? 11.328 19.779 -2.841 1.00 97.00 185 PHE A CA 1
ATOM 1518 C C . PHE A 1 185 ? 12.638 19.023 -3.072 1.00 97.00 185 PHE A C 1
ATOM 1520 O O . PHE A 1 185 ? 13.020 18.768 -4.214 1.00 97.00 185 PHE A O 1
ATOM 1527 N N . SER A 1 186 ? 13.303 18.655 -1.985 1.00 97.25 186 SER A N 1
ATOM 1528 C CA . SER A 1 186 ? 14.401 17.697 -1.973 1.00 97.25 186 SER A CA 1
ATOM 1529 C C . SER A 1 186 ? 13.823 16.326 -1.656 1.00 97.25 186 SER A C 1
ATOM 1531 O O . SER A 1 186 ? 13.251 16.137 -0.581 1.00 97.25 186 SER A O 1
ATOM 1533 N N . VAL A 1 187 ? 13.964 15.391 -2.592 1.00 98.12 187 VAL A N 1
ATOM 1534 C CA . VAL A 1 187 ? 13.506 14.004 -2.477 1.00 98.12 187 VAL A CA 1
ATOM 1535 C C . VAL A 1 187 ? 14.733 13.113 -2.376 1.00 98.12 187 VAL A C 1
ATOM 1537 O O . VAL A 1 187 ? 15.450 12.953 -3.361 1.00 98.12 187 VAL A O 1
ATOM 1540 N N . ILE A 1 188 ? 14.982 12.556 -1.194 1.00 97.81 188 ILE A N 1
ATOM 1541 C CA . ILE A 1 188 ? 16.097 11.635 -0.953 1.00 97.81 188 ILE A CA 1
ATOM 1542 C C . ILE A 1 188 ? 15.533 10.228 -0.805 1.00 97.81 188 ILE A C 1
ATOM 1544 O O . ILE A 1 188 ? 14.689 9.986 0.056 1.00 97.81 188 ILE A O 1
ATOM 1548 N N . GLN A 1 189 ? 15.984 9.293 -1.636 1.00 96.75 189 GLN A N 1
ATOM 1549 C CA . GLN A 1 189 ? 15.576 7.895 -1.541 1.00 96.75 189 GLN A CA 1
ATOM 1550 C C . GLN A 1 189 ? 16.619 7.037 -0.821 1.00 96.75 189 GLN A C 1
ATOM 1552 O O . GLN A 1 189 ? 17.824 7.212 -0.984 1.00 96.75 189 GLN A O 1
ATOM 1557 N N . LYS A 1 190 ? 16.138 6.059 -0.056 1.00 94.94 190 LYS A N 1
ATOM 1558 C CA . LYS A 1 190 ? 16.950 4.987 0.534 1.00 94.94 190 LYS A CA 1
ATOM 1559 C C . LYS A 1 190 ? 16.112 3.721 0.650 1.00 94.94 190 LYS A C 1
ATOM 1561 O O . LYS A 1 190 ? 14.892 3.814 0.781 1.00 94.94 190 LYS A O 1
ATOM 1566 N N . ARG A 1 191 ? 16.732 2.540 0.665 1.00 96.25 191 ARG A N 1
ATOM 1567 C CA . ARG A 1 191 ? 16.006 1.295 0.954 1.00 96.25 191 ARG A CA 1
ATOM 1568 C C . ARG A 1 191 ? 15.356 1.370 2.335 1.00 96.25 191 ARG A C 1
ATOM 1570 O O . ARG A 1 191 ? 16.007 1.722 3.322 1.00 96.25 191 ARG A O 1
ATOM 1577 N N . PHE A 1 192 ? 14.075 1.028 2.422 1.00 97.19 192 PHE A N 1
ATOM 1578 C CA . PHE A 1 192 ? 13.404 0.916 3.708 1.00 97.19 192 PHE A CA 1
ATOM 1579 C C . PHE A 1 192 ? 13.730 -0.432 4.351 1.00 97.19 192 PHE A C 1
ATOM 1581 O O . PHE A 1 192 ? 13.439 -1.488 3.796 1.00 97.19 192 PHE A O 1
ATOM 1588 N N . LEU A 1 193 ? 14.306 -0.383 5.549 1.00 95.75 193 LEU A N 1
ATOM 1589 C CA . LEU A 1 193 ? 14.528 -1.541 6.402 1.00 95.75 193 LEU A CA 1
ATOM 1590 C C . LEU A 1 193 ? 13.979 -1.230 7.790 1.00 95.75 193 LEU A C 1
ATOM 1592 O O . LEU A 1 193 ? 14.219 -0.154 8.340 1.00 95.75 193 LEU A O 1
ATOM 1596 N N . ILE A 1 194 ? 13.262 -2.187 8.375 1.00 95.19 194 ILE A N 1
ATOM 1597 C CA . ILE A 1 194 ? 12.723 -2.043 9.731 1.00 95.19 194 ILE A CA 1
ATOM 1598 C C . ILE A 1 194 ? 13.820 -2.090 10.801 1.00 95.19 194 ILE A C 1
ATOM 1600 O O . ILE A 1 194 ? 13.637 -1.598 11.911 1.00 95.19 194 ILE A O 1
ATOM 1604 N N . SER A 1 195 ? 14.949 -2.712 10.467 1.00 91.31 195 SER A N 1
ATOM 1605 C CA . SER A 1 195 ? 16.146 -2.824 11.292 1.00 91.31 195 SER A CA 1
ATOM 1606 C C . SER A 1 195 ? 17.342 -3.200 10.421 1.00 91.31 195 SER A C 1
ATOM 1608 O O . SER A 1 195 ? 17.171 -3.913 9.433 1.00 91.31 195 SER A O 1
ATOM 1610 N N . GLY A 1 196 ? 18.545 -2.817 10.845 1.00 85.81 196 GLY A N 1
ATOM 1611 C CA . GLY A 1 196 ? 19.781 -3.089 10.111 1.00 85.81 196 GLY A CA 1
ATOM 1612 C C . GLY A 1 196 ? 20.131 -1.988 9.111 1.00 85.81 196 GLY A C 1
ATOM 1613 O O . GLY A 1 196 ? 19.396 -1.015 8.958 1.00 85.81 196 GLY A O 1
ATOM 1614 N N . ASN A 1 197 ? 21.281 -2.149 8.458 1.00 80.56 197 ASN A N 1
ATOM 1615 C CA . ASN A 1 197 ? 21.797 -1.197 7.480 1.00 80.56 197 ASN A CA 1
ATOM 1616 C C . ASN A 1 197 ? 21.646 -1.758 6.067 1.00 80.56 197 ASN A C 1
ATOM 1618 O O . ASN A 1 197 ? 21.802 -2.960 5.858 1.00 80.56 197 ASN A O 1
ATOM 1622 N N . ASP A 1 198 ? 21.397 -0.872 5.106 1.00 83.12 198 ASP A N 1
ATOM 1623 C CA . ASP A 1 198 ? 21.423 -1.231 3.693 1.00 83.12 198 ASP A CA 1
ATOM 1624 C C . ASP A 1 198 ? 22.874 -1.409 3.226 1.00 83.12 198 ASP A C 1
ATOM 1626 O O . ASP A 1 198 ? 23.650 -0.454 3.158 1.00 83.12 198 ASP A O 1
ATOM 1630 N N . THR A 1 199 ? 23.247 -2.653 2.941 1.00 77.12 199 THR A N 1
ATOM 1631 C CA . THR A 1 199 ? 24.575 -3.021 2.439 1.00 77.12 199 THR A CA 1
ATOM 1632 C C . THR A 1 199 ? 24.680 -2.941 0.920 1.00 77.12 199 THR A C 1
ATOM 1634 O O . THR A 1 199 ? 25.790 -2.875 0.401 1.00 77.12 199 THR A O 1
ATOM 1637 N N . GLU A 1 200 ? 23.552 -2.950 0.208 1.00 75.19 200 GLU A N 1
ATOM 1638 C CA . GLU A 1 200 ? 23.507 -3.050 -1.256 1.00 75.19 200 GLU A CA 1
ATOM 1639 C C . GLU A 1 200 ? 23.391 -1.673 -1.927 1.00 75.19 200 GLU A C 1
ATOM 1641 O O . GLU A 1 200 ? 23.747 -1.538 -3.095 1.00 75.19 200 GLU A O 1
ATOM 1646 N N . LYS A 1 201 ? 22.950 -0.640 -1.185 1.00 80.38 201 LYS A N 1
ATOM 1647 C CA . LYS A 1 201 ? 22.743 0.739 -1.677 1.00 80.38 201 LYS A CA 1
ATOM 1648 C C . LYS A 1 201 ? 21.908 0.782 -2.960 1.00 80.38 201 LYS A C 1
ATOM 1650 O O . LYS A 1 201 ? 22.189 1.545 -3.885 1.00 80.38 201 LYS A O 1
ATOM 1655 N N . THR A 1 202 ? 20.883 -0.060 -3.021 1.00 87.75 202 THR A N 1
ATOM 1656 C CA . THR A 1 202 ? 19.970 -0.147 -4.161 1.00 87.75 202 THR A CA 1
ATOM 1657 C C . THR A 1 202 ? 19.145 1.130 -4.272 1.00 87.75 202 THR A C 1
ATOM 1659 O O . THR A 1 202 ? 18.594 1.600 -3.276 1.00 87.75 202 THR A O 1
ATOM 1662 N N . LEU A 1 203 ? 19.027 1.664 -5.486 1.00 95.12 203 LEU A N 1
ATOM 1663 C CA . LEU A 1 203 ? 18.183 2.814 -5.799 1.00 95.12 203 LEU A CA 1
ATOM 1664 C C . LEU A 1 203 ? 17.103 2.405 -6.799 1.00 95.12 203 LEU A C 1
ATOM 1666 O O . LEU A 1 203 ? 17.292 1.495 -7.615 1.00 95.12 203 LEU A O 1
ATOM 1670 N N . TRP A 1 204 ? 15.968 3.088 -6.730 1.00 97.12 204 TRP A N 1
ATOM 1671 C CA . TRP A 1 204 ? 14.815 2.841 -7.579 1.00 97.12 204 TRP A CA 1
ATOM 1672 C C . TRP A 1 204 ? 14.537 4.028 -8.503 1.00 97.12 204 TRP A C 1
ATOM 1674 O O . TRP A 1 204 ? 14.764 5.192 -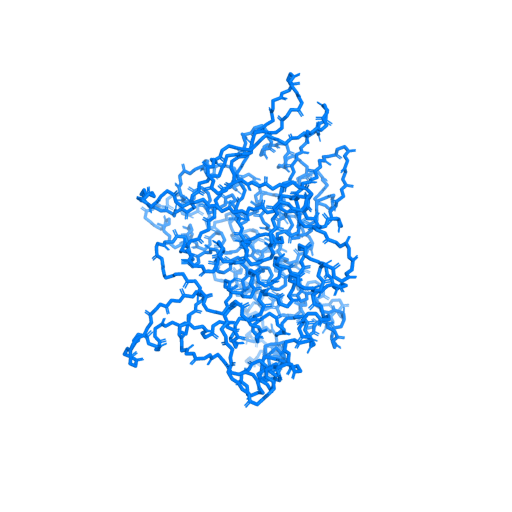8.159 1.00 97.12 204 TRP A O 1
ATOM 1684 N N . ILE A 1 205 ? 14.005 3.720 -9.681 1.00 97.19 205 ILE A N 1
ATOM 1685 C CA . ILE A 1 205 ? 13.372 4.658 -10.599 1.00 97.19 205 ILE A CA 1
ATOM 1686 C C . ILE A 1 205 ? 11.922 4.786 -10.138 1.00 97.19 205 ILE A C 1
ATOM 1688 O O . ILE A 1 205 ? 11.070 3.948 -10.437 1.00 97.19 205 ILE A O 1
ATOM 1692 N N . VAL A 1 206 ? 11.649 5.825 -9.358 1.00 97.88 206 VAL A N 1
ATOM 1693 C CA . VAL A 1 206 ? 10.342 6.080 -8.759 1.00 97.88 206 VAL A CA 1
ATOM 1694 C C . VAL A 1 206 ? 9.651 7.195 -9.531 1.00 97.88 206 VAL A C 1
ATOM 1696 O O . VAL A 1 206 ? 10.170 8.308 -9.624 1.00 97.88 206 VAL A O 1
ATOM 1699 N N . GLY A 1 207 ? 8.462 6.906 -10.058 1.00 97.19 207 GLY A N 1
ATOM 1700 C CA . GLY A 1 207 ? 7.565 7.924 -10.590 1.00 97.19 207 GLY A CA 1
ATOM 1701 C C . GLY A 1 207 ? 6.885 8.673 -9.445 1.00 97.19 207 GLY A C 1
ATOM 1702 O O . GLY A 1 207 ? 6.103 8.094 -8.694 1.00 97.19 207 GLY A O 1
ATOM 1703 N N . LEU A 1 208 ? 7.178 9.962 -9.311 1.00 97.69 208 LEU A N 1
ATOM 1704 C CA . LEU A 1 208 ? 6.672 10.811 -8.242 1.00 97.69 208 LEU A CA 1
ATOM 1705 C C . LEU A 1 208 ? 5.341 11.457 -8.628 1.00 97.69 208 LEU A C 1
ATOM 1707 O O . LEU A 1 208 ? 5.199 12.087 -9.679 1.00 97.69 208 LEU A O 1
ATOM 1711 N N . THR A 1 209 ? 4.393 11.361 -7.704 1.00 97.81 209 THR A N 1
ATOM 1712 C CA . THR A 1 209 ? 3.153 12.138 -7.679 1.00 97.81 209 THR A CA 1
ATOM 1713 C C . THR A 1 209 ? 3.088 12.901 -6.367 1.00 97.81 209 THR A C 1
ATOM 1715 O O . THR A 1 209 ? 3.482 12.374 -5.323 1.00 97.81 209 THR A O 1
ATOM 1718 N N . PHE A 1 210 ? 2.605 14.141 -6.399 1.00 97.44 210 PHE A N 1
ATOM 1719 C CA . PHE A 1 210 ? 2.416 14.929 -5.189 1.00 97.44 210 PHE A CA 1
ATOM 1720 C C . PHE A 1 210 ? 1.284 15.938 -5.338 1.00 97.44 210 PHE A C 1
ATOM 1722 O O . PHE A 1 210 ? 0.931 16.358 -6.438 1.00 97.44 210 PHE A O 1
ATOM 1729 N N . THR A 1 211 ? 0.731 16.339 -4.202 1.00 97.38 211 THR A N 1
ATOM 1730 C CA . THR A 1 211 ? -0.241 17.420 -4.095 1.00 97.38 211 THR A CA 1
ATOM 1731 C C . THR A 1 211 ? 0.034 18.245 -2.843 1.00 97.38 211 THR A C 1
ATOM 1733 O O . THR A 1 211 ? 0.749 17.801 -1.941 1.00 97.38 211 THR A O 1
ATOM 1736 N N . THR A 1 212 ? -0.501 19.461 -2.796 1.00 97.06 212 THR A N 1
ATOM 1737 C CA . THR A 1 212 ? -0.293 20.399 -1.691 1.00 97.06 212 THR A CA 1
ATOM 1738 C C . THR A 1 212 ? -1.626 20.987 -1.238 1.00 97.06 212 THR A C 1
ATOM 1740 O O . THR A 1 212 ? -2.613 20.930 -1.972 1.00 97.06 212 THR A O 1
ATOM 1743 N N . GLU A 1 213 ? -1.665 21.570 -0.044 1.00 96.81 213 GLU A N 1
ATOM 1744 C CA . GLU A 1 213 ? -2.864 22.161 0.559 1.00 96.81 213 GLU A CA 1
ATOM 1745 C C . GLU A 1 213 ? -3.535 23.198 -0.349 1.00 96.81 213 GLU A C 1
ATOM 1747 O O . GLU A 1 213 ? -4.756 23.192 -0.515 1.00 96.81 213 GLU A O 1
ATOM 1752 N N . ASN A 1 214 ? -2.724 24.049 -0.977 1.00 94.00 214 ASN A N 1
ATOM 1753 C CA . ASN A 1 214 ? -3.199 25.143 -1.822 1.00 94.00 214 ASN A CA 1
ATOM 1754 C C . ASN A 1 214 ? -3.481 24.727 -3.281 1.00 94.00 214 ASN A C 1
ATOM 1756 O O . ASN A 1 214 ? -4.138 25.463 -4.014 1.00 94.00 214 ASN A O 1
ATOM 1760 N N . HIS A 1 215 ? -3.031 23.541 -3.709 1.00 93.06 215 HIS A N 1
ATOM 1761 C CA . HIS A 1 215 ? -3.207 23.013 -5.070 1.00 93.06 215 HIS A CA 1
ATOM 1762 C C . HIS A 1 215 ? -3.614 21.530 -5.040 1.00 93.06 215 HIS A C 1
ATOM 1764 O O . HIS A 1 215 ? -2.966 20.662 -5.636 1.00 93.06 215 HIS A O 1
ATOM 1770 N N . LYS A 1 216 ? -4.691 21.232 -4.303 1.00 94.69 216 LYS A N 1
ATOM 1771 C CA . LYS A 1 216 ? -5.183 19.866 -4.086 1.00 94.69 216 LYS A CA 1
ATOM 1772 C C . LYS A 1 216 ? -5.628 19.215 -5.394 1.00 94.69 216 LYS A C 1
ATOM 1774 O O . LYS A 1 216 ? -6.531 19.698 -6.070 1.00 94.69 216 LYS A O 1
ATOM 1779 N N . ASN A 1 217 ? -5.040 18.069 -5.706 1.00 96.19 217 ASN A N 1
ATOM 1780 C CA . ASN A 1 217 ? -5.481 17.180 -6.769 1.00 96.19 217 ASN A CA 1
ATOM 1781 C C . ASN A 1 217 ? -5.057 15.754 -6.423 1.00 96.19 217 ASN A C 1
ATOM 1783 O O . ASN A 1 217 ? -3.967 15.317 -6.774 1.00 96.19 217 ASN A O 1
ATOM 1787 N N . PHE A 1 218 ? -5.934 15.028 -5.737 1.00 97.62 218 PHE A N 1
ATOM 1788 C CA . PHE A 1 218 ? -5.716 13.614 -5.434 1.00 97.62 218 PHE A CA 1
ATOM 1789 C C . PHE A 1 218 ? -6.152 12.678 -6.568 1.00 97.62 218 PHE A C 1
ATOM 1791 O O . PHE A 1 218 ? -6.012 11.467 -6.431 1.00 97.62 218 PHE A O 1
ATOM 1798 N N . SER A 1 219 ? -6.691 13.203 -7.670 1.00 97.19 219 SER A N 1
ATOM 1799 C CA . SER A 1 219 ? -7.166 12.396 -8.801 1.00 97.19 219 SER A CA 1
ATOM 1800 C C . SER A 1 219 ? -6.073 12.160 -9.843 1.00 97.19 219 SER A C 1
ATOM 1802 O O . SER A 1 219 ? -6.102 11.149 -10.542 1.00 97.19 219 SER A O 1
ATOM 1804 N N . ASN A 1 220 ? -5.088 13.060 -9.945 1.00 96.50 220 ASN A N 1
ATOM 1805 C CA . ASN A 1 220 ? -3.954 12.875 -10.844 1.00 96.50 220 ASN A CA 1
ATOM 1806 C C . ASN A 1 220 ? -2.920 11.915 -10.239 1.00 96.50 220 ASN A C 1
ATOM 1808 O O . ASN A 1 220 ? -2.054 12.308 -9.461 1.00 96.50 220 ASN A O 1
ATOM 1812 N N . THR A 1 221 ? -3.020 10.647 -10.622 1.00 97.12 221 THR A N 1
ATOM 1813 C CA . THR A 1 221 ? -2.127 9.567 -10.183 1.00 97.12 221 THR A CA 1
ATOM 1814 C C . THR A 1 221 ? -1.002 9.268 -11.172 1.00 97.12 221 THR A C 1
ATOM 1816 O O . THR A 1 221 ? -0.157 8.426 -10.881 1.00 97.12 221 THR A O 1
ATOM 1819 N N . LYS A 1 222 ? -0.956 9.948 -12.326 1.00 95.94 222 LYS A N 1
ATOM 1820 C CA . LYS A 1 222 ? 0.096 9.742 -13.323 1.00 95.94 222 LYS A CA 1
ATOM 1821 C C . LYS A 1 222 ? 1.369 10.491 -12.903 1.00 95.94 222 LYS A C 1
ATOM 1823 O O . LYS A 1 222 ? 1.314 11.714 -12.749 1.00 95.94 222 LYS A O 1
ATOM 1828 N N . PRO A 1 223 ? 2.518 9.811 -12.753 1.00 94.44 223 PRO A N 1
ATOM 1829 C CA . PRO A 1 223 ? 3.774 10.474 -12.432 1.00 94.44 223 PRO A CA 1
ATOM 1830 C C . PRO A 1 223 ? 4.221 11.458 -13.511 1.00 94.44 223 PRO A C 1
ATOM 1832 O O . PRO A 1 223 ? 4.122 11.179 -14.707 1.00 94.44 223 PRO A O 1
ATOM 1835 N N . SER A 1 224 ? 4.773 12.590 -13.079 1.00 85.19 224 SER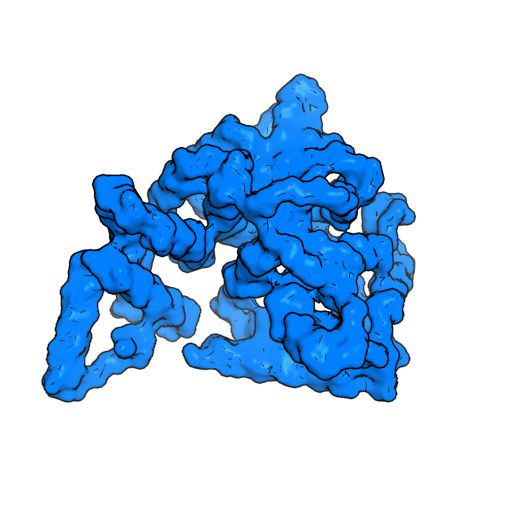 A N 1
ATOM 1836 C CA . SER A 1 224 ? 5.343 13.609 -13.973 1.00 85.19 224 SER A CA 1
ATOM 1837 C C . SER A 1 224 ? 6.824 13.881 -13.719 1.00 85.19 224 SER A C 1
ATOM 1839 O O . SER A 1 224 ? 7.476 14.516 -14.543 1.00 85.19 224 SER A O 1
ATOM 1841 N N . VAL A 1 225 ? 7.361 13.420 -12.590 1.00 92.69 225 VAL A N 1
ATOM 1842 C CA . VAL A 1 225 ? 8.765 13.592 -12.200 1.00 92.69 225 VAL A CA 1
ATOM 1843 C C . VAL A 1 225 ? 9.308 12.247 -11.747 1.00 92.69 225 VAL A C 1
ATOM 1845 O O . VAL A 1 225 ? 8.564 11.442 -11.193 1.00 92.69 225 VAL A O 1
ATOM 1848 N N . TRP A 1 226 ? 10.588 11.994 -11.992 1.00 96.25 226 TRP A N 1
ATOM 1849 C CA . TRP A 1 226 ? 11.205 10.688 -11.790 1.00 96.25 226 TRP A CA 1
ATOM 1850 C C . TRP A 1 226 ? 12.471 10.812 -10.952 1.00 96.25 226 TRP A C 1
ATOM 1852 O O . TRP A 1 226 ? 13.257 11.738 -11.155 1.00 96.25 226 TRP A O 1
ATOM 1862 N N . THR A 1 227 ? 12.675 9.879 -10.022 1.00 95.56 227 THR A N 1
ATOM 1863 C CA . THR A 1 227 ? 13.970 9.723 -9.346 1.00 95.56 227 THR A CA 1
ATOM 1864 C C . THR A 1 227 ? 14.964 8.981 -10.239 1.00 95.56 227 THR A C 1
ATOM 1866 O O . THR A 1 227 ? 14.598 8.357 -11.237 1.00 95.56 227 THR A O 1
ATOM 1869 N N . ASN A 1 228 ? 16.245 9.041 -9.878 1.00 86.81 228 ASN A N 1
ATOM 1870 C CA . ASN A 1 228 ? 17.324 8.389 -10.615 1.00 86.81 228 ASN A CA 1
ATOM 1871 C C . ASN A 1 228 ? 17.801 7.115 -9.893 1.00 86.81 228 ASN A C 1
ATOM 1873 O O . ASN A 1 228 ? 17.873 7.084 -8.671 1.00 86.81 228 ASN A O 1
ATOM 1877 N N . LYS A 1 229 ? 18.210 6.084 -10.641 1.00 87.50 229 LYS A N 1
ATOM 1878 C CA . LYS A 1 229 ? 18.886 4.896 -10.087 1.00 87.50 229 LYS A CA 1
ATOM 1879 C C . LYS A 1 229 ? 20.369 5.115 -9.737 1.00 87.50 229 LYS A C 1
ATOM 1881 O O . LYS A 1 229 ? 20.982 4.250 -9.129 1.00 87.50 229 LYS A O 1
ATOM 1886 N N . ASN A 1 230 ? 20.949 6.249 -10.131 1.00 88.56 230 ASN A N 1
ATOM 1887 C CA . ASN A 1 230 ? 22.366 6.586 -9.942 1.00 88.56 230 ASN A CA 1
ATOM 1888 C C . ASN A 1 230 ? 22.595 7.687 -8.893 1.00 88.56 230 ASN A C 1
ATOM 1890 O O . ASN A 1 230 ? 23.738 7.977 -8.550 1.00 88.56 230 ASN A O 1
ATOM 1894 N N . SER A 1 231 ? 21.531 8.343 -8.425 1.00 93.06 231 SER A N 1
ATOM 1895 C CA . SER A 1 231 ? 21.601 9.394 -7.411 1.00 93.06 231 SER A CA 1
ATOM 1896 C C . SER A 1 231 ? 20.410 9.268 -6.471 1.00 93.06 231 SER A C 1
ATOM 1898 O O . SER A 1 231 ? 19.271 9.100 -6.908 1.00 93.06 231 SER A O 1
ATOM 1900 N N . ASP A 1 232 ? 20.694 9.323 -5.176 1.00 94.50 232 ASP A N 1
ATOM 1901 C CA . ASP A 1 232 ? 19.707 9.270 -4.104 1.00 94.50 232 ASP A CA 1
ATOM 1902 C C . ASP A 1 232 ? 18.877 10.556 -4.007 1.00 94.50 232 ASP A C 1
ATOM 1904 O O . ASP A 1 232 ? 17.711 10.494 -3.624 1.00 94.50 232 ASP A O 1
ATOM 1908 N N . LEU A 1 233 ? 19.443 11.701 -4.395 1.00 96.44 233 LEU A N 1
ATOM 1909 C CA . LEU A 1 233 ? 18.790 13.006 -4.379 1.00 96.44 233 LEU A CA 1
ATOM 1910 C C . LEU A 1 233 ? 18.120 13.341 -5.718 1.00 96.44 233 LEU A C 1
ATOM 1912 O O . LEU A 1 233 ? 18.726 13.298 -6.786 1.00 96.44 233 LEU A O 1
ATOM 1916 N N . THR A 1 234 ? 16.867 13.778 -5.653 1.00 96.50 234 THR A N 1
ATOM 1917 C CA . THR A 1 234 ? 16.123 14.366 -6.771 1.00 96.50 234 THR A CA 1
ATOM 1918 C C . THR A 1 234 ? 15.501 15.689 -6.336 1.00 96.50 234 THR A C 1
ATOM 1920 O O . THR A 1 234 ? 14.822 15.763 -5.312 1.00 96.50 234 THR A O 1
ATOM 1923 N N . MET A 1 235 ? 15.717 16.743 -7.124 1.00 96.06 235 MET A N 1
ATOM 1924 C CA . MET A 1 235 ? 15.137 18.063 -6.876 1.00 96.06 235 MET A CA 1
ATOM 1925 C C . MET A 1 235 ? 13.871 18.238 -7.713 1.00 96.06 235 MET A C 1
ATOM 1927 O O . MET A 1 235 ? 13.910 18.126 -8.936 1.00 96.06 235 MET A O 1
ATOM 1931 N N . VAL A 1 236 ? 12.751 18.530 -7.057 1.00 95.56 236 VAL A N 1
ATOM 1932 C CA . VAL A 1 236 ? 11.433 18.643 -7.692 1.00 95.56 236 VAL A CA 1
ATOM 1933 C C . VAL A 1 236 ? 10.892 20.052 -7.497 1.00 95.56 236 VAL A C 1
ATOM 1935 O O . VAL A 1 236 ? 10.844 20.553 -6.376 1.00 95.56 236 VAL A O 1
ATOM 1938 N N . GLN A 1 237 ? 10.456 20.702 -8.574 1.00 94.44 237 GLN A N 1
ATOM 1939 C CA . GLN A 1 237 ? 9.826 22.017 -8.468 1.00 94.44 237 GLN A CA 1
ATOM 1940 C C . GLN A 1 237 ? 8.520 21.912 -7.671 1.00 94.44 237 GLN A C 1
ATOM 1942 O O . GLN A 1 237 ? 7.659 21.091 -7.980 1.00 94.44 237 GLN A O 1
ATOM 1947 N N . GLY A 1 238 ? 8.358 22.767 -6.662 1.00 91.06 238 GLY A N 1
ATOM 1948 C CA . GLY A 1 238 ? 7.111 22.890 -5.909 1.00 91.06 238 GLY A CA 1
ATOM 1949 C C . GLY A 1 238 ? 6.570 24.320 -5.907 1.00 91.06 238 GLY A C 1
ATOM 1950 O O . GLY A 1 238 ? 7.295 25.247 -6.278 1.00 91.06 238 GLY A O 1
ATOM 1951 N N . PRO A 1 239 ? 5.325 24.523 -5.444 1.00 91.00 239 PRO A N 1
ATOM 1952 C CA . PRO A 1 239 ? 4.765 25.861 -5.266 1.00 91.00 239 PRO A CA 1
ATOM 1953 C C . PRO A 1 239 ? 5.501 26.620 -4.153 1.00 91.00 239 PRO A C 1
ATOM 1955 O O . PRO A 1 239 ? 6.152 26.002 -3.303 1.00 91.00 239 PRO A O 1
ATOM 1958 N N . SER A 1 240 ? 5.422 27.952 -4.168 1.00 88.50 240 SER A N 1
ATOM 1959 C CA . SER A 1 240 ? 6.073 28.807 -3.164 1.00 88.50 240 SER A CA 1
ATOM 1960 C C . SER A 1 240 ? 5.412 28.736 -1.793 1.00 88.50 240 SER A C 1
ATOM 1962 O O . SER A 1 240 ? 6.097 28.778 -0.779 1.00 88.50 240 SER A O 1
ATOM 1964 N N . ASP A 1 241 ? 4.092 28.570 -1.770 1.00 88.44 241 ASP A N 1
ATOM 1965 C CA . ASP A 1 241 ? 3.310 28.373 -0.555 1.00 88.44 241 ASP A CA 1
ATOM 1966 C C . ASP A 1 241 ? 2.532 27.054 -0.667 1.00 88.44 241 ASP A C 1
ATOM 1968 O O . ASP A 1 241 ? 1.394 27.038 -1.144 1.00 88.44 241 ASP A O 1
ATOM 1972 N N . PRO A 1 242 ? 3.159 25.907 -0.350 1.00 89.62 242 PRO A N 1
ATOM 1973 C CA . PRO A 1 242 ? 2.493 24.617 -0.465 1.00 89.62 242 PRO A CA 1
ATOM 1974 C C . PRO A 1 242 ? 1.421 24.402 0.611 1.00 89.62 242 PRO A C 1
ATOM 1976 O O . PRO A 1 242 ? 0.517 23.600 0.375 1.00 89.62 242 PRO A O 1
ATOM 1979 N N . GLY A 1 243 ? 1.513 25.074 1.765 1.00 95.00 243 GLY A N 1
ATOM 1980 C CA . GLY A 1 243 ? 0.915 24.569 3.001 1.00 95.00 243 GLY A CA 1
ATOM 1981 C C . GLY A 1 243 ? 1.479 23.182 3.331 1.00 95.00 243 GLY A C 1
ATOM 1982 O O . GLY A 1 243 ? 2.672 22.932 3.127 1.00 95.00 243 GLY A O 1
ATOM 1983 N N . TRP A 1 244 ? 0.639 22.250 3.783 1.00 97.75 244 TRP A N 1
ATOM 1984 C CA . TRP A 1 244 ? 1.054 20.842 3.831 1.00 97.75 244 TRP A CA 1
ATOM 1985 C C . TRP A 1 244 ? 1.204 20.243 2.425 1.00 97.75 244 TRP A C 1
ATOM 1987 O O . TRP A 1 244 ? 0.558 20.661 1.464 1.00 97.75 244 TRP A O 1
ATOM 1997 N N . TYR A 1 245 ? 2.032 19.210 2.296 1.00 98.06 245 TYR A N 1
ATOM 1998 C CA . TYR A 1 245 ? 2.223 18.479 1.045 1.00 98.06 245 TYR A CA 1
ATOM 1999 C C . TYR A 1 245 ? 2.242 16.964 1.267 1.00 98.06 245 TYR A C 1
ATOM 2001 O O . TYR A 1 245 ? 2.684 16.470 2.306 1.00 98.06 245 TYR A O 1
ATOM 2009 N N . ILE A 1 246 ? 1.732 16.222 0.281 1.00 98.62 246 ILE A N 1
ATOM 2010 C CA . ILE A 1 246 ? 1.647 14.756 0.289 1.00 98.62 246 ILE A CA 1
ATOM 2011 C C . ILE A 1 246 ? 2.197 14.224 -1.029 1.00 98.62 246 ILE A C 1
ATOM 2013 O O . ILE A 1 246 ? 1.758 14.643 -2.098 1.00 98.62 246 ILE A O 1
ATOM 2017 N N . PHE A 1 247 ? 3.118 13.269 -0.940 1.00 98.56 247 PHE A N 1
ATOM 2018 C CA . PHE A 1 247 ? 3.628 12.489 -2.065 1.00 98.56 247 PHE A CA 1
ATOM 2019 C C . PHE A 1 247 ? 2.985 11.097 -2.096 1.00 98.56 247 PHE A C 1
ATOM 2021 O O . PHE A 1 247 ? 2.488 10.612 -1.078 1.00 98.56 247 PHE A O 1
ATOM 2028 N N . ASN A 1 248 ? 3.054 10.441 -3.258 1.00 98.56 248 ASN A N 1
ATOM 2029 C CA . ASN A 1 248 ? 2.429 9.145 -3.541 1.00 98.56 248 ASN A CA 1
ATOM 2030 C C . ASN A 1 248 ? 0.895 9.226 -3.511 1.00 98.56 248 ASN A C 1
ATOM 2032 O O . ASN A 1 248 ? 0.219 8.634 -2.667 1.00 98.56 248 ASN A O 1
ATOM 2036 N N . ILE A 1 249 ? 0.322 10.013 -4.422 1.00 98.62 249 ILE A N 1
ATOM 2037 C CA . ILE A 1 249 ? -1.129 10.184 -4.532 1.00 98.62 249 ILE A CA 1
ATOM 2038 C C . ILE A 1 249 ? -1.796 8.806 -4.655 1.00 98.62 249 ILE A C 1
ATOM 2040 O O . ILE A 1 249 ? -1.411 7.980 -5.484 1.00 98.62 249 ILE A O 1
ATOM 2044 N N . GLN A 1 250 ? -2.783 8.566 -3.788 1.00 98.50 250 GLN A N 1
ATOM 2045 C CA . GLN A 1 250 ? -3.531 7.315 -3.658 1.00 98.50 250 GLN A CA 1
ATOM 2046 C C . GLN A 1 250 ? -2.689 6.053 -3.376 1.00 98.50 250 GLN A C 1
ATOM 2048 O O . GLN A 1 250 ? -3.157 4.939 -3.626 1.00 98.50 250 GLN A O 1
ATOM 2053 N N . SER A 1 251 ? -1.471 6.198 -2.833 1.00 98.06 251 SER A N 1
ATOM 2054 C CA . SER A 1 251 ? -0.552 5.077 -2.571 1.00 98.06 251 SER A CA 1
ATOM 2055 C C . SER A 1 251 ? -0.358 4.202 -3.818 1.00 98.06 251 SER A C 1
ATOM 2057 O O . SER A 1 251 ? -0.484 2.977 -3.776 1.00 98.06 251 SER A O 1
ATOM 2059 N N . THR A 1 252 ? -0.184 4.843 -4.974 1.00 98.06 252 THR A N 1
ATOM 2060 C CA . THR A 1 252 ? -0.041 4.173 -6.275 1.00 98.06 252 THR A CA 1
ATOM 2061 C C . THR A 1 252 ? 1.347 3.593 -6.479 1.00 98.06 252 THR A C 1
ATOM 2063 O O . THR A 1 252 ? 1.474 2.508 -7.041 1.00 98.06 252 THR A O 1
ATOM 2066 N N . GLY A 1 253 ? 2.376 4.259 -5.962 1.00 98.31 253 GLY A N 1
ATOM 2067 C CA . GLY A 1 253 ? 3.742 3.766 -5.971 1.00 98.31 253 GLY A CA 1
ATOM 2068 C C . GLY A 1 253 ? 4.059 2.847 -4.794 1.00 98.31 253 GLY A C 1
ATOM 2069 O O . GLY A 1 253 ? 3.593 3.069 -3.675 1.00 98.31 253 GLY A O 1
ATOM 2070 N N . PHE A 1 254 ? 4.878 1.822 -5.036 1.00 98.75 254 PHE A N 1
ATOM 2071 C CA . PHE A 1 254 ? 5.310 0.849 -4.025 1.00 98.75 254 PHE A CA 1
ATOM 2072 C C . PHE A 1 254 ? 6.489 1.374 -3.192 1.00 98.75 254 PHE A C 1
ATOM 2074 O O . PHE A 1 254 ? 7.615 0.890 -3.285 1.00 98.75 254 PHE A O 1
ATOM 2081 N N . TYR A 1 255 ? 6.239 2.421 -2.408 1.00 98.75 255 TYR A N 1
ATOM 2082 C CA . TYR A 1 255 ? 7.238 3.058 -1.552 1.00 98.75 255 TYR A CA 1
ATOM 2083 C C . TYR A 1 255 ? 6.589 3.789 -0.376 1.00 98.75 255 TYR A C 1
ATOM 2085 O O . TYR A 1 255 ? 5.417 4.172 -0.428 1.00 98.75 255 TYR A O 1
ATOM 2093 N N . ARG A 1 256 ? 7.373 4.015 0.682 1.00 98.81 256 ARG A N 1
ATOM 2094 C CA . ARG A 1 256 ? 6.952 4.818 1.842 1.00 98.81 256 ARG A CA 1
ATOM 2095 C C . ARG A 1 256 ? 7.420 6.254 1.716 1.00 98.81 256 ARG A C 1
ATOM 2097 O O . ARG A 1 256 ? 8.429 6.521 1.064 1.00 98.81 256 ARG A O 1
ATOM 2104 N N . VAL A 1 257 ? 6.732 7.168 2.390 1.00 98.88 257 VAL A N 1
ATOM 2105 C CA . VAL A 1 257 ? 7.124 8.579 2.424 1.00 98.88 257 VAL A CA 1
ATOM 2106 C C . VAL A 1 257 ? 7.323 9.044 3.859 1.00 98.88 257 VAL A C 1
ATOM 2108 O O . VAL A 1 257 ? 6.456 8.856 4.711 1.00 98.88 257 VAL A O 1
ATOM 2111 N N . ASN A 1 258 ? 8.462 9.681 4.117 1.00 98.88 258 ASN A N 1
ATOM 2112 C CA . ASN A 1 258 ? 8.733 10.408 5.346 1.00 98.88 258 ASN A CA 1
ATOM 2113 C C . ASN A 1 258 ? 8.870 11.902 5.046 1.00 98.88 258 ASN A C 1
ATOM 2115 O O . ASN A 1 258 ? 9.410 12.295 4.013 1.00 98.88 258 ASN A O 1
ATOM 2119 N N . TYR A 1 259 ? 8.405 12.722 5.976 1.00 98.69 259 TYR A N 1
ATOM 2120 C CA . TYR A 1 259 ? 8.448 14.174 5.885 1.00 98.69 259 TYR A CA 1
ATOM 2121 C C . TYR A 1 259 ? 9.232 14.756 7.059 1.00 98.69 259 TYR A C 1
ATOM 2123 O O . TYR A 1 259 ? 9.407 14.104 8.094 1.00 98.69 259 TYR A O 1
ATOM 2131 N N . ASP A 1 260 ? 9.654 16.010 6.928 1.00 96.88 260 ASP A N 1
ATOM 2132 C CA . ASP A 1 260 ? 10.082 16.794 8.081 1.00 96.88 260 ASP A CA 1
ATOM 2133 C C . ASP A 1 260 ? 8.944 16.962 9.114 1.00 96.88 260 ASP A C 1
ATOM 2135 O O . ASP A 1 260 ? 7.753 16.774 8.836 1.00 96.88 260 ASP A O 1
ATOM 2139 N N . ASN A 1 261 ? 9.320 17.289 10.354 1.00 97.25 261 ASN A N 1
ATOM 2140 C CA . ASN A 1 261 ? 8.361 17.386 11.454 1.00 97.25 261 ASN A CA 1
ATOM 2141 C C . ASN A 1 261 ? 7.329 18.507 11.243 1.00 97.25 261 ASN A C 1
ATOM 2143 O O . ASN A 1 261 ? 6.203 18.381 11.719 1.00 97.25 261 ASN A O 1
ATOM 2147 N N . GLU A 1 262 ? 7.687 19.589 10.547 1.00 97.12 262 GLU A N 1
ATOM 2148 C CA . GLU A 1 262 ? 6.770 20.697 10.273 1.00 97.12 262 GLU A CA 1
ATOM 2149 C C . GLU A 1 262 ? 5.614 20.225 9.384 1.00 97.12 262 GLU A C 1
ATOM 2151 O O . GLU A 1 262 ? 4.448 20.378 9.766 1.00 97.12 262 GLU A O 1
ATOM 2156 N N . ASN A 1 263 ? 5.916 19.541 8.276 1.00 98.38 263 ASN A N 1
ATOM 2157 C CA . ASN A 1 263 ? 4.886 18.988 7.400 1.00 98.38 263 ASN A CA 1
ATOM 2158 C C . ASN A 1 263 ? 4.059 17.893 8.097 1.00 98.38 263 ASN A C 1
ATOM 2160 O O . ASN A 1 263 ? 2.834 17.883 7.971 1.00 98.38 263 ASN A O 1
ATOM 2164 N N . TRP A 1 264 ? 4.676 17.016 8.904 1.00 98.75 264 TRP A N 1
ATOM 2165 C CA . TRP A 1 264 ? 3.923 16.041 9.710 1.00 98.75 264 TRP A CA 1
ATOM 2166 C C . TRP A 1 264 ? 2.907 16.719 10.640 1.00 98.75 264 TRP A C 1
ATOM 2168 O O . TRP A 1 264 ? 1.753 16.289 10.706 1.00 98.75 264 TRP A O 1
ATOM 2178 N N . MET A 1 265 ? 3.295 17.789 11.341 1.00 98.50 265 MET A N 1
ATOM 2179 C CA . MET A 1 265 ? 2.378 18.524 12.220 1.00 98.50 265 MET A CA 1
ATOM 2180 C C . MET A 1 265 ? 1.287 19.265 11.435 1.00 98.50 265 MET A C 1
ATOM 2182 O O . MET A 1 265 ? 0.133 19.284 11.873 1.00 98.50 265 MET A O 1
ATOM 2186 N N . ALA A 1 266 ? 1.611 19.826 10.266 1.00 98.44 266 ALA A N 1
ATOM 2187 C CA . ALA A 1 266 ? 0.633 20.457 9.381 1.00 98.44 266 ALA A CA 1
ATOM 2188 C C . ALA A 1 266 ? -0.422 19.447 8.884 1.00 98.44 266 ALA A C 1
ATOM 2190 O O . ALA A 1 266 ? -1.623 19.715 8.964 1.00 98.44 266 ALA A O 1
ATOM 2191 N N . LEU A 1 267 ? 0.004 18.243 8.489 1.00 98.81 267 LEU A N 1
ATOM 2192 C CA . LEU A 1 267 ? -0.890 17.144 8.109 1.00 98.81 267 LEU A CA 1
ATOM 2193 C C . LEU A 1 267 ? -1.768 16.681 9.280 1.00 98.81 267 LEU A C 1
ATOM 2195 O O . LEU A 1 267 ? -2.971 16.483 9.110 1.00 98.81 267 LEU A O 1
ATOM 2199 N N . ILE A 1 268 ? -1.208 16.554 10.488 1.00 98.81 268 ILE A N 1
ATOM 2200 C CA . ILE A 1 268 ? -1.980 16.212 11.696 1.00 98.81 268 ILE A CA 1
ATOM 2201 C C . ILE A 1 268 ? -3.038 17.282 11.987 1.00 98.81 268 ILE A C 1
ATOM 2203 O O . ILE A 1 268 ? -4.177 16.949 12.331 1.00 98.81 268 ILE A O 1
ATOM 2207 N N . LYS A 1 269 ? -2.701 18.567 11.829 1.00 98.62 269 LYS A N 1
ATOM 2208 C CA . LYS A 1 269 ? -3.655 19.673 11.976 1.00 98.62 269 LYS A CA 1
ATOM 2209 C C . LYS A 1 269 ? -4.778 19.579 10.937 1.00 98.62 269 LYS A C 1
ATOM 2211 O O . LYS A 1 269 ? -5.947 19.648 11.319 1.00 98.62 269 LYS A O 1
ATOM 2216 N N . GLN A 1 270 ? -4.450 19.353 9.662 1.00 98.38 270 GLN A N 1
ATOM 2217 C CA . GLN A 1 270 ? -5.439 19.165 8.593 1.00 98.38 270 GLN A CA 1
ATOM 2218 C C . GLN A 1 270 ? -6.388 18.001 8.899 1.00 98.38 270 GLN A C 1
ATOM 2220 O O . GLN A 1 270 ? -7.604 18.161 8.810 1.00 98.38 270 GLN A O 1
ATOM 2225 N N . LEU A 1 271 ? -5.853 16.844 9.300 1.00 98.56 271 LEU A N 1
ATOM 2226 C CA . LEU A 1 271 ? -6.647 15.651 9.598 1.00 98.56 271 LEU A CA 1
ATOM 2227 C C . LEU A 1 271 ? -7.577 15.845 10.802 1.00 98.56 271 LEU A C 1
ATOM 2229 O O . LEU A 1 271 ? -8.693 15.332 10.799 1.00 98.56 271 LEU A O 1
ATOM 2233 N N . ASN A 1 272 ? -7.156 16.596 11.823 1.00 97.94 272 ASN A N 1
ATOM 2234 C CA . ASN A 1 272 ? -8.018 16.907 12.966 1.00 97.94 272 ASN A CA 1
ATOM 2235 C C . ASN A 1 272 ? -9.156 17.873 12.606 1.00 97.94 272 ASN A C 1
ATOM 2237 O O . ASN A 1 272 ? -10.258 17.719 13.138 1.00 97.94 272 ASN A O 1
ATOM 2241 N N . ASN A 1 273 ? -8.898 18.835 11.715 1.00 97.12 273 ASN A N 1
ATOM 2242 C CA . ASN A 1 273 ? -9.861 19.864 11.326 1.00 97.12 273 ASN A CA 1
ATOM 2243 C C . ASN A 1 273 ? -10.842 19.370 10.257 1.00 97.12 273 ASN A C 1
ATOM 2245 O O . ASN A 1 273 ? -12.057 19.447 10.432 1.00 97.12 273 ASN A O 1
ATOM 2249 N N . THR A 1 274 ? -10.319 18.885 9.132 1.00 96.88 274 THR A N 1
ATOM 2250 C CA . THR A 1 274 ? -11.114 18.513 7.956 1.00 96.88 274 THR A CA 1
ATOM 2251 C C . THR A 1 274 ? -10.456 17.320 7.255 1.00 96.88 274 THR A C 1
ATOM 2253 O O . THR A 1 274 ? -9.792 17.485 6.229 1.00 96.88 274 THR A O 1
ATOM 2256 N N . PRO A 1 275 ? -10.599 16.095 7.804 1.00 97.25 275 PRO A N 1
ATOM 2257 C CA . PRO A 1 275 ? -9.916 14.923 7.260 1.00 97.25 275 PRO A CA 1
ATOM 2258 C C . PRO A 1 275 ? -10.343 14.590 5.825 1.00 97.25 275 PRO A C 1
ATOM 2260 O O . PRO A 1 275 ? -9.540 14.078 5.056 1.00 97.25 275 PRO A O 1
ATOM 2263 N N . THR A 1 276 ? -11.571 14.924 5.424 1.00 96.50 276 THR A N 1
ATOM 2264 C CA . THR A 1 276 ? -12.099 14.647 4.077 1.00 96.50 276 THR A CA 1
ATOM 2265 C C . THR A 1 276 ? -11.379 15.387 2.947 1.00 96.50 276 THR A C 1
ATOM 2267 O O . THR A 1 276 ? -11.516 14.979 1.801 1.00 96.50 276 THR A O 1
ATOM 2270 N N . GLU A 1 277 ? -10.584 16.419 3.253 1.00 96.94 277 GLU A N 1
ATOM 2271 C CA . GLU A 1 277 ? -9.754 17.136 2.269 1.00 96.94 277 GLU A CA 1
ATOM 2272 C C . GLU A 1 277 ? -8.563 16.308 1.764 1.00 96.94 277 GLU A C 1
ATOM 2274 O O . GLU A 1 277 ? -8.003 16.616 0.715 1.00 96.94 277 GLU A O 1
ATOM 2279 N N . ILE A 1 278 ? -8.154 15.272 2.504 1.00 98.62 278 ILE A N 1
ATOM 2280 C CA . ILE A 1 278 ? -7.103 14.334 2.095 1.00 98.62 278 ILE A CA 1
ATOM 2281 C C . ILE A 1 278 ? -7.776 13.044 1.638 1.00 98.62 278 ILE A C 1
ATOM 2283 O O . ILE A 1 278 ? -8.602 12.492 2.364 1.00 98.62 278 ILE A O 1
ATOM 2287 N N . HIS A 1 279 ? -7.401 12.521 0.469 1.00 98.56 279 HIS A N 1
ATOM 2288 C CA . HIS A 1 279 ? -7.979 11.288 -0.071 1.00 98.56 279 HIS A CA 1
ATOM 2289 C C . HIS A 1 279 ? -7.848 10.099 0.893 1.00 98.56 279 HIS A C 1
ATOM 2291 O O . HIS A 1 279 ? -6.817 9.929 1.545 1.00 98.56 279 HIS A O 1
ATOM 2297 N N . VAL A 1 280 ? -8.870 9.237 0.955 1.00 98.62 280 VAL A N 1
ATOM 2298 C CA . VAL A 1 280 ? -8.959 8.122 1.921 1.00 98.62 280 VAL A CA 1
ATOM 2299 C C . VAL A 1 280 ? -7.728 7.209 1.909 1.00 98.62 280 VAL A C 1
ATOM 2301 O O . VAL A 1 280 ? -7.189 6.889 2.968 1.00 98.62 280 VAL A O 1
ATOM 2304 N N . LEU A 1 281 ? -7.217 6.880 0.720 1.00 98.75 281 LEU A N 1
ATOM 2305 C CA . LEU A 1 281 ? -6.000 6.079 0.552 1.00 98.75 281 LEU A CA 1
ATOM 2306 C C . LEU A 1 281 ? -4.743 6.781 1.077 1.00 98.75 281 LEU A C 1
ATOM 2308 O O . LEU A 1 281 ? -3.897 6.134 1.685 1.00 98.75 281 LEU A O 1
ATOM 2312 N N . ASN A 1 282 ? -4.633 8.103 0.916 1.00 98.88 282 ASN A N 1
ATOM 2313 C CA . ASN A 1 282 ? -3.514 8.856 1.479 1.00 98.88 282 ASN A CA 1
ATOM 2314 C C . ASN A 1 282 ? -3.632 8.985 3.001 1.00 98.88 282 ASN A C 1
ATOM 2316 O O . ASN A 1 282 ? -2.622 8.923 3.690 1.00 98.88 282 ASN A O 1
ATOM 2320 N N . ARG A 1 283 ? -4.844 9.071 3.566 1.00 98.88 283 ARG A N 1
ATOM 2321 C CA . ARG A 1 283 ? -5.027 9.007 5.028 1.00 98.88 283 ARG A CA 1
ATOM 2322 C C . ARG A 1 283 ? -4.582 7.660 5.599 1.00 98.88 283 ARG A C 1
ATOM 2324 O O . ARG A 1 283 ? -3.914 7.623 6.631 1.00 98.88 283 ARG A O 1
ATOM 2331 N N . ALA A 1 284 ? -4.914 6.567 4.911 1.00 98.88 284 ALA A N 1
ATOM 2332 C CA . ALA A 1 284 ? -4.452 5.223 5.249 1.00 98.88 284 ALA A CA 1
ATOM 2333 C C . ALA A 1 284 ? -2.925 5.084 5.105 1.00 98.88 284 ALA A C 1
ATOM 2335 O O . ALA A 1 284 ? -2.268 4.553 6.002 1.00 98.88 284 ALA A O 1
ATOM 2336 N N . GLN A 1 285 ? -2.349 5.625 4.027 1.00 98.88 285 GLN A N 1
ATOM 2337 C CA . GLN A 1 285 ? -0.904 5.676 3.805 1.00 98.88 285 GLN A CA 1
ATOM 2338 C C . GLN A 1 285 ? -0.184 6.440 4.923 1.00 98.88 285 GLN A C 1
ATOM 2340 O O . GLN A 1 285 ? 0.745 5.898 5.505 1.00 98.88 285 GLN A O 1
ATOM 2345 N N . LEU A 1 286 ? -0.633 7.647 5.290 1.00 98.94 286 LEU A N 1
ATOM 2346 C CA . LEU A 1 286 ? -0.016 8.453 6.354 1.00 98.94 286 LEU A CA 1
ATOM 2347 C C . LEU A 1 286 ? 0.018 7.706 7.696 1.00 98.94 286 LEU A C 1
ATOM 2349 O O . LEU A 1 286 ? 1.013 7.766 8.420 1.00 98.94 286 LEU A O 1
ATOM 2353 N N . ILE A 1 287 ? -1.047 6.966 8.022 1.00 98.94 287 ILE A N 1
ATOM 2354 C CA . ILE A 1 287 ? -1.071 6.096 9.204 1.00 98.94 287 ILE A CA 1
ATOM 2355 C C . ILE A 1 287 ? -0.051 4.961 9.050 1.00 98.94 287 ILE A C 1
ATOM 2357 O O . ILE A 1 287 ? 0.791 4.779 9.927 1.00 98.94 287 ILE A O 1
ATOM 2361 N N . SER A 1 288 ? -0.103 4.207 7.949 1.00 98.75 288 SER A N 1
ATOM 2362 C CA . SER A 1 288 ? 0.793 3.065 7.721 1.00 98.75 288 SER A CA 1
ATOM 2363 C C . SER A 1 288 ? 2.268 3.475 7.739 1.00 98.75 288 SER A C 1
ATOM 2365 O O . SER A 1 288 ? 3.076 2.846 8.429 1.00 98.75 288 SER A O 1
ATOM 2367 N N . ASP A 1 289 ? 2.616 4.549 7.034 1.00 98.88 289 ASP A N 1
ATOM 2368 C CA . ASP A 1 289 ? 3.975 5.073 6.947 1.00 98.88 289 ASP A CA 1
ATOM 2369 C C . ASP A 1 289 ? 4.449 5.556 8.312 1.00 98.88 289 ASP A C 1
ATOM 2371 O O . ASP A 1 289 ? 5.476 5.078 8.785 1.00 98.88 289 ASP A O 1
ATOM 2375 N N . SER A 1 290 ? 3.683 6.401 9.011 1.00 98.88 290 SER A N 1
ATOM 2376 C CA . SER A 1 290 ? 4.114 6.931 10.313 1.00 98.88 290 SER A CA 1
ATOM 2377 C C . SER A 1 290 ? 4.379 5.836 11.358 1.00 98.88 290 SER A C 1
ATOM 2379 O O . SER A 1 290 ? 5.366 5.922 12.091 1.00 98.88 290 SER A O 1
ATOM 2381 N N . PHE A 1 291 ? 3.572 4.768 11.406 1.00 98.75 291 PHE A N 1
ATOM 2382 C CA . PHE A 1 291 ? 3.821 3.637 12.310 1.00 98.75 291 PHE A CA 1
ATOM 2383 C C . PHE A 1 291 ? 5.068 2.831 11.933 1.00 98.75 291 PHE A C 1
ATOM 2385 O O . PHE A 1 291 ? 5.853 2.480 12.817 1.00 98.75 291 PHE A O 1
ATOM 2392 N N . ASN A 1 292 ? 5.267 2.525 10.648 1.00 98.50 292 ASN A N 1
ATOM 2393 C CA . ASN A 1 292 ? 6.415 1.723 10.217 1.00 98.50 292 ASN A CA 1
ATOM 2394 C C . ASN A 1 292 ? 7.724 2.526 10.271 1.00 98.50 292 ASN A C 1
ATOM 2396 O O . ASN A 1 292 ? 8.741 1.991 10.710 1.00 98.50 292 ASN A O 1
ATOM 2400 N N . LEU A 1 293 ? 7.692 3.821 9.948 1.00 98.69 293 LEU A N 1
ATOM 2401 C CA . LEU A 1 293 ? 8.813 4.746 10.140 1.00 98.69 293 LEU A CA 1
ATOM 2402 C C . LEU A 1 293 ? 9.193 4.857 11.618 1.00 98.69 293 LEU A C 1
ATOM 2404 O O . LEU A 1 293 ? 10.374 4.779 11.956 1.00 98.69 293 LEU A O 1
ATOM 2408 N N . ALA A 1 294 ? 8.206 4.976 12.514 1.00 98.31 294 ALA A N 1
ATOM 2409 C CA . ALA A 1 294 ? 8.473 5.023 13.947 1.00 98.31 294 ALA A CA 1
ATOM 2410 C C . ALA A 1 294 ? 9.035 3.703 14.480 1.00 98.31 294 ALA A C 1
ATOM 2412 O O . ALA A 1 294 ? 9.954 3.691 15.300 1.00 98.31 294 ALA A O 1
ATOM 2413 N N . ARG A 1 295 ? 8.544 2.572 13.965 1.00 96.94 295 ARG A N 1
ATOM 2414 C CA . ARG A 1 295 ? 9.093 1.249 14.274 1.00 96.94 295 ARG A CA 1
ATOM 2415 C C . ARG A 1 295 ? 10.536 1.084 13.794 1.00 96.94 295 ARG A C 1
ATOM 2417 O O . ARG A 1 295 ? 11.307 0.450 14.507 1.00 96.94 295 ARG A O 1
ATOM 2424 N N . ALA A 1 296 ? 10.896 1.680 12.659 1.00 96.94 296 ALA A N 1
ATOM 2425 C CA . ALA A 1 296 ? 12.260 1.701 12.129 1.00 96.94 296 ALA A CA 1
ATOM 2426 C C . ALA A 1 296 ? 13.174 2.738 12.816 1.00 96.94 296 ALA A C 1
ATOM 2428 O O . ALA A 1 296 ? 14.342 2.859 12.456 1.00 96.94 296 ALA A O 1
ATOM 2429 N N . GLY A 1 297 ? 12.660 3.524 13.773 1.00 96.50 297 GLY A N 1
ATOM 2430 C CA . GLY A 1 297 ? 13.411 4.598 14.431 1.00 96.50 297 GLY A CA 1
ATOM 2431 C C . GLY A 1 297 ? 13.647 5.839 13.559 1.00 96.50 297 GLY A C 1
ATOM 2432 O O . GLY A 1 297 ? 14.439 6.697 13.932 1.00 96.50 297 GLY A O 1
ATOM 2433 N N . GLN A 1 298 ? 12.960 5.952 12.417 1.00 97.31 298 GLN A N 1
ATOM 2434 C CA . GLN A 1 298 ? 13.075 7.071 11.467 1.00 97.31 298 GLN A CA 1
ATOM 2435 C C . GLN A 1 298 ? 12.065 8.199 11.742 1.00 97.31 298 GLN A C 1
ATOM 2437 O O . GLN A 1 298 ? 12.105 9.247 11.101 1.00 97.31 298 GLN A O 1
ATOM 2442 N N . LEU A 1 299 ? 11.145 7.982 12.684 1.00 98.38 299 LEU A N 1
ATOM 2443 C CA . LEU A 1 299 ? 10.137 8.946 13.117 1.00 98.38 299 LEU A CA 1
ATOM 2444 C C . LEU A 1 299 ? 9.866 8.767 14.616 1.00 98.38 299 LEU A C 1
ATOM 2446 O O . LEU A 1 299 ? 9.893 7.655 15.138 1.00 98.38 299 LEU A O 1
ATOM 2450 N N . ASN A 1 300 ? 9.591 9.847 15.342 1.00 98.25 300 ASN A N 1
ATOM 2451 C CA . ASN A 1 300 ? 9.230 9.726 16.753 1.00 98.25 300 ASN A CA 1
ATOM 2452 C C . ASN A 1 300 ? 7.797 9.181 16.889 1.00 98.25 300 ASN A C 1
ATOM 2454 O O . ASN A 1 300 ? 6.895 9.696 16.233 1.00 98.25 300 ASN A O 1
ATOM 2458 N N . TYR A 1 301 ? 7.563 8.207 17.779 1.00 97.44 301 TYR A N 1
ATOM 2459 C CA . TYR A 1 301 ? 6.227 7.646 18.044 1.00 97.44 301 TYR A CA 1
ATOM 2460 C C . TYR A 1 301 ? 5.174 8.679 18.467 1.00 97.44 301 TYR A C 1
ATOM 2462 O O . TYR A 1 301 ? 3.984 8.418 18.301 1.00 97.44 301 TYR A O 1
ATOM 2470 N N . THR A 1 302 ? 5.570 9.857 18.956 1.00 98.06 302 THR A N 1
ATOM 2471 C CA . THR A 1 302 ? 4.640 10.974 19.167 1.00 98.06 302 THR A CA 1
ATOM 2472 C C . THR A 1 302 ? 3.859 11.301 17.892 1.00 98.06 302 THR A C 1
ATOM 2474 O O . THR A 1 302 ? 2.659 11.524 17.975 1.00 98.06 302 THR A O 1
ATOM 2477 N N . VAL A 1 303 ? 4.482 11.246 16.708 1.00 98.75 303 VAL A N 1
ATOM 2478 C CA . VAL A 1 303 ? 3.828 11.580 15.431 1.00 98.75 303 VAL A CA 1
ATOM 2479 C C . VAL A 1 303 ? 2.670 10.628 15.095 1.00 98.75 303 VAL A C 1
ATOM 2481 O O . VAL A 1 303 ? 1.545 11.118 15.008 1.00 98.75 303 VAL A O 1
ATOM 2484 N N . PRO A 1 304 ? 2.847 9.293 14.965 1.00 98.62 304 PRO A N 1
ATOM 2485 C CA . PRO A 1 304 ? 1.720 8.390 14.708 1.00 98.62 304 PRO A CA 1
ATOM 2486 C C . PRO A 1 304 ? 0.675 8.399 15.839 1.00 98.62 304 PRO A C 1
ATOM 2488 O O . PRO A 1 304 ? -0.524 8.270 15.578 1.00 98.62 304 PRO A O 1
ATOM 2491 N N . LEU A 1 305 ? 1.080 8.586 17.102 1.00 98.31 305 LEU A N 1
ATOM 2492 C CA . LEU A 1 305 ? 0.134 8.657 18.223 1.00 98.31 305 LEU A CA 1
ATOM 2493 C C . LEU A 1 305 ? -0.725 9.931 18.189 1.00 98.31 305 LEU A C 1
ATOM 2495 O O . LEU A 1 305 ? -1.930 9.844 18.416 1.00 98.31 305 LEU A O 1
ATOM 2499 N N . GLU A 1 306 ? -0.146 11.090 17.872 1.00 98.44 306 GLU A N 1
ATOM 2500 C CA . GLU A 1 306 ? -0.890 12.339 17.657 1.00 98.44 306 GLU A CA 1
ATOM 2501 C C . GLU A 1 306 ? -1.756 12.265 16.396 1.00 98.44 306 GLU A C 1
ATOM 2503 O O . GLU A 1 306 ? -2.923 12.657 16.427 1.00 98.44 306 GLU A O 1
ATOM 2508 N N . LEU A 1 307 ? -1.226 11.687 15.314 1.00 98.75 307 LEU A N 1
ATOM 2509 C CA . LEU A 1 307 ? -1.947 11.490 14.062 1.00 98.75 307 LEU A CA 1
ATOM 2510 C C . LEU A 1 307 ? -3.210 10.659 14.292 1.00 98.75 307 LEU A C 1
ATOM 2512 O O . LEU A 1 307 ? -4.299 11.098 13.950 1.00 98.75 307 LEU A O 1
ATOM 2516 N N . THR A 1 308 ? -3.130 9.513 14.965 1.00 98.69 308 THR A N 1
ATOM 2517 C CA . THR A 1 308 ? -4.314 8.657 15.194 1.00 98.69 308 THR A CA 1
ATOM 2518 C C . THR A 1 308 ? -5.445 9.309 16.000 1.00 98.69 308 THR A C 1
ATOM 2520 O O . THR A 1 308 ? -6.567 8.801 15.970 1.00 98.69 308 THR A O 1
ATOM 2523 N N . LYS A 1 309 ? -5.228 10.454 16.665 1.00 98.44 309 LYS A N 1
ATOM 2524 C CA . LYS A 1 309 ? -6.297 11.165 17.386 1.00 98.44 309 LYS A CA 1
ATOM 2525 C C . LYS A 1 309 ? -7.419 11.652 16.472 1.00 98.44 309 LYS A C 1
ATOM 2527 O O . LYS A 1 309 ? -8.557 11.752 16.942 1.00 98.44 309 LYS A O 1
ATOM 2532 N N . TYR A 1 310 ? -7.141 11.923 15.190 1.00 98.56 310 TYR A N 1
ATOM 2533 C CA . TYR A 1 310 ? -8.182 12.364 14.256 1.00 98.56 310 TYR A CA 1
ATOM 2534 C C . TYR A 1 310 ? -9.210 11.263 13.968 1.00 98.56 310 TYR A C 1
ATOM 2536 O O . TYR A 1 310 ? -10.335 11.582 13.588 1.00 98.56 310 TYR A O 1
ATOM 2544 N N . LEU A 1 311 ? -8.868 9.981 14.183 1.00 98.56 311 LEU A N 1
ATOM 2545 C CA . LEU A 1 311 ? -9.717 8.839 13.827 1.00 98.56 311 LEU A CA 1
ATOM 2546 C C . LEU A 1 311 ? -11.114 8.918 14.453 1.00 98.56 311 LEU A C 1
ATOM 2548 O O . LEU A 1 311 ? -12.080 8.481 13.841 1.00 98.56 311 LEU A O 1
ATOM 2552 N N . LYS A 1 312 ? -11.283 9.578 15.606 1.00 97.06 312 LYS A N 1
ATOM 2553 C CA . LYS A 1 312 ? -12.616 9.865 16.175 1.00 97.06 312 LYS A CA 1
ATOM 2554 C C . LYS A 1 312 ? -13.581 10.526 15.163 1.00 97.06 312 LYS A C 1
ATOM 2556 O O . LYS A 1 312 ? -14.781 10.239 15.172 1.00 97.06 312 LYS A O 1
ATOM 2561 N N . ASN A 1 313 ? -13.044 11.327 14.241 1.00 96.25 313 ASN A N 1
ATOM 2562 C CA . ASN A 1 313 ? -13.755 12.027 13.171 1.00 96.25 313 ASN A CA 1
ATOM 2563 C C . ASN A 1 313 ? -13.763 11.253 11.832 1.00 96.25 313 ASN A C 1
ATOM 2565 O O . ASN A 1 313 ? -14.442 11.668 10.899 1.00 96.25 313 ASN A O 1
ATOM 2569 N N . GLU A 1 314 ? -13.052 10.126 11.719 1.00 97.56 314 GLU A N 1
ATOM 2570 C CA . GLU A 1 314 ? -12.972 9.320 10.495 1.00 97.56 314 GLU A CA 1
ATOM 2571 C C . GLU A 1 314 ? -14.223 8.449 10.309 1.00 97.56 314 GLU A C 1
ATOM 2573 O O . GLU A 1 314 ? -14.670 7.759 11.234 1.00 97.56 314 GLU A O 1
ATOM 2578 N N . ASN A 1 315 ? -14.773 8.461 9.095 1.00 93.56 315 ASN A N 1
ATOM 2579 C CA . ASN A 1 315 ? -16.008 7.764 8.728 1.00 93.56 315 ASN A CA 1
ATOM 2580 C C . ASN A 1 315 ? -15.797 6.623 7.722 1.00 93.56 315 ASN A C 1
ATOM 2582 O O . ASN A 1 315 ? -16.712 5.815 7.538 1.00 93.56 315 ASN A O 1
ATOM 2586 N N . SER A 1 316 ? -14.630 6.564 7.086 1.00 95.81 316 SER A N 1
ATOM 2587 C CA . SER A 1 316 ? -14.224 5.533 6.125 1.00 95.81 316 SER A CA 1
ATOM 2588 C C . SER A 1 316 ? -13.441 4.461 6.869 1.00 95.81 316 SER A C 1
ATOM 2590 O O . SER A 1 316 ? -12.591 4.790 7.689 1.00 95.81 316 SER A O 1
ATOM 2592 N N . THR A 1 317 ? -13.691 3.184 6.605 1.00 96.50 317 THR A N 1
ATOM 2593 C CA . THR A 1 317 ? -13.049 2.067 7.327 1.00 96.50 317 THR A CA 1
ATOM 2594 C C . THR A 1 317 ? -11.572 1.892 6.985 1.00 96.50 317 THR A C 1
ATOM 2596 O O . THR A 1 317 ? -10.811 1.344 7.774 1.00 96.50 317 THR A O 1
ATOM 2599 N N . THR A 1 318 ? -11.140 2.387 5.833 1.00 97.50 318 THR A N 1
ATOM 2600 C CA . THR A 1 318 ? -9.803 2.144 5.280 1.00 97.50 318 THR A CA 1
ATOM 2601 C C . THR A 1 318 ? -8.669 2.698 6.150 1.00 97.50 318 THR A C 1
ATOM 2603 O O . THR A 1 318 ? -7.792 1.919 6.527 1.00 97.50 318 THR A O 1
ATOM 2606 N N . PRO A 1 319 ? -8.696 3.961 6.625 1.00 98.62 319 PRO A N 1
ATOM 2607 C CA . PRO A 1 319 ? -7.687 4.441 7.573 1.00 98.62 319 PRO A CA 1
ATOM 2608 C C . PRO A 1 319 ? -7.724 3.709 8.927 1.00 98.62 319 PRO A C 1
ATOM 2610 O O . PRO A 1 319 ? -6.685 3.542 9.567 1.00 98.62 319 PRO A O 1
ATOM 2613 N N . TRP A 1 320 ? -8.895 3.215 9.353 1.00 98.62 320 TRP A N 1
ATOM 2614 C CA . TRP A 1 320 ? -9.016 2.406 10.571 1.00 98.62 320 TRP A CA 1
ATOM 2615 C C . TRP A 1 320 ? -8.306 1.057 10.454 1.00 98.62 320 TRP A C 1
ATOM 2617 O O . TRP A 1 320 ? -7.688 0.625 11.426 1.00 98.62 320 TRP A O 1
ATOM 2627 N N . TYR A 1 321 ? -8.329 0.414 9.282 1.00 98.50 321 TYR A N 1
ATOM 2628 C CA . TYR A 1 321 ? -7.566 -0.814 9.053 1.00 98.50 321 TYR A CA 1
ATOM 2629 C C . TYR A 1 321 ? -6.057 -0.575 9.174 1.00 98.50 321 TYR A C 1
ATOM 2631 O O . TYR A 1 321 ? -5.385 -1.317 9.894 1.00 98.50 321 TYR A O 1
ATOM 2639 N N . SER A 1 322 ? -5.529 0.496 8.568 1.00 98.56 322 SER A N 1
ATOM 2640 C CA . SER A 1 322 ? -4.115 0.868 8.734 1.00 98.56 322 SER A CA 1
ATOM 2641 C C . SER A 1 322 ? -3.768 1.165 10.197 1.00 98.56 322 SER A C 1
ATOM 2643 O O . SER A 1 322 ? -2.705 0.766 10.672 1.00 98.56 322 SER A O 1
ATOM 2645 N N . ALA A 1 323 ? -4.668 1.808 10.950 1.00 98.56 323 ALA A N 1
ATOM 2646 C CA . ALA A 1 323 ? -4.462 2.073 12.374 1.00 98.56 323 ALA A CA 1
ATOM 2647 C C . ALA A 1 323 ? -4.450 0.784 13.206 1.00 98.56 323 ALA A C 1
ATOM 2649 O O . ALA A 1 323 ? -3.575 0.605 14.053 1.00 98.56 323 ALA A O 1
ATOM 2650 N N . MET A 1 324 ? -5.384 -0.132 12.945 1.00 98.44 324 MET A N 1
ATOM 2651 C CA . MET A 1 324 ? -5.444 -1.443 13.593 1.00 98.44 324 MET A CA 1
ATOM 2652 C C . MET A 1 324 ? -4.150 -2.235 13.363 1.00 98.44 324 MET A C 1
ATOM 2654 O O . MET A 1 324 ? -3.571 -2.749 14.323 1.00 98.44 324 MET A O 1
ATOM 2658 N N . GLN A 1 325 ? -3.649 -2.272 12.123 1.00 96.69 325 GLN A N 1
ATOM 2659 C CA . GLN A 1 325 ? -2.368 -2.904 11.794 1.00 96.69 325 GLN A CA 1
ATOM 2660 C C . GLN A 1 325 ? -1.189 -2.213 12.503 1.00 96.69 325 GLN A C 1
ATOM 2662 O O . GLN A 1 325 ? -0.363 -2.889 13.119 1.00 96.69 325 GLN A O 1
ATOM 2667 N N . GLY A 1 326 ? -1.139 -0.876 12.487 1.00 96.69 326 GLY A N 1
ATOM 2668 C CA . GLY A 1 326 ? -0.094 -0.090 13.152 1.00 96.69 326 GLY A CA 1
ATOM 2669 C C . GLY A 1 326 ? -0.027 -0.326 14.666 1.00 96.69 326 GLY A C 1
ATOM 2670 O O . GLY A 1 326 ? 1.050 -0.555 15.223 1.00 96.69 326 GLY A O 1
ATOM 2671 N N . PHE A 1 327 ? -1.180 -0.362 15.342 1.00 98.25 327 PHE A N 1
ATOM 2672 C CA . PHE A 1 327 ? -1.248 -0.638 16.779 1.00 98.25 327 PHE A CA 1
ATOM 2673 C C . PHE A 1 327 ? -0.966 -2.094 17.144 1.00 98.25 327 PHE A C 1
ATOM 2675 O O . PHE A 1 327 ? -0.511 -2.336 18.263 1.00 98.25 327 PHE A O 1
ATOM 2682 N N . SER A 1 328 ? -1.195 -3.055 16.241 1.00 96.25 328 SER A N 1
ATOM 2683 C CA . SER A 1 328 ? -0.991 -4.483 16.523 1.00 96.25 328 SER A CA 1
ATOM 2684 C C . SER A 1 328 ? 0.416 -4.767 17.057 1.00 96.25 328 SER A C 1
ATOM 2686 O O . SER A 1 328 ? 0.573 -5.414 18.093 1.00 96.25 328 SER A O 1
ATOM 2688 N N . TYR A 1 329 ? 1.450 -4.200 16.424 1.00 93.38 329 TYR A N 1
ATOM 2689 C CA . TYR A 1 329 ? 2.831 -4.361 16.885 1.00 93.38 329 TYR A CA 1
ATOM 2690 C C . TYR A 1 329 ? 3.037 -3.810 18.303 1.00 93.38 329 TYR A C 1
ATOM 2692 O O . TYR A 1 329 ? 3.616 -4.482 19.160 1.00 93.38 329 TYR A O 1
ATOM 2700 N N . LEU A 1 330 ? 2.542 -2.599 18.571 1.00 94.75 330 LEU A N 1
ATOM 2701 C CA . LEU A 1 330 ? 2.690 -1.970 19.882 1.00 94.75 330 LEU A CA 1
ATOM 2702 C C . LEU A 1 330 ? 1.967 -2.769 20.967 1.00 94.75 330 LEU A C 1
ATOM 2704 O O . LEU A 1 330 ? 2.547 -3.021 22.020 1.00 94.75 330 LEU A O 1
ATOM 2708 N N . LEU A 1 331 ? 0.743 -3.225 20.704 1.00 96.25 331 LEU A N 1
ATOM 2709 C CA . LEU A 1 331 ? -0.030 -4.040 21.641 1.00 96.25 331 LEU A CA 1
ATOM 2710 C C . LEU A 1 331 ? 0.643 -5.387 21.939 1.00 96.25 331 LEU A C 1
ATOM 2712 O O . LEU A 1 331 ? 0.585 -5.850 23.074 1.00 96.25 331 LEU A O 1
ATOM 2716 N N . GLN A 1 332 ? 1.333 -5.984 20.964 1.00 94.56 332 GLN A N 1
ATOM 2717 C CA . GLN A 1 332 ? 2.072 -7.236 21.155 1.00 94.56 332 GLN A CA 1
ATOM 2718 C C . GLN A 1 332 ? 3.394 -7.057 21.921 1.00 94.56 332 GLN A C 1
ATOM 2720 O O . GLN A 1 332 ? 3.833 -7.974 22.614 1.00 94.56 332 GLN A O 1
ATOM 2725 N N . ARG A 1 333 ? 4.070 -5.905 21.795 1.00 91.94 333 ARG A N 1
ATOM 2726 C CA . ARG A 1 333 ? 5.417 -5.695 22.370 1.00 91.94 333 ARG A CA 1
ATOM 2727 C C . ARG A 1 333 ? 5.434 -4.913 23.681 1.00 91.94 333 ARG A C 1
ATOM 2729 O O . ARG A 1 333 ? 6.308 -5.151 24.516 1.00 91.94 333 ARG A O 1
ATOM 2736 N N . MET A 1 334 ? 4.475 -4.014 23.885 1.00 93.25 334 MET A N 1
ATOM 2737 C CA . MET A 1 334 ? 4.395 -3.156 25.068 1.00 93.25 334 MET A CA 1
ATOM 2738 C C . MET A 1 334 ? 4.039 -3.843 26.396 1.00 93.25 334 MET A C 1
ATOM 2740 O O . MET A 1 334 ? 4.362 -3.221 27.406 1.00 93.25 334 MET A O 1
ATOM 2744 N N . PRO A 1 335 ? 3.477 -5.074 26.487 1.00 93.25 335 PRO A N 1
ATOM 2745 C CA . PRO A 1 335 ? 3.208 -5.719 27.781 1.00 93.25 335 PRO A CA 1
ATOM 2746 C C . PRO A 1 335 ? 4.415 -5.812 28.730 1.00 93.25 335 PRO A C 1
ATOM 2748 O O . PRO A 1 335 ? 4.239 -5.962 29.933 1.00 93.25 335 PRO A O 1
ATOM 2751 N N . ARG A 1 336 ? 5.643 -5.647 28.217 1.00 89.00 336 ARG A N 1
ATOM 2752 C CA . ARG A 1 336 ? 6.882 -5.514 29.005 1.00 89.00 336 ARG A CA 1
ATOM 2753 C C . ARG A 1 336 ? 6.939 -4.257 29.890 1.00 89.00 336 ARG A C 1
ATOM 2755 O O . ARG A 1 336 ? 7.759 -4.193 30.797 1.00 89.00 336 ARG A O 1
ATOM 2762 N N . SER A 1 337 ? 6.101 -3.253 29.629 1.00 92.31 337 SER A N 1
ATOM 2763 C CA . SER A 1 337 ? 5.948 -2.035 30.429 1.00 92.31 337 SER A CA 1
ATOM 2764 C C . SER A 1 337 ? 4.508 -1.929 30.920 1.00 92.31 337 SER A C 1
ATOM 2766 O O . SER A 1 337 ? 3.641 -1.434 30.205 1.00 92.31 337 SER A O 1
ATOM 2768 N N . GLU A 1 338 ? 4.238 -2.365 32.150 1.00 91.38 338 GLU A N 1
ATOM 2769 C CA . GLU A 1 338 ? 2.870 -2.466 32.680 1.00 91.38 338 GLU A CA 1
ATOM 2770 C C . GLU A 1 338 ? 2.098 -1.133 32.601 1.00 91.38 338 GLU A C 1
ATOM 2772 O O . GLU A 1 338 ? 1.010 -1.055 32.022 1.00 91.38 338 GLU A O 1
ATOM 2777 N N . LYS A 1 339 ? 2.689 -0.043 33.116 1.00 93.69 339 LYS A N 1
ATOM 2778 C CA . LYS A 1 339 ? 2.056 1.289 33.117 1.00 93.69 339 LYS A CA 1
ATOM 2779 C C . LYS A 1 339 ? 1.857 1.837 31.701 1.00 93.69 339 LYS A C 1
ATOM 2781 O O . LYS A 1 339 ? 0.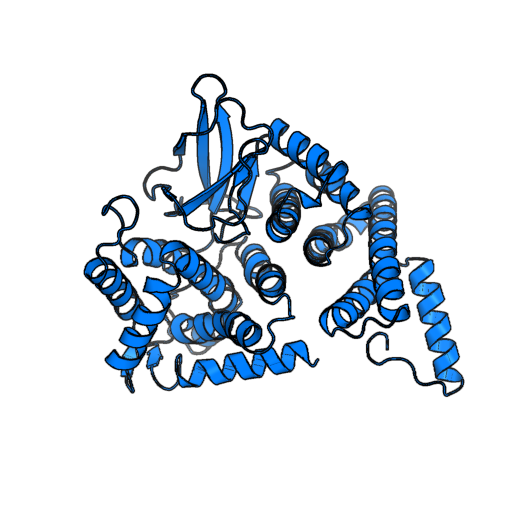809 2.419 31.417 1.00 93.69 339 LYS A O 1
ATOM 2786 N N . GLY A 1 340 ? 2.855 1.677 30.828 1.00 93.38 340 GLY A N 1
ATOM 2787 C CA . GLY A 1 340 ? 2.796 2.149 29.443 1.00 93.38 340 GLY A CA 1
ATOM 2788 C C . GLY A 1 340 ? 1.764 1.375 28.627 1.00 93.38 340 GLY A C 1
ATOM 2789 O O . GLY A 1 340 ? 0.920 1.975 27.962 1.00 93.38 340 GLY A O 1
ATOM 2790 N N . TYR A 1 341 ? 1.771 0.048 28.754 1.00 95.56 341 TYR A N 1
ATOM 2791 C CA . TYR A 1 341 ? 0.819 -0.841 28.104 1.00 95.56 341 TYR A CA 1
ATOM 2792 C C . TYR A 1 341 ? -0.615 -0.558 28.530 1.00 95.56 341 TYR A C 1
ATOM 2794 O O . TYR A 1 341 ? -1.476 -0.423 27.668 1.00 95.56 341 TYR A O 1
ATOM 2802 N N . LYS A 1 342 ? -0.883 -0.378 29.831 1.00 96.19 342 LYS A N 1
ATOM 2803 C CA . LYS A 1 342 ? -2.234 -0.054 30.311 1.00 96.19 342 LYS A CA 1
ATOM 2804 C C . LYS A 1 342 ? -2.772 1.232 29.677 1.00 96.19 342 LYS A C 1
ATOM 2806 O O . LYS A 1 342 ? -3.919 1.258 29.230 1.00 96.19 342 LYS A O 1
ATOM 2811 N N . LYS A 1 343 ? -1.946 2.285 29.594 1.00 96.31 343 LYS A N 1
ATOM 2812 C CA . LYS A 1 343 ? -2.319 3.553 28.940 1.00 96.31 343 LYS A CA 1
ATOM 2813 C C . LYS A 1 343 ? -2.574 3.366 27.444 1.00 96.31 343 LYS A C 1
ATOM 2815 O O . LYS A 1 343 ? -3.607 3.816 26.952 1.00 96.31 343 LYS A O 1
ATOM 2820 N N . LEU A 1 344 ? -1.6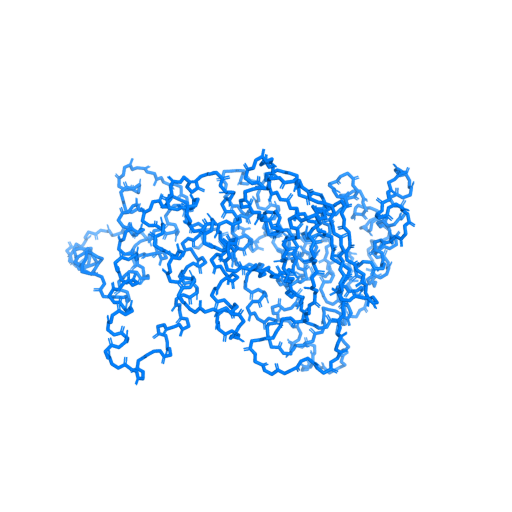77 2.666 26.746 1.00 96.81 344 LEU A N 1
ATOM 2821 C CA . LEU A 1 344 ? -1.820 2.378 25.319 1.00 96.81 344 LEU A CA 1
ATOM 2822 C C . LEU A 1 344 ? -3.074 1.540 25.039 1.00 96.81 344 LEU A C 1
ATOM 2824 O O . LEU A 1 344 ? -3.898 1.949 24.231 1.00 96.81 344 LEU A O 1
ATOM 2828 N N . LYS A 1 345 ? -3.255 0.407 25.728 1.00 97.44 345 LYS A N 1
ATOM 2829 C CA . LYS A 1 345 ? -4.420 -0.475 25.567 1.00 97.44 345 LYS A CA 1
ATOM 2830 C C . LYS A 1 345 ? -5.717 0.293 25.802 1.00 97.44 345 LYS A C 1
ATOM 2832 O O . LYS A 1 345 ? -6.633 0.162 25.005 1.00 97.44 345 LYS A O 1
ATOM 2837 N N . THR A 1 346 ? -5.775 1.145 26.830 1.00 97.94 346 THR A N 1
ATOM 2838 C CA . THR A 1 346 ? -6.951 1.997 27.093 1.00 97.94 346 THR A CA 1
ATOM 2839 C C . THR A 1 346 ? -7.230 2.945 25.925 1.00 97.94 346 THR A C 1
ATOM 2841 O O . THR A 1 346 ? -8.365 3.046 25.467 1.00 97.94 346 THR A O 1
ATOM 2844 N N . TYR A 1 347 ? -6.198 3.616 25.405 1.00 98.19 347 TYR A N 1
ATOM 2845 C CA . TYR A 1 347 ? -6.333 4.511 24.256 1.00 98.19 347 TYR A CA 1
ATOM 2846 C C . TYR A 1 347 ? -6.825 3.776 22.999 1.00 98.19 347 TYR A C 1
ATOM 2848 O O . TYR A 1 347 ? -7.807 4.198 22.388 1.00 98.19 347 TYR A O 1
ATOM 2856 N N . VAL A 1 348 ? -6.201 2.647 22.651 1.00 98.31 348 VAL A N 1
ATOM 2857 C CA . VAL A 1 348 ? -6.579 1.861 21.466 1.00 98.31 348 VAL A CA 1
ATOM 2858 C C . VAL A 1 348 ? -7.960 1.220 21.643 1.00 98.31 348 VAL A C 1
ATOM 2860 O O . VAL A 1 348 ? -8.747 1.214 20.703 1.00 98.31 348 VAL A O 1
ATOM 2863 N N . SER A 1 349 ? -8.307 0.762 22.849 1.00 98.50 349 SER A N 1
ATOM 2864 C CA . SER A 1 349 ? -9.641 0.237 23.175 1.00 98.50 349 SER A CA 1
ATOM 2865 C C . SER A 1 349 ? -10.732 1.295 22.983 1.00 98.50 349 SER A C 1
ATOM 2867 O O . SER A 1 349 ? -11.790 0.994 22.430 1.00 98.50 349 SER A O 1
ATOM 2869 N N . ASN A 1 350 ? -10.473 2.554 23.356 1.00 98.44 350 ASN A N 1
ATOM 2870 C CA . ASN A 1 350 ? -11.407 3.657 23.110 1.00 98.44 350 ASN A CA 1
ATOM 2871 C C . ASN A 1 350 ? -11.599 3.918 21.608 1.00 98.44 350 ASN A C 1
ATOM 2873 O O . ASN A 1 350 ? -12.733 4.065 21.156 1.00 98.44 350 ASN A O 1
ATOM 2877 N N . LEU A 1 351 ? -10.510 3.938 20.834 1.00 98.44 351 LEU A N 1
ATOM 2878 C CA . LEU A 1 351 ? -10.557 4.073 19.375 1.00 98.44 351 LEU A CA 1
ATOM 2879 C C . LEU A 1 351 ? -11.350 2.928 18.722 1.00 98.44 351 LEU A C 1
ATOM 2881 O O . LEU A 1 351 ? -12.253 3.186 17.926 1.00 98.44 351 LEU A O 1
ATOM 2885 N N . ALA A 1 352 ? -11.076 1.682 19.114 1.00 98.38 352 ALA A N 1
ATOM 2886 C CA . ALA A 1 352 ? -11.784 0.504 18.622 1.00 98.38 352 ALA A CA 1
ATOM 2887 C C . ALA A 1 352 ? -13.289 0.559 18.935 1.00 98.38 352 ALA A C 1
ATOM 2889 O O . ALA A 1 352 ? -14.117 0.278 18.070 1.00 98.38 352 ALA A O 1
ATOM 2890 N N . GLY A 1 353 ? -13.658 1.011 20.139 1.00 98.00 353 GLY A N 1
ATOM 2891 C CA . GLY A 1 353 ? -15.056 1.217 20.519 1.00 98.00 353 GLY A CA 1
ATOM 2892 C C . GLY A 1 353 ? -15.786 2.254 19.657 1.00 98.00 353 GLY A C 1
ATOM 2893 O O . GLY A 1 353 ? -16.964 2.068 19.355 1.00 98.00 353 GLY A O 1
ATOM 2894 N N . ILE A 1 354 ? -15.102 3.321 19.221 1.00 98.06 354 ILE A N 1
ATOM 2895 C CA . ILE A 1 354 ? -15.690 4.351 18.346 1.00 98.06 354 ILE A CA 1
ATOM 2896 C C . ILE A 1 354 ? -16.079 3.750 16.994 1.00 98.06 354 ILE A C 1
ATOM 2898 O O . ILE A 1 354 ? -17.230 3.893 16.578 1.00 98.06 354 ILE A O 1
ATOM 2902 N N . ILE A 1 355 ? -15.143 3.087 16.306 1.00 97.94 355 ILE A N 1
ATOM 2903 C CA . ILE A 1 355 ? -15.418 2.520 14.979 1.00 97.94 355 ILE A CA 1
ATOM 2904 C C . ILE A 1 355 ? -16.432 1.375 15.056 1.00 97.94 355 ILE A C 1
ATOM 2906 O O . ILE A 1 355 ? -17.352 1.331 14.240 1.00 97.94 355 ILE A O 1
ATOM 2910 N N . TYR A 1 356 ? -16.346 0.529 16.088 1.00 96.69 356 TYR A N 1
ATOM 2911 C CA . TYR A 1 356 ? -17.335 -0.516 16.342 1.00 96.69 356 TYR A CA 1
ATOM 2912 C C . TYR A 1 356 ? -18.750 0.066 16.461 1.00 96.69 356 TYR A C 1
ATOM 2914 O O . TYR A 1 356 ? -19.642 -0.345 15.722 1.00 96.69 356 TYR A O 1
ATOM 2922 N N . LYS A 1 357 ? -18.949 1.079 17.317 1.00 96.06 357 LYS A N 1
ATOM 2923 C CA . LYS A 1 357 ? -20.264 1.709 17.515 1.00 96.06 357 LYS A CA 1
ATOM 2924 C C . LYS A 1 357 ? -20.778 2.403 16.250 1.00 96.06 357 LYS A C 1
ATOM 2926 O O . LYS A 1 357 ? -21.971 2.323 15.951 1.00 96.06 357 LYS A O 1
ATOM 2931 N N . LYS A 1 358 ? -19.901 3.077 15.493 1.00 96.06 358 LYS A N 1
ATOM 2932 C CA . LYS A 1 358 ? -20.267 3.687 14.201 1.00 96.06 358 LYS A CA 1
ATOM 2933 C C . LYS A 1 358 ? -20.795 2.637 13.218 1.00 96.06 358 LYS A C 1
ATOM 2935 O O . LYS A 1 358 ? -21.834 2.860 12.602 1.00 96.06 358 LYS A O 1
ATOM 2940 N N . LEU A 1 359 ? -20.103 1.507 13.084 1.00 95.31 359 LEU A N 1
ATOM 2941 C CA . LEU A 1 359 ? -20.493 0.433 12.168 1.00 95.31 359 LEU A CA 1
ATOM 2942 C C . LEU A 1 359 ? -21.750 -0.300 12.638 1.00 95.31 359 LEU A C 1
ATOM 2944 O O . LEU A 1 359 ? -22.656 -0.498 11.833 1.00 95.31 359 LEU A O 1
ATOM 2948 N N . GLU A 1 360 ? -21.860 -0.590 13.937 1.00 93.94 360 GLU A N 1
ATOM 2949 C CA . GLU A 1 360 ? -23.077 -1.153 14.532 1.00 93.94 360 GLU A CA 1
ATOM 2950 C C . GLU A 1 360 ? -24.292 -0.277 14.215 1.00 93.94 360 GLU A C 1
ATOM 2952 O O . GLU A 1 360 ? -25.328 -0.786 13.802 1.00 93.94 360 GLU A O 1
ATOM 2957 N N . THR A 1 361 ? -24.152 1.046 14.340 1.00 94.50 361 THR A N 1
ATOM 2958 C CA . THR A 1 361 ? -25.246 1.989 14.073 1.00 94.50 361 THR A CA 1
ATOM 2959 C C . THR A 1 361 ? -25.670 1.954 12.604 1.00 94.50 361 THR A C 1
ATOM 2961 O O . THR A 1 361 ? -26.865 1.962 12.324 1.00 94.50 361 THR A O 1
ATOM 2964 N N . ARG A 1 362 ? -24.715 1.868 11.663 1.00 93.69 362 ARG A N 1
ATOM 2965 C CA . ARG A 1 362 ? -25.013 1.753 10.223 1.00 93.69 362 ARG A CA 1
ATOM 2966 C C . ARG A 1 362 ? -25.734 0.449 9.886 1.00 93.69 362 ARG A C 1
ATOM 2968 O O . ARG A 1 362 ? -26.711 0.469 9.142 1.00 93.69 362 ARG A O 1
ATOM 2975 N N . VAL A 1 363 ? -25.278 -0.673 10.443 1.00 91.94 363 VAL A N 1
ATOM 2976 C CA . VAL A 1 363 ? -25.941 -1.971 10.238 1.00 91.94 363 VAL A CA 1
ATOM 2977 C C . VAL A 1 363 ? -27.338 -1.960 10.868 1.00 91.94 363 VAL A C 1
ATOM 2979 O O . VAL A 1 363 ? -28.302 -2.381 10.233 1.00 91.94 363 VAL A O 1
ATOM 2982 N N . ALA A 1 364 ? -27.483 -1.410 12.078 1.00 90.19 364 ALA A N 1
ATOM 2983 C CA . ALA A 1 364 ? -28.768 -1.295 12.768 1.00 90.19 364 ALA A CA 1
ATOM 2984 C C . ALA A 1 364 ? -29.763 -0.368 12.047 1.00 90.19 364 ALA A C 1
ATOM 2986 O O . ALA A 1 364 ? -30.967 -0.601 12.119 1.00 90.19 364 ALA A O 1
ATOM 2987 N N . SER A 1 365 ? -29.285 0.644 11.313 1.00 92.81 365 SER A N 1
ATOM 2988 C CA . SER A 1 365 ? -30.121 1.497 10.456 1.00 92.81 365 SER A CA 1
ATOM 2989 C C . SER A 1 365 ? -30.484 0.856 9.109 1.00 92.81 365 SER A C 1
ATOM 2991 O O . SER A 1 365 ? -31.000 1.542 8.232 1.00 92.81 365 SER A O 1
ATOM 2993 N N . GLY A 1 366 ? -30.195 -0.435 8.921 1.00 89.50 366 GLY A N 1
ATOM 2994 C CA . GLY A 1 366 ? -30.562 -1.193 7.728 1.00 89.50 366 GLY A CA 1
ATOM 2995 C C . GLY A 1 366 ? -29.539 -1.163 6.593 1.00 89.50 366 GLY A C 1
ATOM 2996 O O . GLY A 1 366 ? -29.868 -1.637 5.511 1.00 89.50 366 GLY A O 1
ATOM 2997 N N . ASN A 1 367 ? -28.315 -0.649 6.798 1.00 88.50 367 ASN A N 1
ATOM 2998 C CA . ASN A 1 367 ? -27.268 -0.783 5.781 1.00 88.50 367 ASN A CA 1
ATOM 2999 C C . ASN A 1 367 ? -26.850 -2.257 5.682 1.00 88.50 367 ASN A C 1
ATOM 3001 O O . ASN A 1 367 ? -26.310 -2.840 6.628 1.00 88.50 367 ASN A O 1
ATOM 3005 N N . ASP A 1 368 ? -27.128 -2.864 4.535 1.00 87.06 368 ASP A N 1
ATOM 3006 C CA . ASP A 1 368 ? -26.917 -4.281 4.290 1.00 87.06 368 ASP A CA 1
ATOM 3007 C C . ASP A 1 368 ? -25.698 -4.582 3.408 1.00 87.06 368 ASP A C 1
ATOM 3009 O O . ASP A 1 368 ? -25.453 -5.760 3.115 1.00 87.06 368 ASP A O 1
ATOM 3013 N N . GLU A 1 369 ? -24.908 -3.556 3.069 1.00 89.31 369 GLU A N 1
ATOM 3014 C CA . GLU A 1 369 ? -23.710 -3.664 2.245 1.00 89.31 369 GLU A CA 1
ATOM 3015 C C . GLU A 1 369 ? -22.697 -4.634 2.861 1.00 89.31 369 GLU A C 1
ATOM 3017 O O . GLU A 1 369 ? -22.343 -4.574 4.044 1.00 89.31 369 GLU A O 1
ATOM 3022 N N . LEU A 1 370 ? -22.176 -5.526 2.018 1.00 88.38 370 LEU A N 1
ATOM 3023 C CA . LEU A 1 370 ? -21.243 -6.576 2.429 1.00 88.38 370 LEU A CA 1
ATOM 3024 C C . LEU A 1 370 ? -19.969 -6.018 3.076 1.00 88.38 370 LEU A C 1
ATOM 3026 O O . LEU A 1 370 ? -19.483 -6.598 4.043 1.00 88.38 370 LEU A O 1
ATOM 3030 N N . PHE A 1 371 ? -19.451 -4.890 2.586 1.00 88.19 371 PHE A N 1
ATOM 3031 C CA . PHE A 1 371 ? -18.248 -4.257 3.136 1.00 88.19 371 PHE A CA 1
ATOM 3032 C C . PHE A 1 371 ? -18.488 -3.632 4.506 1.00 88.19 371 PHE A C 1
ATOM 3034 O O . PHE A 1 371 ? -17.640 -3.762 5.387 1.00 88.19 371 PHE A O 1
ATOM 3041 N N . VAL A 1 372 ? -19.653 -3.015 4.722 1.00 91.62 372 VAL A N 1
ATOM 3042 C CA . VAL A 1 372 ? -20.020 -2.453 6.029 1.00 91.62 372 VAL A CA 1
ATOM 3043 C C . VAL A 1 372 ? -20.150 -3.571 7.061 1.00 91.62 372 VAL A C 1
ATOM 3045 O O . VAL A 1 372 ? -19.584 -3.461 8.147 1.00 91.62 372 VAL A O 1
ATOM 3048 N N . LYS A 1 373 ? -20.809 -4.680 6.704 1.00 91.69 373 LYS A N 1
ATOM 3049 C CA . LYS A 1 373 ? -20.922 -5.870 7.563 1.00 91.69 373 LYS A CA 1
ATOM 3050 C C . LYS A 1 373 ? -19.572 -6.525 7.846 1.00 91.69 373 LYS A C 1
ATOM 3052 O O . LYS A 1 373 ? -19.269 -6.804 8.998 1.00 91.69 373 LYS A O 1
ATOM 3057 N N . SER A 1 374 ? -18.735 -6.707 6.824 1.00 91.44 374 SER A N 1
ATOM 3058 C CA . SER A 1 374 ? -17.396 -7.295 6.985 1.00 91.44 374 SER A CA 1
ATOM 3059 C C . SER A 1 374 ? -16.475 -6.422 7.844 1.00 91.44 374 SER A C 1
ATOM 3061 O O . SER A 1 374 ? -15.671 -6.937 8.623 1.00 91.44 374 SER A O 1
ATOM 3063 N N . ALA A 1 375 ? -16.581 -5.097 7.717 1.00 93.44 375 ALA A N 1
ATOM 3064 C CA . ALA A 1 375 ? -15.870 -4.177 8.591 1.00 93.44 375 ALA A CA 1
ATOM 3065 C C . ALA A 1 375 ? -16.420 -4.228 10.016 1.00 93.44 375 ALA A C 1
ATOM 3067 O O . ALA A 1 375 ? -15.640 -4.222 10.965 1.00 93.44 375 ALA A O 1
ATOM 3068 N N . TRP A 1 376 ? -17.743 -4.295 10.183 1.00 94.50 376 TRP A N 1
ATOM 3069 C CA . TRP A 1 376 ? -18.361 -4.404 11.501 1.00 94.50 376 TRP A CA 1
ATOM 3070 C C . TRP A 1 376 ? -17.891 -5.656 12.243 1.00 94.50 376 TRP A C 1
ATOM 3072 O O . TRP A 1 376 ? -17.455 -5.527 13.385 1.00 94.50 376 TRP A O 1
ATOM 3082 N N . ASP A 1 377 ? -17.874 -6.810 11.572 1.00 92.69 377 ASP A N 1
ATOM 3083 C CA . ASP A 1 377 ? -17.299 -8.062 12.077 1.00 92.69 377 ASP A CA 1
ATOM 3084 C C . ASP A 1 377 ? -15.847 -7.849 12.540 1.00 92.69 377 ASP A C 1
ATOM 3086 O O . ASP A 1 377 ? -15.524 -7.966 13.726 1.00 92.69 377 ASP A O 1
ATOM 3090 N N . THR A 1 378 ? -14.985 -7.379 11.633 1.00 94.56 378 THR A N 1
ATOM 3091 C CA . THR A 1 378 ? -13.553 -7.201 11.917 1.00 94.56 378 THR A CA 1
ATOM 3092 C C . THR A 1 378 ? -13.295 -6.245 13.085 1.00 94.56 378 THR A C 1
ATOM 3094 O O . THR A 1 378 ? -12.498 -6.538 13.982 1.00 94.56 378 THR A O 1
ATOM 3097 N N . PHE A 1 379 ? -13.975 -5.098 13.112 1.00 96.56 379 PHE A N 1
ATOM 3098 C CA . PHE A 1 379 ? -13.790 -4.112 14.174 1.00 96.56 379 PHE A CA 1
ATOM 3099 C C . PHE A 1 379 ? -14.501 -4.495 15.480 1.00 96.56 379 PHE A C 1
ATOM 3101 O O . PHE A 1 379 ? -14.078 -4.028 16.540 1.00 96.56 379 PHE A O 1
ATOM 3108 N N . SER A 1 380 ? -15.509 -5.375 15.446 1.00 95.25 380 SER A N 1
ATOM 3109 C CA . SER A 1 380 ? -16.073 -5.983 16.657 1.00 95.25 380 SER A CA 1
ATOM 3110 C C . SER A 1 380 ? -15.054 -6.900 17.332 1.00 95.25 380 SER A C 1
ATOM 3112 O O . SER A 1 380 ? -14.774 -6.725 18.519 1.00 95.25 380 SER A O 1
ATOM 3114 N N . LEU A 1 381 ? -14.387 -7.775 16.568 1.00 94.69 381 LEU A N 1
ATOM 3115 C CA . LEU A 1 381 ? -13.308 -8.624 17.075 1.00 94.69 381 LEU A CA 1
ATOM 3116 C C . LEU A 1 381 ? -12.174 -7.776 17.653 1.00 94.69 381 LEU A C 1
ATOM 3118 O O . LEU A 1 381 ? -11.691 -8.049 18.752 1.00 94.69 381 LEU A O 1
ATOM 3122 N N . TRP A 1 382 ? -11.780 -6.706 16.956 1.00 97.31 382 TRP A N 1
ATOM 3123 C CA . TRP A 1 382 ? -10.746 -5.796 17.446 1.00 97.31 382 TRP A CA 1
ATOM 3124 C C . TRP A 1 382 ? -11.127 -5.132 18.776 1.00 97.31 382 TRP A C 1
ATOM 3126 O O . TRP A 1 382 ? -10.347 -5.174 19.729 1.00 97.31 382 TRP A O 1
ATOM 3136 N N . ALA A 1 383 ? -12.331 -4.560 18.873 1.00 97.81 383 ALA A N 1
ATOM 3137 C CA . ALA A 1 383 ? -12.795 -3.880 20.080 1.00 97.81 383 ALA A CA 1
ATOM 3138 C C . ALA A 1 383 ? -12.969 -4.842 21.265 1.00 97.81 383 ALA A C 1
ATOM 3140 O O . ALA A 1 383 ? -12.533 -4.535 22.377 1.00 97.81 383 ALA A O 1
ATOM 3141 N N . CYS A 1 384 ? -13.561 -6.015 21.038 1.00 96.38 384 CYS A N 1
ATOM 3142 C CA . CYS A 1 384 ? -13.793 -7.006 22.083 1.00 96.38 384 CYS A CA 1
ATOM 3143 C C . CYS A 1 384 ? -12.480 -7.640 22.579 1.00 96.38 384 CYS A C 1
ATOM 3145 O O . CYS A 1 384 ? -12.305 -7.774 23.790 1.00 96.38 384 CYS A O 1
ATOM 3147 N N . ASN A 1 385 ? -11.508 -7.916 21.697 1.00 95.50 385 ASN A N 1
ATOM 3148 C CA . ASN A 1 385 ? -10.164 -8.369 22.096 1.00 95.50 385 ASN A CA 1
ATOM 3149 C C . ASN A 1 385 ? -9.394 -7.315 22.911 1.00 95.50 385 ASN A C 1
ATOM 3151 O O . ASN A 1 385 ? -8.511 -7.649 23.702 1.00 95.50 385 ASN A O 1
ATOM 3155 N N . LEU A 1 386 ? -9.734 -6.035 22.746 1.00 97.00 386 LEU A N 1
ATOM 3156 C CA . LEU A 1 386 ? -9.208 -4.933 23.554 1.00 97.00 386 LEU A CA 1
ATOM 3157 C C . LEU A 1 386 ? -10.002 -4.691 24.843 1.00 97.00 386 LEU A C 1
ATOM 3159 O O . LEU A 1 386 ? -9.799 -3.659 25.490 1.00 97.00 386 LEU A O 1
ATOM 3163 N N . GLU A 1 387 ? -10.887 -5.622 25.218 1.00 97.12 387 GLU A N 1
ATOM 3164 C CA . GLU A 1 387 ? -11.758 -5.543 26.396 1.00 97.12 387 GLU A CA 1
ATOM 3165 C C . GLU A 1 387 ? -12.572 -4.240 26.428 1.00 97.12 387 GLU A C 1
ATOM 3167 O O . GLU A 1 387 ? -12.848 -3.679 27.491 1.00 97.12 387 GLU A O 1
ATOM 3172 N N . ASN A 1 388 ? -12.947 -3.714 25.255 1.00 98.31 388 ASN A N 1
ATOM 3173 C CA . ASN A 1 388 ? -13.799 -2.537 25.195 1.00 98.31 388 ASN A CA 1
ATOM 3174 C C . ASN A 1 388 ? -15.156 -2.860 25.833 1.00 98.31 388 ASN A C 1
ATOM 3176 O O . ASN A 1 388 ? -15.883 -3.722 25.340 1.00 98.31 388 ASN A O 1
ATOM 3180 N N . LYS A 1 389 ? -15.505 -2.127 26.896 1.00 97.19 389 LYS A N 1
ATOM 3181 C CA . LYS A 1 389 ? -16.702 -2.376 27.711 1.00 97.19 389 LYS A CA 1
ATOM 3182 C C . LYS A 1 389 ? -17.992 -2.461 26.888 1.00 97.19 389 LYS A C 1
ATOM 3184 O O . LYS A 1 389 ? -18.794 -3.358 27.109 1.00 97.19 389 LYS A O 1
ATOM 3189 N N . TYR A 1 390 ? -18.180 -1.556 25.928 1.00 96.56 390 TYR A N 1
ATOM 3190 C CA . TYR A 1 390 ? -19.393 -1.542 25.110 1.00 96.56 390 TYR A CA 1
ATOM 3191 C C . TYR A 1 390 ? -19.471 -2.773 24.193 1.00 96.56 390 TYR A C 1
ATOM 3193 O O . TYR A 1 390 ? -20.521 -3.403 24.102 1.00 96.56 390 TYR A O 1
ATOM 3201 N N . CYS A 1 391 ? -18.351 -3.159 23.567 1.00 96.06 391 CYS A N 1
ATOM 3202 C CA . CYS A 1 391 ? -18.293 -4.364 22.734 1.00 96.06 391 CYS A CA 1
ATOM 3203 C C . CYS A 1 391 ? -18.556 -5.634 23.552 1.00 96.06 391 CYS A C 1
ATOM 3205 O O . CYS A 1 391 ? -19.365 -6.465 23.149 1.00 96.06 391 CYS A O 1
ATOM 3207 N N . THR A 1 392 ? -17.914 -5.786 24.715 1.00 96.25 392 THR A N 1
ATOM 3208 C CA . THR A 1 392 ? -18.042 -7.003 25.531 1.00 96.25 392 THR A CA 1
ATOM 3209 C C . THR A 1 392 ? -19.440 -7.159 26.132 1.00 96.25 392 THR A C 1
ATOM 3211 O O . THR A 1 392 ? -19.974 -8.269 26.146 1.00 96.25 392 THR A O 1
ATOM 3214 N N . GLU A 1 393 ? -20.078 -6.063 26.554 1.00 96.38 393 GLU A N 1
ATOM 3215 C CA . GLU A 1 393 ? -21.484 -6.062 26.985 1.00 96.38 393 GLU A CA 1
ATOM 3216 C C . GLU A 1 393 ? -22.423 -6.475 25.841 1.00 96.38 393 GLU A C 1
ATOM 3218 O O . GLU A 1 393 ? -23.309 -7.310 26.041 1.00 96.38 393 GLU A O 1
ATOM 3223 N N . LYS A 1 394 ? -22.196 -5.963 24.623 1.00 93.31 394 LYS A N 1
ATOM 3224 C CA . LYS A 1 394 ? -22.973 -6.341 23.434 1.00 93.31 394 LYS A CA 1
ATOM 3225 C C . LYS A 1 394 ? -22.767 -7.792 23.021 1.00 93.31 394 LYS A C 1
ATOM 3227 O O . LYS A 1 394 ? -23.742 -8.487 22.740 1.00 93.31 394 LYS A O 1
ATOM 3232 N N . ALA A 1 395 ? -21.531 -8.279 23.038 1.00 93.44 395 ALA A N 1
ATOM 3233 C CA . ALA A 1 395 ? -21.227 -9.679 22.767 1.00 93.44 395 ALA A CA 1
ATOM 3234 C C . ALA A 1 395 ? -21.946 -10.609 23.761 1.00 93.44 395 ALA A C 1
ATOM 3236 O O . ALA A 1 395 ? -22.551 -11.602 23.355 1.00 93.44 395 ALA A O 1
ATOM 3237 N N . LEU A 1 396 ? -21.967 -10.256 25.052 1.00 94.38 396 LEU A N 1
ATOM 3238 C CA . LEU A 1 396 ? -22.700 -11.011 26.072 1.00 94.38 396 LEU A CA 1
ATOM 3239 C C . LEU A 1 396 ? -24.222 -10.964 25.851 1.00 94.38 396 LEU A C 1
ATOM 3241 O O . LEU A 1 396 ? -24.901 -11.974 26.045 1.00 94.38 396 LEU A O 1
ATOM 3245 N N . GLU A 1 397 ? -24.765 -9.824 25.418 1.00 93.50 397 GLU A N 1
ATOM 3246 C CA . GLU A 1 397 ? -26.176 -9.684 25.035 1.00 93.50 397 GLU A CA 1
ATOM 3247 C C . GLU A 1 397 ? -26.540 -10.645 23.888 1.00 93.50 397 GLU A C 1
ATOM 3249 O O . GLU A 1 397 ? -27.501 -11.413 24.006 1.00 93.50 397 GLU A O 1
ATOM 3254 N N . TYR A 1 398 ? -25.749 -10.656 22.809 1.00 92.12 398 TYR A N 1
ATOM 3255 C CA . TYR A 1 398 ? -25.938 -11.576 21.683 1.00 92.12 398 TYR A CA 1
ATOM 3256 C C . TYR A 1 398 ? -25.782 -13.040 22.107 1.00 92.12 398 TYR A C 1
ATOM 3258 O O . TYR A 1 398 ? -26.604 -13.878 21.735 1.00 92.12 398 TYR A O 1
ATOM 3266 N N . PHE A 1 399 ? -24.799 -13.353 22.949 1.00 93.88 399 PHE A N 1
ATOM 3267 C CA . PHE A 1 399 ? -24.611 -14.704 23.475 1.00 93.88 399 PHE A CA 1
ATOM 3268 C C . PHE A 1 399 ? -25.807 -15.176 24.317 1.00 93.88 399 PHE A C 1
ATOM 3270 O O . PHE A 1 399 ? -26.263 -16.313 24.188 1.00 93.88 399 PHE A O 1
ATOM 3277 N N . ASN A 1 400 ? -26.365 -14.305 25.160 1.00 95.25 400 ASN A N 1
ATOM 3278 C CA . ASN A 1 400 ? -27.554 -14.627 25.947 1.00 95.25 400 ASN A CA 1
ATOM 3279 C C . ASN A 1 400 ? -28.788 -14.841 25.061 1.00 95.25 400 ASN A C 1
ATOM 3281 O O . ASN A 1 400 ? -29.514 -15.809 25.278 1.00 95.25 400 ASN A O 1
ATOM 3285 N N . LYS A 1 401 ? -28.985 -14.010 24.029 1.00 92.94 401 LYS A N 1
ATOM 3286 C CA . LYS A 1 401 ? -30.031 -14.215 23.012 1.00 92.94 401 LYS A CA 1
ATOM 3287 C C . LYS A 1 401 ? -29.874 -15.574 22.322 1.00 92.94 401 LYS A C 1
ATOM 3289 O O . LYS A 1 401 ? -30.838 -16.340 22.246 1.00 92.94 401 LYS A O 1
ATOM 3294 N N . TRP A 1 402 ? -28.656 -15.917 21.907 1.00 94.75 402 TRP A N 1
ATOM 3295 C CA . TRP A 1 402 ? -28.350 -17.205 21.284 1.00 94.75 402 TRP A CA 1
ATOM 3296 C C . TRP A 1 402 ? -28.706 -18.396 22.178 1.00 94.75 402 TRP A C 1
ATOM 3298 O O . TRP A 1 402 ? -29.378 -19.320 21.720 1.00 94.75 402 TRP A O 1
ATOM 3308 N N . LYS A 1 403 ? -28.351 -18.349 23.471 1.00 95.44 403 LYS A N 1
ATOM 3309 C CA . LYS A 1 403 ? -28.712 -19.397 24.447 1.00 95.44 403 LYS A CA 1
ATOM 3310 C C . LYS A 1 403 ? -30.221 -19.619 24.569 1.00 95.44 403 LYS A C 1
ATOM 3312 O O . LYS A 1 403 ? -30.643 -20.729 24.869 1.00 95.44 403 LYS A O 1
ATOM 3317 N N . THR A 1 404 ? -31.030 -18.585 24.339 1.00 95.69 404 THR A N 1
ATOM 3318 C CA . THR A 1 404 ? -32.501 -18.685 24.352 1.00 95.69 404 THR A CA 1
ATOM 3319 C C . THR A 1 404 ? -33.100 -19.159 23.023 1.00 95.69 404 THR A C 1
ATOM 3321 O O . THR A 1 404 ? -34.315 -19.153 22.863 1.00 95.69 404 THR A O 1
ATOM 3324 N N . GLY A 1 405 ? -32.267 -19.563 22.056 1.00 92.44 405 GLY A N 1
ATOM 3325 C CA . GLY A 1 405 ? -32.698 -20.027 20.734 1.00 92.44 405 GLY A CA 1
ATOM 3326 C C . GLY A 1 405 ? -32.869 -18.916 19.693 1.00 92.44 405 GLY A C 1
ATOM 3327 O O . GLY A 1 405 ? -33.251 -19.201 18.559 1.00 92.44 405 GLY A O 1
ATOM 3328 N N . ILE A 1 406 ? -32.569 -17.655 20.030 1.00 92.25 406 ILE A N 1
ATOM 3329 C CA . ILE A 1 406 ? -32.638 -16.540 19.077 1.00 92.25 406 ILE A CA 1
ATOM 3330 C C . ILE A 1 406 ? -31.441 -16.621 18.128 1.00 92.25 406 ILE A C 1
ATOM 3332 O O . ILE A 1 406 ? -30.283 -16.642 18.546 1.00 92.25 406 ILE A O 1
ATOM 3336 N N . ARG A 1 407 ? -31.712 -16.630 16.821 1.00 86.69 407 ARG A N 1
ATOM 3337 C CA . ARG A 1 407 ? -30.666 -16.623 15.795 1.00 86.69 407 ARG A CA 1
ATOM 3338 C C . ARG A 1 407 ? -29.922 -15.284 15.793 1.00 86.69 407 ARG A C 1
ATOM 3340 O O . ARG A 1 407 ? -30.539 -14.230 15.683 1.00 86.69 407 ARG A O 1
ATOM 3347 N N . ILE A 1 408 ? -28.595 -15.344 15.859 1.00 86.19 408 ILE A N 1
ATOM 3348 C CA . ILE A 1 408 ? -27.705 -14.178 15.772 1.00 86.19 408 ILE A CA 1
ATOM 3349 C C . ILE A 1 408 ? -27.278 -13.972 14.310 1.00 86.19 408 ILE A C 1
ATOM 3351 O O . ILE A 1 408 ? -27.111 -14.972 13.596 1.00 86.19 408 ILE A O 1
ATOM 3355 N N . PRO A 1 409 ? -27.127 -12.720 13.832 1.00 79.12 409 PRO A N 1
ATOM 3356 C CA . PRO A 1 409 ? -26.588 -12.451 12.503 1.00 79.12 409 PRO A CA 1
ATOM 3357 C C . PRO A 1 409 ? -25.231 -13.130 12.302 1.00 79.12 409 PRO A C 1
ATOM 3359 O O . PRO A 1 409 ? -24.388 -13.108 13.192 1.00 79.12 409 PRO A O 1
ATOM 3362 N N . ALA A 1 410 ? -25.015 -13.723 11.126 1.00 77.31 410 ALA A N 1
ATOM 3363 C CA . ALA A 1 410 ? -23.761 -14.415 10.821 1.00 77.31 410 ALA A CA 1
ATOM 3364 C C . ALA A 1 410 ? -22.545 -13.473 10.825 1.00 77.31 410 ALA A C 1
ATOM 3366 O O . ALA A 1 410 ? -21.439 -13.932 11.066 1.00 77.31 410 ALA A O 1
ATOM 3367 N N . ASP A 1 411 ? -22.768 -12.179 10.584 1.00 73.38 411 ASP A N 1
ATOM 3368 C CA . ASP A 1 411 ? -21.733 -11.141 10.543 1.00 73.38 411 ASP A CA 1
ATOM 3369 C C . ASP A 1 411 ? -21.269 -10.672 11.943 1.00 73.38 411 ASP A C 1
ATOM 3371 O O . ASP A 1 411 ? -20.433 -9.783 12.034 1.00 73.38 411 ASP A O 1
ATOM 3375 N N . ILE A 1 412 ? -21.832 -11.213 13.034 1.00 78.62 412 ILE A N 1
ATOM 3376 C CA . ILE A 1 412 ? -21.389 -10.937 14.420 1.00 78.62 412 ILE A CA 1
ATOM 3377 C C . ILE A 1 412 ? -21.409 -12.189 15.314 1.00 78.62 412 ILE A C 1
ATOM 3379 O O . ILE A 1 412 ? -21.419 -12.102 16.543 1.00 78.62 412 ILE A O 1
ATOM 3383 N N . LYS A 1 413 ? -21.503 -13.362 14.689 1.00 69.19 413 LYS A N 1
ATOM 3384 C CA . LYS A 1 413 ? -21.479 -14.655 15.370 1.00 69.19 413 LYS A CA 1
ATOM 3385 C C . LYS A 1 413 ? -20.036 -15.078 15.595 1.00 69.19 413 LYS A C 1
ATOM 3387 O O . LYS A 1 413 ? -19.759 -15.564 16.713 1.00 69.19 413 LYS A O 1
#

pLDDT: mean 95.35, std 4.77, range [59.75, 98.94]

Foldseek 3Di:
DVLVVQLVVQLVVQCVQQPVFENAPDLLQLLSNQLRSLLRSLVVSCVVVVVDPSLLVLCLPQQLVLQVVQLAWDAFLRHDDDDPVSSVVSVDSSSHRVSNLVLLLVCLALDPQLSVVLSVCLSVVQTVHYDDPCSSQVSSQVSCVVVVHDDPVNPDGSCNQVCLRRHDGAAWEWEWEADLVQQKIKTFIAGRHLDDDDPPRFDHWDQKDKAAPVGDDLPNQHGDDTDDRVGRIDIGHHDNCRQAMDMCRLVSTSYAYDYPPNNLVSLLVCLQPPVVSHDLSRLLRNLLRQLSCCSSVNHPPVSSVSSCVSLLVDDDCSSVSSNLVSCVVVQVPVVVPVVVNVVSLVVQLVSLVSLLVSLVVCVVVPPPDPVSLLSNLVSLVVNVVSVNVVSVVVLVVQVVCVVVVHDDDPSND

Secondary structure (DSSP, 8-state):
-HHHHHHHHHHHHHHTTBTTTEEESSGGGTHHHHHHHHHHHHHHHHHH-TTS-HHHHHIIIIIHHHHHHTTS----SS----SHHHHHHTSSHIIIIIHHHHHHHHHHHH-HHHHHHHHHHHHHHTTTEEE-HHHHHHHHHHHHHHTT--BTTTTB-HHHHHHHHHSSSS-EEEEEEEETTTTEEEEEEEE--SSS--SS------EE-EEETTB--SS--S--EE--SS-SEEEEE--SS--SEEESGGG-SS-EEEE-HHHHHHHHHHHHH-GGGS-HHHHHHHHHHHHHHHHTTSS-THHHHHHGGGGGG--SHHHHHHHHHHHHHHHHHGGGSHHHHHHHHHHHHHHHHHHHHHHHHHHHTT---HHHHHHHHHHHHHHHHTT-HHHHHHHHHHHHHHHTTPPPPGGG-